Protein AF-A0A4R3EUQ9-F1 (afdb_monomer_lite)

Foldseek 3Di:
DPPPVVVVVVLVVVVVVLCVVQVVPDPDAPVPLLVQLVVCLVVFNLLSNLQSLLVRQLVQLLVLLVVLCVLPVVCVVLNVVLVVVVVVVDDSLVSSLVSCVVVVLADPLLSVLSVVSVVSNVVSVDVPVDDDGSVNSSVNNVCSCVRGVVAPHSALLSLLVSVLVLLLDLPSADPDPVRLLVSLVVSCVNDDLVSLLNNLVSLVVQLPDPPRPSSVVSSLSSLLSVLLDPDPSSLLSCCVPQQPVVLVDPDLDPDSSLVSVLSNCLNNVLSCVVRDDPVSLQSNLVSLLSVLVVLLPDLDPVSLVSLLSLLLSCQSCVVNVSDSPSSLVSSLVSLVVLLVQLLPPPDDPVSNVSSLVSLLVLLQAVVDRRVVSVLVSLLVCLQSSLVSDALLSLQSNLLSNVNNLVVLVVVVVCCVPDPDDDPPSVVSSVSSCVSVVSSLVSSLVRNVVVCVVCVPVSVVSCVVVVHFRSVLSPDDPPPPPDCVSSVVSDDDPPPVPPVVPVPD

Radius of gyration: 31.19 Å; chains: 1; bounding box: 73×56×91 Å

Secondary structure (DSSP, 8-state):
---HHHHHHHHHHHHHHHHHHHHTT-TTS-HHHHHHHHHHHHTT-HHHHHHHHHHHHHHHHHHHHHHHHHH-GGGHHHHHHHHHHHHTT--HHHHHHHHHHHTTSS-HHHHHHHHHHHHHHHHHHTT------HHHHHHHHHHHIIIIIT-SSS-HHHHHHHHHHHTTSTTSS-SSHHHHHHHHHHHHHTS-GGGHHHHHHHHHHHHT-SS-HHHHHHHHHHHHHHTTS--HHHHHHHIIIIIHHHHS----SS-HHHHHHHHHHHH-HHHHHHH--HHHHHHHHHHHHHHHHHHTTS--HHHHHHHHHHHHHHHHHHHHT---HHHHHHHHHHHHHHHHHHH-TTS-HHHHHHHHHHHHHHHH-TTSTTHHHHHHHHHHHHHHHHHHS-HHHHHHHHHHHHHHHHHHHHHHHGGGT-TT--TTHHHHHHHHHHHHHHHHHHHHHHHHHHHHH-HHHHHHHHHHTTPPPGGGGSS---TTS-HHHHHTT---TTGGGGGGSS--

pLDDT: mean 78.02, std 16.73, range [28.81, 97.88]

Structure (mmCIF, N/CA/C/O backbone):
data_AF-A0A4R3EUQ9-F1
#
_entry.id   AF-A0A4R3EUQ9-F1
#
loop_
_atom_site.group_PDB
_atom_site.id
_atom_site.type_symbol
_atom_site.label_atom_id
_atom_site.label_alt_id
_atom_site.label_comp_id
_atom_site.label_asym_id
_atom_site.label_entity_id
_atom_site.label_seq_id
_atom_site.pdbx_PDB_ins_code
_atom_site.Cartn_x
_atom_site.Cartn_y
_atom_site.Cartn_z
_atom_site.occupancy
_atom_site.B_iso_or_equiv
_atom_site.auth_seq_id
_atom_site.auth_comp_id
_atom_site.auth_asym_id
_atom_site.auth_atom_id
_atom_site.pdbx_PDB_model_num
ATOM 1 N N . MET A 1 1 ? -36.623 23.020 17.103 1.00 39.84 1 MET A N 1
ATOM 2 C CA . MET A 1 1 ? -37.106 21.685 17.494 1.00 39.84 1 MET A CA 1
ATOM 3 C C . MET A 1 1 ? -37.216 20.887 16.214 1.00 39.84 1 MET A C 1
ATOM 5 O O . MET A 1 1 ? -38.113 21.157 15.432 1.00 39.84 1 MET A O 1
ATOM 9 N N . LEU A 1 2 ? -36.214 20.061 15.919 1.00 34.06 2 LEU A N 1
ATOM 10 C CA . LEU A 1 2 ? -36.377 18.994 14.934 1.00 34.06 2 LEU A CA 1
ATOM 11 C C . LEU A 1 2 ? -37.185 17.917 15.657 1.00 34.06 2 LEU A C 1
ATOM 13 O O . LEU A 1 2 ? -36.803 17.547 16.764 1.00 34.06 2 LEU A O 1
ATOM 17 N N . ASP A 1 3 ? -38.326 17.518 15.104 1.00 36.66 3 ASP A N 1
ATOM 18 C CA . ASP A 1 3 ? -39.201 16.524 15.728 1.00 36.66 3 ASP A CA 1
ATOM 19 C C . ASP A 1 3 ? -38.426 15.215 15.946 1.00 36.66 3 ASP A C 1
ATOM 21 O O . ASP A 1 3 ? -37.778 14.730 15.013 1.00 36.66 3 ASP A O 1
ATOM 25 N N . ASP A 1 4 ? -38.513 14.633 17.150 1.00 45.69 4 ASP A N 1
ATOM 26 C CA . ASP A 1 4 ? -37.854 13.370 17.556 1.00 45.69 4 ASP A CA 1
ATOM 27 C C . ASP A 1 4 ? -38.028 12.239 16.521 1.00 45.69 4 ASP A C 1
ATOM 29 O O . ASP A 1 4 ? -37.147 11.404 16.333 1.00 45.69 4 ASP A O 1
ATOM 33 N N . VAL A 1 5 ? -39.129 12.270 15.762 1.00 48.47 5 VAL A N 1
ATOM 34 C CA . VAL A 1 5 ? -39.457 11.333 14.676 1.00 48.47 5 VAL A CA 1
ATOM 35 C C . VAL A 1 5 ? -38.417 11.344 13.541 1.00 48.47 5 VAL A C 1
ATOM 37 O O . VAL A 1 5 ? -38.172 10.316 12.911 1.00 48.47 5 VAL A O 1
ATOM 40 N N . THR A 1 6 ? -37.769 12.482 13.274 1.00 52.00 6 THR A N 1
ATOM 41 C CA . THR A 1 6 ? -36.749 12.595 12.215 1.00 52.00 6 THR A CA 1
ATOM 42 C C . THR A 1 6 ? -35.384 12.069 12.650 1.00 52.00 6 THR A C 1
ATOM 44 O O . THR A 1 6 ? -34.707 11.429 11.842 1.00 52.00 6 THR A O 1
ATOM 47 N N . LEU A 1 7 ? -35.007 12.259 13.918 1.00 47.75 7 LEU A N 1
ATOM 48 C CA . LEU A 1 7 ? -33.753 11.747 14.470 1.00 47.75 7 LEU A CA 1
ATOM 49 C C . LEU A 1 7 ? -33.803 10.223 14.637 1.00 47.75 7 LEU A C 1
ATOM 51 O O . LEU A 1 7 ? -32.881 9.548 14.187 1.00 47.75 7 LEU A O 1
ATOM 55 N N . ASP A 1 8 ? -34.909 9.680 15.156 1.00 52.62 8 ASP A N 1
ATOM 56 C CA . ASP A 1 8 ? -35.128 8.229 15.249 1.00 52.62 8 ASP A CA 1
ATOM 57 C C . ASP A 1 8 ? -35.062 7.566 13.862 1.00 52.62 8 ASP A C 1
ATOM 59 O O . ASP A 1 8 ? -34.427 6.528 13.703 1.00 52.62 8 ASP A O 1
ATOM 63 N N . SER A 1 9 ? -35.626 8.195 12.821 1.00 55.81 9 SER A N 1
ATOM 64 C CA . SER A 1 9 ? -35.566 7.659 11.450 1.00 55.81 9 SER A CA 1
ATOM 65 C C . SER A 1 9 ? -34.163 7.698 10.825 1.00 55.81 9 SER A C 1
ATOM 67 O O . SER A 1 9 ? -33.830 6.845 10.001 1.00 55.81 9 SER A O 1
ATOM 69 N N . LEU A 1 10 ? -33.338 8.681 11.204 1.00 52.12 10 LEU A N 1
ATOM 70 C CA . LEU A 1 10 ? -31.948 8.812 10.761 1.00 52.12 10 LEU A CA 1
ATOM 71 C C . LEU A 1 10 ? -31.052 7.809 11.481 1.00 52.12 10 LEU A C 1
ATOM 73 O O . LEU A 1 10 ? -30.240 7.161 10.830 1.00 52.12 10 LEU A O 1
ATOM 77 N N . ILE A 1 11 ? -31.253 7.635 12.787 1.00 54.94 11 ILE A N 1
ATOM 78 C CA . ILE A 1 11 ? -30.567 6.633 13.601 1.00 54.94 11 ILE A CA 1
ATOM 79 C C . ILE A 1 11 ? -30.960 5.225 13.145 1.00 54.94 11 ILE A C 1
ATOM 81 O O . ILE A 1 11 ? -30.084 4.393 12.971 1.00 54.94 11 ILE A O 1
ATOM 85 N N . GLU A 1 12 ? -32.234 4.947 12.855 1.00 62.53 12 GLU A N 1
ATOM 86 C CA . GLU A 1 12 ? -32.648 3.647 12.306 1.00 62.53 12 GLU A CA 1
ATOM 87 C C . GLU A 1 12 ? -32.077 3.399 10.903 1.00 62.53 12 GLU A C 1
ATOM 89 O O . GLU A 1 12 ? -31.693 2.271 10.590 1.00 62.53 12 GLU A O 1
ATOM 94 N N . ARG A 1 13 ? -31.955 4.435 10.060 1.00 59.12 13 ARG A N 1
ATOM 95 C CA . ARG A 1 13 ? -31.268 4.326 8.763 1.00 59.12 13 ARG A CA 1
ATOM 96 C C . ARG A 1 13 ? -29.780 4.059 8.921 1.00 59.12 13 ARG A C 1
ATOM 98 O O . ARG A 1 13 ? -29.262 3.209 8.204 1.00 59.12 13 ARG A O 1
ATOM 105 N N . GLU A 1 14 ? -29.118 4.767 9.828 1.00 57.12 14 GLU A N 1
ATOM 106 C CA . GLU A 1 14 ? -27.688 4.619 10.085 1.00 57.12 14 GLU A CA 1
ATOM 107 C C . GLU A 1 14 ? -27.404 3.255 10.711 1.00 57.12 14 GLU A C 1
ATOM 109 O O . GLU A 1 14 ? -26.573 2.522 10.193 1.00 57.12 14 GLU A O 1
ATOM 114 N N . LEU A 1 15 ? -28.181 2.832 11.712 1.00 58.78 15 LEU A N 1
ATOM 115 C CA . LEU A 1 15 ? -28.103 1.499 12.309 1.00 58.78 15 LEU A CA 1
ATOM 116 C C . LEU A 1 15 ? -28.410 0.404 11.284 1.00 58.78 15 LEU A C 1
ATOM 118 O O . LEU A 1 15 ? -27.699 -0.589 11.247 1.00 58.78 15 LEU A O 1
ATOM 122 N N . SER A 1 16 ? -29.394 0.576 10.396 1.00 61.31 16 SER A N 1
ATOM 123 C CA . SER A 1 16 ? -29.685 -0.403 9.335 1.00 61.31 16 SER A CA 1
ATOM 124 C C . SER A 1 16 ? -28.589 -0.448 8.256 1.00 61.31 16 SER A C 1
ATOM 126 O O . SER A 1 16 ? -28.263 -1.520 7.730 1.00 61.31 16 SER A O 1
ATOM 128 N N . HIS A 1 17 ? -27.970 0.694 7.940 1.00 58.53 17 HIS A N 1
ATOM 129 C CA . HIS A 1 17 ? -26.838 0.792 7.015 1.00 58.53 17 HIS A CA 1
ATOM 130 C C . HIS A 1 17 ? -25.559 0.188 7.617 1.00 58.53 17 HIS A C 1
ATOM 132 O O . HIS A 1 17 ? -24.859 -0.582 6.957 1.00 58.53 17 HIS A O 1
ATOM 138 N N . GLN A 1 18 ? -25.295 0.467 8.891 1.00 53.06 18 GLN A N 1
ATOM 139 C CA . GLN A 1 18 ? -24.221 -0.114 9.691 1.00 53.06 18 GLN A CA 1
ATOM 140 C C . GLN A 1 18 ? -24.421 -1.621 9.881 1.00 53.06 18 GLN A C 1
ATOM 142 O O . GLN A 1 18 ? -23.481 -2.383 9.682 1.00 53.06 18 GLN A O 1
ATOM 147 N N . GLU A 1 19 ? -25.645 -2.078 10.161 1.00 57.09 19 GLU A N 1
ATOM 148 C CA . GLU A 1 19 ? -26.018 -3.495 10.213 1.00 57.09 19 GLU A CA 1
ATOM 149 C C . GLU A 1 19 ? -25.694 -4.178 8.884 1.00 57.09 19 GLU A C 1
ATOM 151 O O . GLU A 1 19 ? -24.974 -5.168 8.866 1.00 57.09 19 GLU A O 1
ATOM 156 N N . THR A 1 20 ? -26.147 -3.643 7.747 1.00 53.06 20 THR A N 1
ATOM 157 C CA . THR A 1 20 ? -25.885 -4.267 6.437 1.00 53.06 20 THR A CA 1
ATOM 158 C C . THR A 1 20 ? -24.408 -4.244 6.035 1.00 53.06 20 THR A C 1
ATOM 160 O O . THR A 1 20 ? -23.953 -5.168 5.352 1.00 53.06 20 THR A O 1
ATOM 163 N N . LYS A 1 21 ? -23.649 -3.231 6.466 1.00 49.72 21 LYS A N 1
ATOM 164 C CA . LYS A 1 21 ? -22.202 -3.124 6.235 1.00 49.72 21 LYS A CA 1
ATOM 165 C C . LYS A 1 21 ? -21.393 -4.052 7.151 1.00 49.72 21 LYS A C 1
ATOM 167 O O . LYS A 1 21 ? -20.436 -4.653 6.678 1.00 49.72 21 LYS A O 1
ATOM 172 N N . ASN A 1 22 ? -21.806 -4.236 8.407 1.00 46.91 22 ASN A N 1
ATOM 173 C CA . ASN A 1 22 ? -21.076 -5.013 9.415 1.00 46.91 22 ASN A CA 1
ATOM 174 C C . ASN A 1 22 ? -21.494 -6.499 9.455 1.00 46.91 22 ASN A C 1
ATOM 176 O O . ASN A 1 22 ? -20.624 -7.359 9.594 1.00 46.91 22 ASN A O 1
ATOM 180 N N . LEU A 1 23 ? -22.773 -6.840 9.219 1.00 46.72 23 LEU A N 1
ATOM 181 C CA . LEU A 1 23 ? -23.233 -8.236 9.071 1.00 46.72 23 LEU A CA 1
ATOM 182 C C . LEU A 1 23 ? -22.638 -8.920 7.835 1.00 46.72 23 LEU A C 1
ATOM 184 O O . LEU A 1 23 ? -22.420 -10.125 7.858 1.00 46.72 23 LEU A O 1
ATOM 188 N N . LYS A 1 24 ? -22.337 -8.171 6.765 1.00 41.88 24 LYS A N 1
ATOM 189 C CA . LYS A 1 24 ? -21.624 -8.718 5.597 1.00 41.88 24 LYS A CA 1
ATOM 190 C C . LYS A 1 24 ? -20.126 -8.917 5.833 1.00 41.88 24 LYS A C 1
ATOM 192 O O . LYS A 1 24 ? -19.489 -9.566 5.010 1.00 41.88 24 LYS A O 1
ATOM 197 N N . VAL A 1 25 ? -19.560 -8.352 6.903 1.00 43.38 25 VAL A N 1
ATOM 198 C CA . VAL A 1 25 ? -18.108 -8.322 7.105 1.00 43.38 25 VAL A CA 1
ATOM 199 C C . VAL A 1 25 ? -17.621 -9.373 8.104 1.00 43.38 25 VAL A C 1
ATOM 201 O O . VAL A 1 25 ? -16.507 -9.843 7.902 1.00 43.38 25 VAL A O 1
ATOM 204 N N . ARG A 1 26 ? -18.386 -9.844 9.110 1.00 49.44 26 ARG A N 1
ATOM 205 C CA . ARG A 1 26 ? -17.876 -10.892 10.036 1.00 49.44 26 ARG A CA 1
ATOM 206 C C . ARG A 1 26 ? -18.949 -11.816 10.631 1.00 49.44 26 ARG A C 1
ATOM 208 O O . ARG A 1 26 ? -19.603 -11.467 11.605 1.00 49.44 26 ARG A O 1
ATOM 215 N N . GLU A 1 27 ? -19.009 -13.057 10.145 1.00 41.34 27 GLU A N 1
ATOM 216 C CA . GLU A 1 27 ? -19.797 -14.178 10.708 1.00 41.34 27 GLU A CA 1
ATOM 217 C C . GLU A 1 27 ? -19.182 -14.818 11.984 1.00 41.34 27 GLU A C 1
ATOM 219 O O . GLU A 1 27 ? -19.566 -15.918 12.371 1.00 41.34 27 GLU A O 1
ATOM 224 N N . ALA A 1 28 ? -18.230 -14.169 12.669 1.00 42.97 28 ALA A N 1
ATOM 225 C CA . ALA A 1 28 ? -17.408 -14.817 13.711 1.00 42.97 28 ALA A CA 1
ATOM 226 C C . ALA A 1 28 ? -17.457 -14.184 15.120 1.00 42.97 28 ALA A C 1
ATOM 228 O O . ALA A 1 28 ? -16.638 -14.523 15.973 1.00 42.97 28 ALA A O 1
ATOM 229 N N . ILE A 1 29 ? -18.391 -13.276 15.403 1.00 50.75 29 ILE A N 1
ATOM 230 C CA . ILE A 1 29 ? -18.504 -12.597 16.709 1.00 50.75 29 ILE A CA 1
ATOM 231 C C . ILE A 1 29 ? -19.815 -13.046 17.340 1.00 50.75 29 ILE A C 1
ATOM 233 O O . ILE A 1 29 ? -20.811 -13.023 16.629 1.00 50.75 29 ILE A O 1
ATOM 237 N N . HIS A 1 30 ? -19.830 -13.466 18.617 1.00 56.19 30 HIS A N 1
ATOM 238 C CA . HIS A 1 30 ? -21.039 -13.936 19.316 1.00 56.19 30 HIS A CA 1
ATOM 239 C C . HIS A 1 30 ? -22.233 -13.016 19.013 1.00 56.19 30 HIS A C 1
ATOM 241 O O . HIS A 1 30 ? -22.346 -11.949 19.621 1.00 56.19 30 HIS A O 1
ATOM 247 N N . PRO A 1 31 ? -23.136 -13.411 18.092 1.00 63.38 31 PRO A N 1
ATOM 248 C CA . PRO A 1 31 ? -24.134 -12.492 17.564 1.00 63.38 31 PRO A CA 1
ATOM 249 C C . PRO A 1 31 ? -25.120 -12.081 18.650 1.00 63.38 31 PRO A C 1
ATOM 251 O O . PRO A 1 31 ? -25.778 -11.059 18.521 1.00 63.38 31 PRO A O 1
ATOM 254 N N . HIS A 1 32 ? -25.219 -12.873 19.718 1.00 81.56 32 HIS A N 1
ATOM 255 C CA . HIS A 1 32 ? -26.301 -12.829 20.685 1.00 81.56 32 HIS A CA 1
ATOM 256 C C . HIS A 1 32 ? -26.365 -11.509 21.458 1.00 81.56 32 HIS A C 1
ATOM 258 O O . HIS A 1 32 ? -27.398 -10.864 21.371 1.00 81.56 32 HIS A O 1
ATOM 264 N N . TYR A 1 33 ? -25.292 -11.022 22.099 1.00 90.88 33 TYR A N 1
ATOM 265 C CA . TYR A 1 33 ? -25.387 -9.770 22.875 1.00 90.88 33 TYR A CA 1
ATOM 266 C C . TYR A 1 33 ? -25.650 -8.536 22.009 1.00 90.88 33 TYR A C 1
ATOM 268 O O . TYR A 1 33 ? -26.499 -7.721 22.355 1.00 90.88 33 TYR A O 1
ATOM 276 N N . LEU A 1 34 ? -24.970 -8.398 20.864 1.00 89.62 34 LEU A N 1
ATOM 277 C CA . LEU A 1 34 ? -25.223 -7.273 19.960 1.00 89.62 34 LEU A CA 1
ATOM 278 C C . LEU A 1 34 ? -26.626 -7.365 19.339 1.00 89.62 34 LEU A C 1
ATOM 280 O O . LEU A 1 34 ? -27.341 -6.369 19.275 1.00 89.62 34 LEU A O 1
ATOM 284 N N . THR A 1 35 ? -27.055 -8.565 18.940 1.00 89.00 35 THR A N 1
ATOM 285 C CA . THR A 1 35 ? -28.414 -8.799 18.429 1.00 89.00 35 THR A CA 1
ATOM 286 C C . THR A 1 35 ? -29.459 -8.485 19.495 1.00 89.00 35 THR A C 1
ATOM 288 O O . THR A 1 35 ? -30.450 -7.826 19.195 1.00 89.00 35 THR A O 1
ATOM 291 N N . GLU A 1 36 ? -29.241 -8.898 20.741 1.00 91.88 36 GLU A N 1
ATOM 292 C CA . GLU A 1 36 ? -30.119 -8.596 21.871 1.00 91.88 36 GLU A CA 1
ATOM 293 C C . GLU A 1 36 ? -30.142 -7.097 22.185 1.00 91.88 36 GLU A C 1
ATOM 295 O O . GLU A 1 36 ? -31.213 -6.558 22.458 1.00 91.88 36 GLU A O 1
ATOM 300 N N . ALA A 1 37 ? -29.009 -6.393 22.080 1.00 93.06 37 ALA A N 1
ATOM 301 C CA . ALA A 1 37 ? -28.954 -4.939 22.229 1.00 93.06 37 ALA A CA 1
ATOM 302 C C . ALA A 1 37 ? -29.801 -4.232 21.158 1.00 93.06 37 ALA A C 1
ATOM 304 O O . ALA A 1 37 ? -30.641 -3.390 21.484 1.00 93.06 37 ALA A O 1
ATOM 305 N N . ILE A 1 38 ? -29.651 -4.635 19.893 1.00 88.81 38 ILE A N 1
ATOM 306 C CA . ILE A 1 38 ? -30.434 -4.114 18.764 1.00 88.81 38 ILE A CA 1
ATOM 307 C C . ILE A 1 38 ? -31.928 -4.422 18.948 1.00 88.81 38 ILE A C 1
ATOM 309 O O . ILE 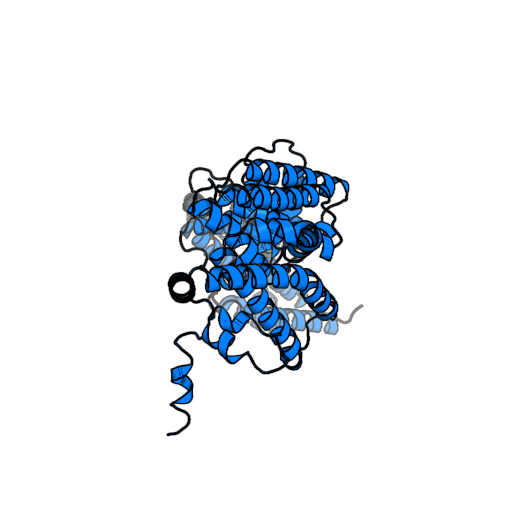A 1 38 ? -32.775 -3.545 18.770 1.00 88.81 38 ILE A O 1
ATOM 313 N N . GLN A 1 39 ? -32.278 -5.650 19.336 1.00 91.62 39 GLN A N 1
ATOM 314 C CA . GLN A 1 39 ? -33.668 -6.043 19.585 1.00 91.62 39 GLN A CA 1
ATOM 315 C C . GLN A 1 39 ? -34.281 -5.260 20.751 1.00 91.62 39 GLN A C 1
ATOM 317 O O . GLN A 1 39 ? -35.406 -4.774 20.634 1.00 91.62 39 GLN A O 1
ATOM 322 N N . ALA A 1 40 ? -33.540 -5.077 21.845 1.00 94.38 40 ALA A N 1
ATOM 323 C CA . ALA A 1 40 ? -33.973 -4.274 22.981 1.00 94.38 40 ALA A CA 1
ATOM 324 C C . ALA A 1 40 ? -34.197 -2.810 22.583 1.00 94.38 40 ALA A C 1
ATOM 326 O O . ALA A 1 40 ? -35.209 -2.223 22.966 1.00 94.38 40 ALA A O 1
ATOM 327 N N . HIS A 1 41 ? -33.313 -2.234 21.763 1.00 92.38 41 HIS A N 1
ATOM 328 C CA . HIS A 1 41 ? -33.496 -0.886 21.229 1.00 92.38 41 HIS A CA 1
ATOM 329 C C . HIS A 1 41 ? -34.778 -0.766 20.386 1.00 92.38 41 HIS A C 1
ATOM 331 O O . HIS A 1 41 ? -35.569 0.158 20.591 1.00 92.38 41 HIS A O 1
ATOM 337 N N . ARG A 1 42 ? -35.025 -1.725 19.482 1.00 89.19 42 ARG A N 1
ATOM 338 C CA . ARG A 1 42 ? -36.241 -1.775 18.646 1.00 89.19 42 ARG A CA 1
ATOM 339 C C . ARG A 1 42 ? -37.519 -1.936 19.470 1.00 89.19 42 ARG A C 1
ATOM 341 O O . ARG A 1 42 ? -38.551 -1.387 19.109 1.00 89.19 42 ARG A O 1
ATOM 348 N N . ALA A 1 43 ? -37.445 -2.653 20.587 1.00 94.19 43 ALA A N 1
ATOM 349 C CA . ALA A 1 43 ? -38.555 -2.823 21.519 1.00 94.19 43 ALA A CA 1
ATOM 350 C C . ALA A 1 43 ? -38.761 -1.623 22.470 1.00 94.19 43 ALA A C 1
ATOM 352 O O . ALA A 1 43 ? -39.644 -1.675 23.324 1.00 94.19 43 ALA A O 1
ATOM 353 N N . GLY A 1 44 ? -37.950 -0.561 22.369 1.00 93.12 44 GLY A N 1
ATOM 354 C CA . GLY A 1 44 ? -38.012 0.592 23.276 1.00 93.12 44 GLY A CA 1
ATOM 355 C C . GLY A 1 44 ? -37.499 0.300 24.693 1.00 93.12 44 GLY A C 1
ATOM 356 O O . GLY A 1 44 ? -37.790 1.044 25.627 1.00 93.12 44 GLY A O 1
ATOM 357 N N . LEU A 1 45 ? -36.734 -0.779 24.878 1.00 96.56 45 LEU A N 1
ATOM 358 C CA . LEU A 1 45 ? -36.196 -1.217 26.166 1.00 96.56 45 LEU A CA 1
ATOM 359 C C . LEU A 1 45 ? -34.793 -0.631 26.396 1.00 96.56 45 LEU A C 1
ATOM 361 O O . LEU A 1 45 ? -33.792 -1.350 26.354 1.00 96.56 45 LEU A O 1
ATOM 365 N N . SER A 1 46 ? -34.707 0.678 26.662 1.00 96.50 46 SER A N 1
ATOM 366 C CA . SER A 1 46 ? -33.430 1.414 26.772 1.00 96.50 46 SER A CA 1
ATOM 367 C C . SER A 1 46 ? -32.442 0.802 27.772 1.00 96.50 46 SER A C 1
ATOM 369 O O . SER A 1 46 ? -31.271 0.624 27.447 1.00 96.50 46 SER A O 1
ATOM 371 N N . ARG A 1 47 ? -32.904 0.412 28.971 1.00 97.00 47 ARG A N 1
ATOM 372 C CA . ARG A 1 47 ? -32.044 -0.204 30.005 1.00 97.00 47 ARG A CA 1
ATOM 373 C C . ARG A 1 47 ? -31.445 -1.527 29.526 1.00 97.00 47 ARG A C 1
ATOM 375 O O . ARG A 1 47 ? -30.250 -1.756 29.684 1.00 97.00 47 ARG A O 1
ATOM 382 N N . SER A 1 48 ? -32.266 -2.379 28.912 1.00 96.94 48 SER A N 1
ATOM 383 C CA . SER A 1 48 ? -31.820 -3.660 28.359 1.00 96.94 48 SER A CA 1
ATOM 384 C C . SER A 1 48 ? -30.850 -3.461 27.195 1.00 96.94 48 SER A C 1
ATOM 386 O O . SER A 1 48 ? -29.844 -4.160 27.134 1.00 96.94 48 SER A O 1
ATOM 388 N N . CYS A 1 49 ? -31.097 -2.474 26.327 1.00 96.50 49 CYS A N 1
ATOM 389 C CA . CYS A 1 49 ? -30.180 -2.107 25.248 1.00 96.50 49 CYS A CA 1
ATOM 390 C C . CYS A 1 49 ? -28.791 -1.741 25.793 1.00 96.50 49 CYS A C 1
ATOM 392 O O . CYS A 1 49 ? -27.793 -2.311 25.356 1.00 96.50 49 CYS A O 1
ATOM 394 N N . ILE A 1 50 ? -28.721 -0.858 26.796 1.00 97.69 50 ILE A N 1
ATOM 395 C CA . ILE A 1 50 ? -27.452 -0.427 27.406 1.00 97.69 50 ILE A CA 1
ATOM 396 C C . ILE A 1 50 ? -26.717 -1.611 28.045 1.00 97.69 50 ILE A C 1
ATOM 398 O O . ILE A 1 50 ? -25.515 -1.776 27.834 1.00 97.69 50 ILE A O 1
ATOM 402 N N . ILE A 1 51 ? -27.429 -2.462 28.793 1.00 97.19 51 ILE A N 1
ATOM 403 C CA . ILE A 1 51 ? -26.835 -3.643 29.438 1.00 97.19 51 ILE A CA 1
ATOM 404 C C . ILE A 1 51 ? -26.241 -4.596 28.395 1.00 97.19 51 ILE A C 1
ATOM 406 O O . ILE A 1 51 ? -25.095 -5.022 28.541 1.00 97.19 51 ILE A O 1
ATOM 410 N N . MET A 1 52 ? -26.988 -4.905 27.333 1.00 96.50 52 MET A N 1
ATOM 411 C CA . MET A 1 52 ? -26.519 -5.823 26.292 1.00 96.50 52 MET A CA 1
ATOM 412 C C . MET A 1 52 ? -25.412 -5.214 25.428 1.00 96.50 52 MET A C 1
ATOM 414 O O . MET A 1 52 ? -24.484 -5.923 25.048 1.00 96.50 52 MET A O 1
ATOM 418 N N . THR A 1 53 ? -25.439 -3.897 25.207 1.00 95.50 53 THR A N 1
ATOM 419 C CA . THR A 1 53 ? -24.340 -3.160 24.562 1.00 95.50 53 THR A CA 1
ATOM 420 C C . THR A 1 53 ? -23.054 -3.296 25.374 1.00 95.50 53 THR A C 1
ATOM 422 O O . THR A 1 53 ? -22.019 -3.662 24.823 1.00 95.50 53 THR A O 1
ATOM 425 N N . ALA A 1 54 ? -23.114 -3.075 26.692 1.00 96.69 54 ALA A N 1
ATOM 426 C CA . ALA A 1 54 ? -21.956 -3.238 27.568 1.00 96.69 54 ALA A CA 1
ATOM 427 C C . ALA A 1 54 ? -21.406 -4.670 27.533 1.00 96.69 54 ALA A C 1
ATOM 429 O O . ALA A 1 54 ? -20.200 -4.856 27.378 1.00 96.69 54 ALA A O 1
ATOM 430 N N . ASN A 1 55 ? -22.282 -5.677 27.600 1.00 95.12 55 ASN A N 1
ATOM 431 C CA . ASN A 1 55 ? -21.871 -7.078 27.505 1.00 95.12 55 ASN A CA 1
ATOM 432 C C . ASN A 1 55 ? -21.173 -7.374 26.168 1.00 95.12 55 ASN A C 1
ATOM 434 O O . ASN A 1 55 ? -20.108 -7.987 26.166 1.00 95.12 55 ASN A O 1
ATOM 438 N N . ALA A 1 56 ? -21.734 -6.909 25.046 1.00 93.12 56 ALA A N 1
ATOM 439 C CA . ALA A 1 56 ? -21.132 -7.086 23.727 1.00 93.12 56 ALA A CA 1
ATOM 440 C C . ALA A 1 56 ? -19.743 -6.433 23.645 1.00 93.12 56 ALA A C 1
ATOM 442 O O . ALA A 1 56 ? -18.785 -7.075 23.218 1.00 93.12 56 ALA A O 1
ATOM 443 N N . VAL A 1 57 ? -19.628 -5.174 24.081 1.00 94.00 57 VAL A N 1
ATOM 444 C CA . VAL A 1 57 ? -18.388 -4.386 24.019 1.00 94.00 57 VAL A CA 1
ATOM 445 C C . VAL A 1 57 ? -17.280 -5.012 24.867 1.00 94.00 57 VAL A C 1
ATOM 447 O O . VAL A 1 57 ? -16.174 -5.214 24.368 1.00 94.00 57 VAL A O 1
ATOM 450 N N . PHE A 1 58 ? -17.546 -5.346 26.133 1.00 94.38 58 PHE A N 1
ATOM 451 C CA . PHE A 1 58 ? -16.505 -5.876 27.020 1.00 94.38 58 PHE A CA 1
ATOM 452 C C . PHE A 1 58 ? -16.108 -7.322 26.696 1.00 94.38 58 PHE A C 1
ATOM 454 O O . PHE A 1 58 ? -14.933 -7.663 26.844 1.00 94.38 58 PHE A O 1
ATOM 461 N N . ASP A 1 59 ? -17.037 -8.154 26.215 1.00 91.69 59 ASP A N 1
ATOM 462 C CA . ASP A 1 59 ? -16.712 -9.503 25.728 1.00 91.69 59 ASP A CA 1
ATOM 463 C C . ASP A 1 59 ? -15.818 -9.447 24.479 1.00 91.69 59 ASP A C 1
ATOM 465 O O . ASP A 1 59 ? -14.813 -10.153 24.373 1.00 91.69 59 ASP A O 1
ATOM 469 N N . ASP A 1 60 ? -16.141 -8.554 23.541 1.00 89.06 60 ASP A N 1
ATOM 470 C CA . ASP A 1 60 ? -15.350 -8.358 22.332 1.00 89.06 60 ASP A CA 1
ATOM 471 C C . ASP A 1 60 ? -13.949 -7.796 22.625 1.00 89.06 60 ASP A C 1
ATOM 473 O O . ASP A 1 60 ? -12.960 -8.289 22.073 1.00 89.06 60 ASP A O 1
ATOM 477 N N . LEU A 1 61 ? -13.842 -6.841 23.557 1.00 90.50 61 LEU A N 1
ATOM 478 C CA . LEU A 1 61 ? -12.556 -6.336 24.044 1.00 90.50 61 LEU A CA 1
ATOM 479 C C . LEU A 1 61 ? -11.673 -7.455 24.603 1.00 90.50 61 LEU A C 1
ATOM 481 O O . LEU A 1 61 ? -10.502 -7.568 24.228 1.00 90.50 61 LEU A O 1
ATOM 485 N N . ASP A 1 62 ? -12.229 -8.295 25.480 1.00 90.31 62 ASP A N 1
ATOM 486 C CA . ASP A 1 62 ? -11.494 -9.400 26.096 1.00 90.31 62 ASP A CA 1
ATOM 487 C C . ASP A 1 62 ? -10.981 -10.386 25.043 1.00 90.31 62 ASP A C 1
ATOM 489 O O . ASP A 1 62 ? -9.815 -10.792 25.053 1.00 90.31 62 ASP A O 1
ATOM 493 N N . ARG A 1 63 ? -11.834 -10.729 24.075 1.00 87.12 63 ARG A N 1
ATOM 494 C CA . ARG A 1 63 ? -11.487 -11.654 22.995 1.00 87.12 63 ARG A CA 1
ATOM 495 C C . ARG A 1 63 ? -10.382 -11.100 22.112 1.00 87.12 63 ARG A C 1
ATOM 497 O O . ARG A 1 63 ? -9.422 -11.816 21.820 1.00 87.12 63 ARG A O 1
ATOM 504 N N . LYS A 1 64 ? -10.483 -9.832 21.710 1.00 86.44 64 LYS A N 1
ATOM 505 C CA . LYS A 1 64 ? -9.444 -9.189 20.902 1.00 86.44 64 LYS A CA 1
ATOM 506 C C . LYS A 1 64 ? -8.125 -9.083 21.669 1.00 86.44 64 LYS A C 1
ATOM 508 O O . LYS A 1 64 ? -7.075 -9.270 21.060 1.00 86.44 64 LYS A O 1
ATOM 513 N N . LEU A 1 65 ? -8.151 -8.876 22.989 1.00 88.00 65 LEU A N 1
ATOM 514 C CA . LEU A 1 65 ? -6.944 -8.901 23.822 1.00 88.00 65 LEU A CA 1
ATOM 515 C C . LEU A 1 65 ? -6.323 -10.302 23.857 1.00 88.00 65 LEU A C 1
ATOM 517 O O . LEU A 1 65 ? -5.119 -10.453 23.658 1.00 88.00 65 LEU A O 1
ATOM 521 N N . ARG A 1 66 ? -7.130 -11.346 24.067 1.00 88.19 66 ARG A N 1
ATOM 522 C CA . ARG A 1 66 ? -6.650 -12.738 24.052 1.00 88.19 66 ARG A CA 1
ATOM 523 C C . ARG A 1 66 ? -6.072 -13.123 22.694 1.00 88.19 66 ARG A C 1
ATOM 525 O O . ARG A 1 66 ? -5.015 -13.751 22.640 1.00 88.19 66 ARG A O 1
ATOM 532 N N . HIS A 1 67 ? -6.722 -12.710 21.608 1.00 82.62 67 HIS A N 1
ATOM 533 C CA . HIS A 1 67 ? -6.203 -12.902 20.259 1.00 82.62 67 HIS A CA 1
ATOM 534 C C . HIS A 1 67 ? -4.868 -12.173 20.070 1.00 82.62 67 HIS A C 1
ATOM 536 O O . HIS A 1 67 ? -3.895 -12.784 19.632 1.00 82.62 67 HIS A O 1
ATOM 542 N N . LEU A 1 68 ? -4.782 -10.913 20.498 1.00 80.50 68 LEU A N 1
ATOM 543 C CA . LEU A 1 68 ? -3.552 -10.129 20.466 1.00 80.50 68 LEU A CA 1
ATOM 544 C C . LEU A 1 68 ? -2.403 -10.808 21.230 1.00 80.50 68 LEU A C 1
ATOM 546 O O . LEU A 1 68 ? -1.279 -10.850 20.740 1.00 80.50 68 LEU A O 1
ATOM 550 N N . VAL A 1 69 ? -2.674 -11.399 22.392 1.00 84.25 69 VAL A N 1
ATOM 551 C CA . VAL A 1 69 ? -1.672 -12.173 23.143 1.00 84.25 69 VAL A CA 1
ATOM 552 C C . VAL A 1 69 ? -1.269 -13.455 22.418 1.00 84.25 69 VAL A C 1
ATOM 554 O O . VAL A 1 69 ? -0.104 -13.836 22.472 1.00 84.25 69 VAL A O 1
ATOM 557 N N . SER A 1 70 ? -2.198 -14.116 21.722 1.00 79.12 70 SER A N 1
ATOM 558 C CA . SER A 1 70 ? -1.892 -15.339 20.967 1.00 79.12 70 SER A CA 1
ATOM 559 C C . SER A 1 70 ? -0.951 -15.102 19.781 1.00 79.12 70 SER A C 1
ATOM 561 O O . SER A 1 70 ? -0.199 -16.003 19.421 1.00 79.12 70 SER A O 1
ATOM 563 N N . VAL A 1 71 ? -0.971 -13.896 19.203 1.00 70.44 71 VAL A N 1
ATOM 564 C CA . VAL A 1 71 ? -0.077 -13.498 18.103 1.00 70.44 71 VAL A CA 1
ATOM 565 C C . VAL A 1 71 ? 1.162 -12.745 18.596 1.00 70.44 71 VAL A C 1
ATOM 567 O O . VAL A 1 71 ? 2.195 -12.748 17.939 1.00 70.44 71 VAL A O 1
ATOM 570 N N . ASN A 1 72 ? 1.108 -12.106 19.766 1.00 71.44 72 ASN A N 1
ATOM 571 C CA . ASN A 1 72 ? 2.241 -11.398 20.350 1.00 71.44 72 ASN A CA 1
ATOM 572 C C . ASN A 1 72 ? 2.458 -11.796 21.815 1.00 71.44 72 ASN A C 1
ATOM 574 O O . ASN A 1 72 ? 1.916 -11.185 22.742 1.00 71.44 72 ASN A O 1
ATOM 578 N N . ASP A 1 73 ? 3.355 -12.762 22.020 1.00 79.00 73 ASP A N 1
ATOM 579 C CA . ASP A 1 73 ? 3.716 -13.275 23.345 1.00 79.00 73 ASP A CA 1
ATOM 580 C C . ASP A 1 73 ? 4.246 -12.202 24.308 1.00 79.00 73 ASP A C 1
ATOM 582 O O . ASP A 1 73 ? 4.128 -12.364 25.524 1.00 79.00 73 ASP A O 1
ATOM 586 N N . LYS A 1 74 ? 4.764 -11.069 23.808 1.00 81.06 74 LYS A N 1
ATOM 587 C CA . LYS A 1 74 ? 5.228 -9.963 24.665 1.00 81.06 74 LYS A CA 1
ATOM 588 C C . LYS A 1 74 ? 4.100 -9.336 25.482 1.00 81.06 74 LYS A C 1
ATOM 590 O O . LYS A 1 74 ? 4.369 -8.741 26.519 1.00 81.06 74 LYS A O 1
ATOM 595 N N . ARG A 1 75 ? 2.848 -9.478 25.037 1.00 83.62 75 ARG A N 1
ATOM 596 C CA . ARG A 1 75 ? 1.656 -8.950 25.718 1.00 83.62 75 ARG A CA 1
ATOM 597 C C . ARG A 1 75 ? 1.039 -9.963 26.694 1.00 83.62 75 ARG A C 1
ATOM 599 O O . ARG A 1 75 ? 0.083 -9.641 27.390 1.00 83.62 75 ARG A O 1
ATOM 606 N N . ARG A 1 76 ? 1.591 -11.178 26.805 1.00 90.44 76 ARG A N 1
ATOM 607 C CA . ARG A 1 76 ? 1.132 -12.205 27.757 1.00 90.44 76 ARG A CA 1
ATOM 608 C C . ARG A 1 76 ? 1.154 -11.755 29.227 1.00 90.44 76 ARG A C 1
ATOM 610 O O . ARG A 1 76 ? 0.184 -12.071 29.917 1.00 90.44 76 ARG A O 1
ATOM 617 N N . PRO A 1 77 ? 2.171 -11.011 29.714 1.00 92.75 77 PRO A N 1
ATOM 618 C CA . PRO A 1 77 ? 2.175 -10.511 31.089 1.00 92.75 77 PRO A CA 1
ATOM 619 C C . PRO A 1 77 ? 0.985 -9.595 31.399 1.00 92.75 77 PRO A C 1
ATOM 621 O O . PRO A 1 77 ? 0.418 -9.696 32.478 1.00 92.75 77 PRO A O 1
ATOM 624 N N . LEU A 1 78 ? 0.552 -8.774 30.435 1.00 91.38 78 LEU A N 1
ATOM 625 C CA . LEU A 1 78 ? -0.608 -7.892 30.587 1.00 91.38 78 LEU A CA 1
ATOM 626 C C . LEU A 1 78 ? -1.898 -8.683 30.834 1.00 91.38 78 LEU A C 1
ATOM 628 O O . LEU A 1 78 ? -2.639 -8.402 31.769 1.00 91.38 78 LEU A O 1
ATOM 632 N N . LEU A 1 79 ? -2.160 -9.710 30.018 1.00 93.88 79 LEU A N 1
ATOM 633 C CA . LEU A 1 79 ? -3.343 -10.558 30.200 1.00 93.88 79 LEU A CA 1
ATOM 634 C C . LEU A 1 79 ? -3.300 -11.314 31.534 1.00 93.88 79 LEU A C 1
ATOM 636 O O . LEU A 1 79 ? -4.334 -11.478 32.179 1.00 93.88 79 LEU A O 1
ATOM 640 N N . GLN A 1 80 ? -2.113 -11.756 31.959 1.00 94.00 80 GLN A N 1
ATOM 641 C CA . GLN A 1 80 ? -1.938 -12.389 33.266 1.00 94.00 80 GLN A CA 1
ATOM 642 C C . GLN A 1 80 ? -2.231 -11.418 34.411 1.00 94.00 80 GLN A C 1
ATOM 644 O O . GLN A 1 80 ? -2.914 -11.815 35.352 1.00 94.00 80 GLN A O 1
ATOM 649 N N . ASP A 1 81 ? -1.766 -10.170 34.329 1.00 94.06 81 ASP A N 1
ATOM 650 C CA . ASP A 1 81 ? -2.048 -9.143 35.335 1.00 94.06 81 ASP A CA 1
ATOM 651 C C . ASP A 1 81 ? -3.551 -8.850 35.440 1.00 94.06 81 ASP A C 1
ATOM 653 O O . ASP A 1 81 ? -4.126 -8.947 36.526 1.00 94.06 81 ASP A O 1
ATOM 657 N N . ILE A 1 82 ? -4.219 -8.641 34.300 1.00 94.75 82 ILE A N 1
ATOM 658 C CA . ILE A 1 82 ? -5.674 -8.443 34.238 1.00 94.75 82 ILE A CA 1
ATOM 659 C C . ILE A 1 82 ? -6.410 -9.628 34.880 1.00 94.75 82 ILE A C 1
ATOM 661 O O . ILE A 1 82 ? -7.251 -9.437 35.761 1.00 94.75 82 ILE A O 1
ATOM 665 N N . ASP A 1 83 ? -6.088 -10.864 34.486 1.00 94.50 83 ASP A N 1
ATOM 666 C CA . ASP A 1 83 ? -6.746 -12.058 35.028 1.00 94.50 83 ASP A CA 1
ATOM 667 C C . ASP A 1 83 ? -6.434 -12.275 36.523 1.00 94.50 83 ASP A C 1
ATOM 669 O O . ASP A 1 83 ? -7.246 -12.879 37.230 1.00 94.50 83 ASP A O 1
ATOM 673 N N . ASN A 1 84 ? -5.289 -11.803 37.023 1.00 95.38 84 ASN A N 1
ATOM 674 C CA . ASN A 1 84 ? -4.940 -11.856 38.444 1.00 95.38 84 ASN A CA 1
ATOM 675 C C . ASN A 1 84 ? -5.726 -10.822 39.258 1.00 95.38 84 ASN A C 1
ATOM 677 O O . ASN A 1 84 ? -6.279 -11.171 40.300 1.00 95.38 84 ASN A O 1
ATOM 681 N N . ARG A 1 85 ? -5.846 -9.584 38.770 1.00 95.25 85 ARG A N 1
ATOM 682 C CA . ARG A 1 85 ? -6.626 -8.518 39.420 1.00 95.25 85 ARG A CA 1
ATOM 683 C C . ARG A 1 85 ? -8.116 -8.834 39.458 1.00 95.25 85 ARG A C 1
ATOM 685 O O . ARG A 1 85 ? -8.763 -8.673 40.491 1.00 95.25 85 ARG A O 1
ATOM 692 N N . VAL A 1 86 ? -8.646 -9.404 38.377 1.00 93.62 86 VAL A N 1
ATOM 693 C CA . VAL A 1 86 ? -10.025 -9.917 38.348 1.00 93.62 86 VAL A CA 1
ATOM 694 C C . VAL A 1 86 ? -10.215 -11.046 39.362 1.00 93.62 86 VAL A C 1
ATOM 696 O O . VAL A 1 86 ? -11.204 -11.057 40.092 1.00 93.62 86 VAL A O 1
ATOM 699 N N . ARG A 1 87 ? -9.255 -11.976 39.470 1.00 94.31 87 ARG A N 1
ATOM 700 C CA . ARG A 1 87 ? -9.281 -13.028 40.503 1.00 94.31 87 ARG A CA 1
ATOM 701 C C . ARG A 1 87 ? -9.175 -12.478 41.926 1.00 94.31 87 ARG A C 1
ATOM 703 O O . ARG A 1 87 ? -9.721 -13.090 42.838 1.00 94.31 87 ARG A O 1
ATOM 710 N N . ALA A 1 88 ? -8.522 -11.333 42.110 1.00 93.94 88 ALA A N 1
ATOM 711 C CA . ALA A 1 88 ? -8.459 -10.614 43.380 1.00 93.94 88 ALA A CA 1
ATOM 712 C C . ALA A 1 88 ? -9.751 -9.837 43.714 1.00 93.94 88 ALA A C 1
ATOM 714 O O . ALA A 1 88 ? -9.834 -9.226 44.777 1.00 93.94 88 ALA A O 1
ATOM 715 N N . GLY A 1 89 ? -10.768 -9.884 42.846 1.00 90.69 89 GLY A N 1
ATOM 716 C CA . GLY A 1 89 ? -12.082 -9.285 43.077 1.00 90.69 89 GLY A CA 1
ATOM 717 C C . GLY A 1 89 ? -12.290 -7.921 42.419 1.00 90.69 89 GLY A C 1
ATOM 718 O O . GLY A 1 89 ? -13.337 -7.309 42.629 1.00 90.69 89 GLY A O 1
ATOM 719 N N . GLU A 1 90 ? -11.342 -7.429 41.615 1.00 93.19 90 GLU A N 1
ATOM 720 C CA . GLU A 1 90 ? -11.550 -6.200 40.849 1.00 93.19 90 GLU A CA 1
ATOM 721 C C . GLU A 1 90 ? -12.532 -6.411 39.684 1.00 93.19 90 GLU A C 1
ATOM 723 O O . GLU A 1 90 ? -12.565 -7.459 39.033 1.00 93.19 90 GLU A O 1
ATOM 728 N N . LEU A 1 91 ? -13.332 -5.383 39.382 1.00 91.81 91 LEU A N 1
ATOM 729 C CA . LEU A 1 91 ? -14.290 -5.423 38.276 1.00 91.81 91 LEU A CA 1
ATOM 730 C C . LEU A 1 91 ? -13.556 -5.495 36.931 1.00 91.81 91 LEU A C 1
ATOM 732 O O . LEU A 1 91 ? -12.875 -4.544 36.544 1.00 91.81 91 LEU A O 1
ATOM 736 N N . ARG A 1 92 ? -13.760 -6.588 36.183 1.00 91.94 92 ARG A N 1
ATOM 737 C CA . ARG A 1 92 ? -13.088 -6.846 34.895 1.00 91.94 92 ARG A CA 1
ATOM 738 C C . ARG A 1 92 ? -13.193 -5.683 33.910 1.00 91.94 92 ARG A C 1
ATOM 740 O O . ARG A 1 92 ? -12.197 -5.346 33.289 1.00 91.94 92 ARG A O 1
ATOM 747 N N . GLU A 1 93 ? -14.353 -5.042 33.812 1.00 92.06 93 GLU A N 1
ATOM 748 C CA . GLU A 1 93 ? -14.598 -3.890 32.926 1.00 92.06 93 GLU A CA 1
ATOM 749 C C . GLU A 1 93 ? -13.676 -2.706 33.239 1.00 92.06 93 GLU A C 1
ATOM 751 O O . GLU A 1 93 ? -13.112 -2.083 32.341 1.00 92.06 93 GLU A O 1
ATOM 756 N N . MET A 1 94 ? -13.488 -2.425 34.531 1.00 93.38 94 MET A N 1
ATOM 757 C CA . MET A 1 94 ? -12.618 -1.352 35.004 1.00 93.38 94 MET A CA 1
ATOM 758 C C . MET A 1 94 ? -11.147 -1.693 34.754 1.00 93.38 94 MET A C 1
ATOM 760 O O . MET A 1 94 ? -10.399 -0.848 34.261 1.00 93.38 94 MET A O 1
ATOM 764 N N . VAL A 1 95 ? -10.747 -2.930 35.069 1.00 94.06 95 VAL A N 1
ATOM 765 C CA . VAL A 1 95 ? -9.370 -3.402 34.874 1.00 94.06 95 VAL A CA 1
ATOM 766 C C . VAL A 1 95 ? -9.013 -3.396 33.386 1.00 94.06 95 VAL A C 1
ATOM 768 O O . VAL A 1 95 ? -8.003 -2.809 33.025 1.00 94.06 95 VAL A O 1
ATOM 771 N N . LEU A 1 96 ? -9.869 -3.945 32.513 1.00 92.38 96 LEU A N 1
ATOM 772 C CA . LEU A 1 96 ? -9.685 -3.914 31.056 1.00 92.38 96 LEU A CA 1
ATOM 773 C C . LEU A 1 96 ? -9.513 -2.484 30.543 1.00 92.38 96 LEU A C 1
ATOM 775 O O . LEU A 1 96 ? -8.522 -2.200 29.885 1.00 92.38 96 LEU A O 1
ATOM 779 N N . SER A 1 97 ? -10.436 -1.570 30.857 1.00 91.69 97 SER A N 1
ATOM 780 C CA . SER A 1 97 ? -10.351 -0.194 30.349 1.00 91.69 97 SER A CA 1
ATOM 781 C C . SER A 1 97 ? -9.075 0.519 30.806 1.00 91.69 97 SER A C 1
ATOM 783 O O . SER A 1 97 ? -8.472 1.255 30.028 1.00 91.69 97 SER A O 1
ATOM 785 N N . THR A 1 98 ? -8.659 0.304 32.057 1.00 91.94 98 THR A N 1
ATOM 786 C CA . THR A 1 98 ? -7.473 0.959 32.631 1.00 91.94 98 THR A CA 1
ATOM 787 C C . THR A 1 98 ? -6.188 0.392 32.038 1.00 91.94 98 THR A C 1
ATOM 789 O O . THR A 1 98 ? -5.333 1.152 31.593 1.00 91.94 98 THR A O 1
ATOM 792 N N . GLU A 1 99 ? -6.074 -0.936 31.984 1.00 92.75 99 GLU A N 1
ATOM 793 C CA . GLU A 1 99 ? -4.873 -1.623 31.509 1.00 92.75 99 GLU A CA 1
ATOM 794 C C . GLU A 1 99 ? -4.683 -1.514 29.996 1.00 92.75 99 GLU A C 1
ATOM 796 O O . GLU A 1 99 ? -3.561 -1.374 29.511 1.00 92.75 99 GLU A O 1
ATOM 801 N N . LEU A 1 100 ? -5.772 -1.533 29.225 1.00 90.31 100 LEU A N 1
ATOM 802 C CA . LEU A 1 100 ? -5.683 -1.321 27.784 1.00 90.31 100 LEU A CA 1
ATOM 803 C C . LEU A 1 100 ? -5.234 0.109 27.458 1.00 90.31 100 LEU A C 1
ATOM 805 O O . LEU A 1 100 ? -4.449 0.286 26.529 1.00 90.31 100 LEU A O 1
ATOM 809 N N . LEU A 1 101 ? -5.686 1.116 28.214 1.00 89.44 101 LEU A N 1
ATOM 810 C CA . LEU A 1 101 ? -5.253 2.501 28.015 1.00 89.44 101 LEU A CA 1
ATOM 811 C C . LEU A 1 101 ? -3.796 2.707 28.459 1.00 89.44 101 LEU A C 1
ATOM 813 O O . LEU A 1 101 ? -3.026 3.321 27.732 1.00 89.44 101 LEU A O 1
ATOM 817 N N . SER A 1 102 ? -3.397 2.179 29.622 1.00 87.94 102 SER A N 1
ATOM 818 C CA . SER A 1 102 ? -2.033 2.349 30.159 1.00 87.94 102 SER A CA 1
ATOM 819 C C . SER A 1 102 ? -0.945 1.703 29.292 1.00 87.94 102 SER A C 1
ATOM 821 O O . SER A 1 102 ? 0.220 2.083 29.386 1.00 87.94 102 SER A O 1
ATOM 823 N N . ASN A 1 103 ? -1.328 0.738 28.452 1.00 84.56 103 ASN A N 1
ATOM 824 C CA . ASN A 1 103 ? -0.451 0.030 27.521 1.00 84.56 103 ASN A CA 1
ATOM 825 C C . ASN A 1 103 ? -0.641 0.477 26.056 1.00 84.56 103 ASN A C 1
ATOM 827 O O . ASN A 1 103 ? -0.242 -0.256 25.146 1.00 84.56 103 ASN A O 1
ATOM 831 N N . ASP A 1 104 ? -1.282 1.628 25.813 1.00 80.25 104 ASP A N 1
ATOM 832 C CA . ASP A 1 104 ? -1.531 2.196 24.477 1.00 80.25 104 ASP A CA 1
ATOM 833 C C . ASP A 1 104 ? -2.230 1.208 23.507 1.00 80.25 104 ASP A C 1
ATOM 835 O O . ASP A 1 104 ? -1.975 1.161 22.297 1.00 80.25 104 ASP A O 1
ATOM 839 N N . ILE A 1 105 ? -3.103 0.348 24.049 1.00 83.62 105 ILE A N 1
ATOM 840 C CA . ILE A 1 105 ? -3.883 -0.645 23.290 1.00 83.62 105 ILE A CA 1
ATOM 841 C C . ILE A 1 105 ? -5.240 -0.090 22.872 1.00 83.62 105 ILE A C 1
ATOM 843 O O . ILE A 1 105 ? -5.816 -0.585 21.911 1.00 83.62 105 ILE A O 1
ATOM 847 N N . ILE A 1 106 ? -5.754 0.911 23.575 1.00 86.12 106 ILE A N 1
ATOM 848 C CA . ILE A 1 106 ? -6.934 1.669 23.165 1.00 86.12 106 ILE A CA 1
ATOM 849 C C . ILE A 1 106 ? -6.632 3.160 23.271 1.00 86.12 106 ILE A C 1
ATOM 851 O O . ILE A 1 106 ? -5.809 3.582 24.083 1.00 86.12 106 ILE A O 1
ATOM 855 N N . GLU A 1 107 ? -7.313 3.948 22.454 1.00 83.69 107 GLU A N 1
ATOM 856 C CA . GLU A 1 107 ? -7.199 5.401 22.430 1.00 83.69 107 GLU A CA 1
ATOM 857 C C . GLU A 1 107 ? -7.936 6.044 23.625 1.00 83.69 107 GLU A C 1
ATOM 859 O O . GLU A 1 107 ? -8.877 5.454 24.175 1.00 83.69 107 GLU A O 1
ATOM 864 N N . PRO A 1 108 ? -7.584 7.287 24.012 1.00 87.31 108 PRO A N 1
ATOM 865 C CA . PRO A 1 108 ? -8.277 8.008 25.082 1.00 87.31 108 PRO A CA 1
ATOM 866 C C . PRO A 1 108 ? -9.794 8.116 24.871 1.00 87.31 108 PRO A C 1
ATOM 868 O O . PRO A 1 108 ? -10.554 7.928 25.816 1.00 87.31 108 PRO A O 1
ATOM 871 N N . GLU A 1 109 ? -10.235 8.338 23.629 1.00 88.69 109 GLU A N 1
ATOM 872 C CA . GLU A 1 109 ? -11.655 8.406 23.252 1.00 88.69 109 GLU A CA 1
ATOM 873 C C . GLU A 1 109 ? -12.388 7.078 23.506 1.00 88.69 109 GLU A C 1
ATOM 875 O O . GLU A 1 109 ? -13.492 7.061 24.053 1.00 88.69 109 GLU A O 1
ATOM 880 N N . GLN A 1 110 ? -11.749 5.947 23.182 1.00 90.62 110 GLN A N 1
ATOM 881 C CA . GLN A 1 110 ? -12.293 4.620 23.471 1.00 90.62 110 GLN A CA 1
ATOM 882 C C . GLN A 1 110 ? -12.419 4.409 24.985 1.00 90.62 110 GLN A C 1
ATOM 884 O O . GLN A 1 110 ? -13.447 3.928 25.451 1.00 90.62 110 GLN A O 1
ATOM 889 N N . SER A 1 111 ? -11.417 4.812 25.771 1.00 93.19 111 SER A N 1
ATOM 890 C CA . SER A 1 111 ? -11.475 4.715 27.237 1.00 93.19 111 SER A CA 1
ATOM 891 C C . SER A 1 111 ? -12.565 5.609 27.844 1.00 93.19 111 SER A C 1
ATOM 893 O O . SER A 1 111 ? -13.284 5.196 28.758 1.00 93.19 111 SER A O 1
ATOM 895 N N . GLU A 1 112 ? -12.751 6.822 27.320 1.00 94.25 112 GLU A N 1
ATOM 896 C CA . GLU A 1 112 ? -13.832 7.716 27.742 1.00 94.25 112 GLU A CA 1
ATOM 897 C C . GLU A 1 112 ? -15.209 7.103 27.447 1.00 94.25 112 GLU A C 1
ATOM 899 O O . GLU A 1 112 ? -16.072 7.060 28.329 1.00 94.25 112 GLU A O 1
ATOM 904 N N . TYR A 1 113 ? -15.395 6.536 26.250 1.00 95.75 113 TYR A N 1
ATOM 905 C CA . TYR A 1 113 ? -16.596 5.779 25.899 1.00 95.75 113 TYR A CA 1
ATOM 906 C C . TYR A 1 113 ? -16.841 4.590 26.843 1.00 95.75 113 TYR A C 1
ATOM 908 O O . TYR A 1 113 ? -17.945 4.454 27.374 1.00 95.75 113 TYR A O 1
ATOM 916 N N . LEU A 1 114 ? -15.828 3.760 27.118 1.00 96.75 114 LEU A N 1
ATOM 917 C CA . LEU A 1 114 ? -15.968 2.598 28.006 1.00 96.75 114 LEU A CA 1
ATOM 918 C C . LEU A 1 114 ? -16.372 3.001 29.426 1.00 96.75 114 LEU A C 1
ATOM 920 O O . LEU A 1 114 ? -17.203 2.336 30.049 1.00 96.75 114 LEU A O 1
ATOM 924 N N . ASN A 1 115 ? -15.840 4.116 29.927 1.00 96.19 115 ASN A N 1
ATOM 925 C CA . ASN A 1 115 ? -16.229 4.661 31.223 1.00 96.19 115 ASN A CA 1
ATOM 926 C C . ASN A 1 115 ? -17.684 5.146 31.235 1.00 96.19 115 ASN A C 1
ATOM 928 O O . ASN A 1 115 ? -18.415 4.818 32.177 1.00 96.19 115 ASN A O 1
ATOM 932 N N . ARG A 1 116 ? -18.127 5.859 30.187 1.00 97.12 116 ARG A N 1
ATOM 933 C CA . ARG A 1 116 ? -19.536 6.264 30.024 1.00 97.12 116 ARG A CA 1
ATOM 934 C C . ARG A 1 116 ? -20.464 5.051 29.967 1.00 97.12 116 ARG A C 1
ATOM 936 O O . ARG A 1 116 ? -21.451 5.004 30.700 1.00 97.12 116 ARG A O 1
ATOM 943 N N . LEU A 1 117 ? -20.130 4.054 29.148 1.00 97.88 117 LEU A N 1
ATOM 944 C CA . LEU A 1 117 ? -20.921 2.834 28.985 1.00 97.88 117 LEU A CA 1
ATOM 945 C C . LEU A 1 117 ? -21.027 2.048 30.296 1.00 97.88 117 LEU A C 1
ATOM 947 O O . LEU A 1 117 ? -22.116 1.611 30.666 1.00 97.88 117 LEU A O 1
ATOM 951 N N . ARG A 1 118 ? -19.921 1.913 31.038 1.00 96.50 118 ARG A N 1
ATOM 952 C CA . ARG A 1 118 ? -19.897 1.243 32.346 1.00 96.50 118 ARG A CA 1
ATOM 953 C C . ARG A 1 118 ? -20.796 1.944 33.364 1.00 96.50 118 ARG A C 1
ATOM 955 O O . ARG A 1 118 ? -21.554 1.272 34.062 1.00 96.50 118 ARG A O 1
ATOM 962 N N . ALA A 1 119 ? -20.734 3.274 33.442 1.00 95.44 119 ALA A N 1
ATOM 963 C CA . ALA A 1 119 ? -21.595 4.051 34.332 1.00 95.44 119 ALA A CA 1
ATOM 964 C C . ALA A 1 119 ? -23.080 3.876 33.966 1.00 95.44 119 ALA A C 1
ATOM 966 O O . ALA A 1 119 ? -23.891 3.527 34.824 1.00 95.44 119 ALA A O 1
ATOM 967 N N . ALA A 1 120 ? -23.419 4.001 32.679 1.00 96.69 120 ALA A N 1
ATOM 968 C CA . ALA A 1 120 ? -24.787 3.826 32.194 1.00 96.69 120 ALA A CA 1
ATOM 969 C C . ALA A 1 120 ? -25.325 2.404 32.431 1.00 96.69 120 ALA A C 1
ATOM 971 O O . ALA A 1 120 ? -26.490 2.217 32.793 1.00 96.69 120 ALA A O 1
ATOM 972 N N . ARG A 1 121 ? -24.473 1.385 32.269 1.00 96.62 121 ARG A N 1
ATOM 973 C CA . ARG A 1 121 ? -24.800 -0.011 32.574 1.00 96.62 121 ARG A CA 1
ATOM 974 C C . ARG A 1 121 ? -25.081 -0.204 34.061 1.00 96.62 121 ARG A C 1
ATOM 976 O O . ARG A 1 121 ? -26.076 -0.841 34.393 1.00 96.62 121 ARG A O 1
ATOM 983 N N . ASN A 1 122 ? -24.243 0.344 34.940 1.00 95.50 122 ASN A N 1
ATOM 984 C CA . ASN A 1 122 ? -24.436 0.261 36.389 1.00 95.50 122 ASN A CA 1
ATOM 985 C C . ASN A 1 122 ? -25.785 0.872 36.808 1.00 95.50 122 ASN A C 1
ATOM 987 O O . ASN A 1 122 ? -26.574 0.228 37.498 1.00 95.50 122 ASN A O 1
ATOM 991 N N . ASP A 1 123 ? -26.102 2.060 36.294 1.00 96.19 123 ASP A N 1
ATOM 992 C CA . ASP A 1 123 ? -27.392 2.722 36.520 1.00 96.19 123 ASP A CA 1
ATOM 993 C C . ASP A 1 123 ? -28.575 1.935 35.930 1.00 96.19 123 ASP A C 1
ATOM 995 O O . ASP A 1 123 ? -29.667 1.890 36.497 1.00 96.19 123 ASP A O 1
ATOM 999 N N . SER A 1 124 ? -28.368 1.262 34.797 1.00 95.62 124 SER A N 1
ATOM 1000 C CA . SER A 1 124 ? -29.388 0.421 34.160 1.00 95.62 124 SER A CA 1
ATOM 1001 C C . SER A 1 124 ? -29.604 -0.915 34.879 1.00 95.62 124 SER A C 1
ATOM 1003 O O . SER A 1 124 ? -30.714 -1.455 34.839 1.00 95.62 124 SER A O 1
ATOM 1005 N N . ALA A 1 125 ? -28.585 -1.448 35.553 1.00 93.12 125 ALA A N 1
ATOM 1006 C CA . ALA A 1 125 ? -28.643 -2.712 36.288 1.00 93.12 125 ALA A CA 1
ATOM 1007 C C . ALA A 1 125 ? -29.191 -2.553 37.717 1.00 93.12 125 ALA A C 1
ATOM 1009 O O . ALA A 1 125 ? -29.703 -3.514 38.291 1.00 93.12 125 ALA A O 1
ATOM 1010 N N . HIS A 1 126 ? -29.129 -1.344 38.281 1.00 91.88 126 HIS A N 1
ATOM 1011 C CA . HIS A 1 126 ? -29.557 -1.055 39.649 1.00 91.88 126 HIS A CA 1
ATOM 1012 C C . HIS A 1 126 ? -30.743 -0.080 39.695 1.00 91.88 126 HIS A C 1
ATOM 1014 O O . HIS A 1 126 ? -30.966 0.688 38.759 1.00 91.88 126 HIS A O 1
ATOM 1020 N N . PRO A 1 127 ? -31.549 -0.078 40.770 1.00 87.75 127 PRO A N 1
ATOM 1021 C CA . PRO A 1 127 ? -32.645 0.874 40.928 1.00 87.75 127 PRO A CA 1
ATOM 1022 C C . PRO A 1 127 ? -32.106 2.256 41.347 1.00 87.75 127 PRO A C 1
ATOM 1024 O O . PRO A 1 127 ? -32.393 2.734 42.438 1.00 87.75 127 PRO A O 1
ATOM 1027 N N . SER A 1 128 ? -31.299 2.896 40.493 1.00 88.38 128 SER A N 1
ATOM 1028 C CA . SER A 1 128 ? -30.679 4.206 40.759 1.00 88.38 128 SER A CA 1
ATOM 1029 C C . SER A 1 128 ? -31.642 5.390 40.603 1.00 88.38 128 SER A C 1
ATOM 1031 O O . SER A 1 128 ? -31.327 6.500 41.017 1.00 88.38 128 SER A O 1
ATOM 1033 N N . GLY A 1 129 ? -32.805 5.172 39.981 1.00 87.88 129 GLY A N 1
ATOM 1034 C CA . GLY A 1 129 ? -33.728 6.239 39.580 1.00 87.88 129 GLY A CA 1
ATOM 1035 C C . GLY A 1 129 ? -33.346 6.940 38.269 1.00 87.88 129 GLY A C 1
ATOM 1036 O O . GLY A 1 129 ? -34.150 7.716 37.758 1.00 87.88 129 GLY A O 1
ATOM 1037 N N . THR A 1 130 ? -32.180 6.637 37.686 1.00 92.06 130 THR A N 1
ATOM 1038 C CA . THR A 1 130 ? -31.778 7.143 36.365 1.00 92.06 130 THR A CA 1
ATOM 1039 C C . THR A 1 130 ? -32.694 6.569 35.278 1.00 92.06 130 THR A C 1
ATOM 1041 O O . THR A 1 130 ? -32.919 5.354 35.207 1.00 92.06 130 THR A O 1
ATOM 1044 N N . VAL A 1 131 ? -33.214 7.441 34.413 1.00 92.44 131 VAL A N 1
ATOM 1045 C CA . VAL A 1 131 ? -34.037 7.071 33.255 1.00 92.44 131 VAL A CA 1
ATOM 1046 C C . VAL A 1 131 ? -33.259 7.399 31.989 1.00 92.44 131 VAL A C 1
ATOM 1048 O O . VAL A 1 131 ? -32.936 8.557 31.761 1.00 92.44 131 VAL A O 1
ATOM 1051 N N . PHE A 1 132 ? -32.985 6.381 31.173 1.00 94.06 132 PHE A N 1
ATOM 1052 C CA . PHE A 1 132 ? -32.349 6.545 29.866 1.00 94.06 132 PHE A CA 1
ATOM 1053 C C . PHE A 1 132 ? -33.403 6.601 28.762 1.00 94.06 132 PHE A C 1
ATOM 1055 O O . PHE A 1 132 ? -34.245 5.704 28.634 1.00 94.06 132 PHE A O 1
ATOM 1062 N N . THR A 1 133 ? -33.335 7.640 27.942 1.00 94.94 133 THR A N 1
ATOM 1063 C CA . THR A 1 133 ? -34.154 7.794 26.738 1.00 94.94 133 THR A CA 1
ATOM 1064 C C . THR A 1 133 ? -33.739 6.797 25.654 1.00 94.94 133 THR A C 1
ATOM 1066 O O . THR A 1 133 ? -32.653 6.210 25.685 1.00 94.94 133 THR A O 1
ATOM 1069 N N . ARG A 1 134 ? -34.615 6.590 24.663 1.00 91.38 134 ARG A N 1
ATOM 1070 C CA . ARG A 1 134 ? -34.314 5.738 23.502 1.00 91.38 134 ARG A CA 1
ATOM 1071 C C . ARG A 1 134 ? -33.107 6.263 22.714 1.00 91.38 134 ARG A C 1
ATOM 1073 O O . ARG A 1 134 ? -32.274 5.461 22.299 1.00 91.38 134 ARG A O 1
ATOM 1080 N N . SER A 1 135 ? -33.001 7.586 22.570 1.00 89.88 135 SER A N 1
ATOM 1081 C CA . SER A 1 135 ? -31.907 8.267 21.866 1.00 89.88 135 SER A CA 1
ATOM 1082 C C . SER A 1 135 ? -30.561 8.095 22.579 1.00 89.88 135 SER A C 1
ATOM 1084 O O . SER A 1 135 ? -29.578 7.724 21.946 1.00 89.88 135 SER A O 1
ATOM 1086 N N . GLU A 1 136 ? -30.512 8.238 23.909 1.00 94.12 136 GLU A N 1
ATOM 1087 C CA . GLU A 1 136 ? -29.278 8.009 24.683 1.00 94.12 136 GLU A CA 1
ATOM 1088 C C . GLU A 1 136 ? -28.789 6.559 24.581 1.00 94.12 136 GLU A C 1
ATOM 1090 O O . GLU A 1 136 ? -27.596 6.312 24.400 1.00 94.12 136 GLU A O 1
ATOM 1095 N N . ALA A 1 137 ? -29.709 5.590 24.652 1.00 95.19 137 ALA A N 1
ATOM 1096 C CA . ALA A 1 137 ? -29.367 4.184 24.458 1.00 95.19 137 ALA A CA 1
ATOM 1097 C C . ALA A 1 137 ? -28.873 3.908 23.026 1.00 95.19 137 ALA A C 1
ATOM 1099 O O . ALA A 1 137 ? -27.942 3.127 22.843 1.00 95.19 137 ALA A O 1
ATOM 1100 N N . ALA A 1 138 ? -29.465 4.559 22.019 1.00 89.31 138 ALA A N 1
ATOM 1101 C CA . ALA A 1 138 ? -29.032 4.438 20.629 1.00 89.31 138 ALA A CA 1
ATOM 1102 C C . ALA A 1 138 ? -27.635 5.025 20.403 1.00 89.31 138 ALA A C 1
ATOM 1104 O O . ALA A 1 138 ? -26.820 4.401 19.731 1.00 89.31 138 ALA A O 1
ATOM 1105 N N . ALA A 1 139 ? -27.346 6.184 20.999 1.00 92.12 139 ALA A N 1
ATOM 1106 C CA . ALA A 1 139 ? -26.035 6.817 20.926 1.00 92.12 139 ALA A CA 1
ATOM 1107 C C . ALA A 1 139 ? -24.950 5.918 21.538 1.00 92.12 139 ALA A C 1
ATOM 1109 O O . ALA A 1 139 ? -23.929 5.675 20.906 1.00 92.12 139 ALA A O 1
ATOM 1110 N N . LEU A 1 140 ? -25.196 5.338 22.721 1.00 95.75 140 LEU A N 1
ATOM 1111 C CA . LEU A 1 140 ? -24.255 4.400 23.350 1.00 95.75 140 LEU A CA 1
ATOM 1112 C C . LEU A 1 140 ? -24.025 3.130 22.519 1.00 95.75 140 LEU A C 1
ATOM 1114 O O . LEU A 1 140 ? -22.900 2.627 22.483 1.00 95.75 140 LEU A O 1
ATOM 1118 N N . LEU A 1 141 ? -25.073 2.608 21.873 1.00 93.38 141 LEU A N 1
ATOM 1119 C CA . LEU A 1 141 ? -24.971 1.464 20.967 1.00 93.38 141 LEU A CA 1
ATOM 1120 C C . LEU A 1 141 ? -24.168 1.817 19.708 1.00 93.38 141 LEU A C 1
ATOM 1122 O O . LEU A 1 141 ? -23.255 1.074 19.356 1.00 93.38 141 LEU A O 1
ATOM 1126 N N . SER A 1 142 ? -24.472 2.948 19.065 1.00 87.31 142 SER A N 1
ATOM 1127 C CA . SER A 1 142 ? -23.764 3.422 17.868 1.00 87.31 142 SER A CA 1
ATOM 1128 C C . SER A 1 142 ? -22.285 3.659 18.156 1.00 87.31 142 SER A C 1
ATOM 1130 O O . SER A 1 142 ? -21.441 3.066 17.492 1.00 87.31 142 SER A O 1
ATOM 1132 N N . ASP A 1 143 ? -21.970 4.418 19.213 1.00 89.00 143 ASP A N 1
ATOM 1133 C CA . ASP A 1 143 ? -20.594 4.658 19.660 1.00 89.00 143 ASP A CA 1
ATOM 1134 C C . ASP A 1 143 ? -19.860 3.326 19.910 1.00 89.00 143 ASP A C 1
ATOM 1136 O O . ASP A 1 143 ? -18.697 3.168 19.547 1.00 89.00 143 ASP A O 1
ATOM 1140 N N . GLY A 1 144 ? -20.538 2.334 20.498 1.00 91.19 144 GLY A N 1
ATOM 1141 C CA . GLY A 1 144 ? -19.961 1.012 20.761 1.00 91.19 144 GLY A CA 1
ATOM 1142 C C . GLY A 1 144 ? -19.642 0.221 19.507 1.00 91.19 144 GLY A C 1
ATOM 1143 O O . GLY A 1 144 ? -18.607 -0.451 19.445 1.00 91.19 144 GLY A O 1
ATOM 1144 N N . ILE A 1 145 ? -20.513 0.315 18.503 1.00 85.94 145 ILE A N 1
ATOM 1145 C CA . ILE A 1 145 ? -20.288 -0.281 17.190 1.00 85.94 145 ILE A CA 1
ATOM 1146 C C . ILE A 1 145 ? -19.102 0.400 16.509 1.00 85.94 145 ILE A C 1
ATOM 1148 O O . ILE A 1 145 ? -18.169 -0.288 16.099 1.00 85.94 145 ILE A O 1
ATOM 1152 N N . ASP A 1 146 ? -19.095 1.726 16.449 1.00 80.62 146 ASP A N 1
ATOM 1153 C CA . ASP A 1 146 ? -18.083 2.487 15.720 1.00 80.62 146 ASP A CA 1
ATOM 1154 C C . ASP A 1 146 ? -16.694 2.387 16.365 1.00 80.62 146 ASP A C 1
ATOM 1156 O O . ASP A 1 146 ? -15.698 2.101 15.690 1.00 80.62 146 ASP A O 1
ATOM 1160 N N . LEU A 1 147 ? -16.615 2.585 17.682 1.00 84.62 147 LEU A N 1
ATOM 1161 C CA . LEU A 1 147 ? -15.344 2.694 18.396 1.00 84.62 147 LEU A CA 1
ATOM 1162 C C . LEU A 1 147 ? -14.724 1.338 18.725 1.00 84.62 147 LEU A C 1
ATOM 1164 O O . LEU A 1 147 ? -13.496 1.239 18.781 1.00 84.62 147 LEU A O 1
ATOM 1168 N N . ILE A 1 148 ? -15.539 0.305 18.967 1.00 87.69 148 ILE A N 1
ATOM 1169 C CA . ILE A 1 148 ? -15.059 -0.983 19.481 1.00 87.69 148 ILE A CA 1
ATOM 1170 C C . ILE A 1 148 ? -15.475 -2.141 18.578 1.00 87.69 148 ILE A C 1
ATOM 1172 O O . ILE A 1 148 ? -14.605 -2.750 17.958 1.00 87.69 148 ILE A O 1
ATOM 1176 N N . LEU A 1 149 ? -16.768 -2.470 18.488 1.00 86.38 149 LEU A N 1
ATOM 1177 C CA . LEU A 1 149 ? -17.232 -3.739 17.902 1.00 86.38 149 LEU A CA 1
ATOM 1178 C C . LEU A 1 149 ? -16.926 -3.853 16.401 1.00 86.38 149 LEU A C 1
ATOM 1180 O O . LEU A 1 149 ? -16.600 -4.935 15.917 1.00 86.38 149 LEU A O 1
ATOM 1184 N N . GLY A 1 150 ? -16.984 -2.743 15.665 1.00 77.62 150 GLY A N 1
ATOM 1185 C CA . GLY A 1 150 ? -16.672 -2.678 14.235 1.00 77.62 150 GLY A CA 1
ATOM 1186 C C . GLY A 1 150 ? -15.176 -2.794 13.924 1.00 77.62 150 GLY A C 1
ATOM 1187 O O . GLY A 1 150 ? -14.793 -3.165 12.812 1.00 77.62 150 GLY A O 1
ATOM 1188 N N . GLN A 1 151 ? -14.308 -2.544 14.906 1.00 76.62 151 GLN A N 1
ATOM 1189 C CA . GLN A 1 151 ? -12.857 -2.632 14.735 1.00 76.62 151 GLN A CA 1
ATOM 1190 C C . GLN A 1 151 ? -12.410 -4.103 14.682 1.00 76.62 151 GLN A C 1
ATOM 1192 O O . GLN A 1 151 ? -12.944 -4.934 15.407 1.00 76.62 151 GLN A O 1
ATOM 1197 N N . GLU A 1 152 ? -11.437 -4.480 13.842 1.00 71.56 152 GLU A N 1
ATOM 1198 C CA . GLU A 1 152 ? -10.904 -5.865 13.852 1.00 71.56 152 GLU A CA 1
ATOM 1199 C C . GLU A 1 152 ? -9.978 -6.116 15.040 1.00 71.56 152 GLU A C 1
ATOM 1201 O O . GLU A 1 152 ? -10.005 -7.171 15.669 1.00 71.56 152 GLU A O 1
ATOM 1206 N N . SER A 1 153 ? -9.168 -5.114 15.362 1.00 73.69 153 SER A N 1
ATOM 1207 C CA . SER A 1 153 ? -8.152 -5.154 16.406 1.00 73.69 153 SER A CA 1
ATOM 1208 C C . SER A 1 153 ? -8.384 -4.040 17.417 1.00 73.69 153 SER A C 1
ATOM 1210 O O . SER A 1 153 ? -8.896 -2.986 17.053 1.00 73.69 153 SER A O 1
ATOM 1212 N N . LEU A 1 154 ? -7.933 -4.241 18.658 1.00 72.88 154 LEU A N 1
ATOM 1213 C CA . LEU A 1 154 ? -8.049 -3.236 19.723 1.00 72.88 154 LEU A CA 1
ATOM 1214 C C . LEU A 1 154 ? -7.329 -1.925 19.409 1.00 72.88 154 LEU A C 1
ATOM 1216 O O . LEU A 1 154 ? -7.840 -0.866 19.745 1.00 72.88 154 LEU A O 1
ATOM 1220 N N . SER A 1 155 ? -6.178 -2.003 18.735 1.00 73.50 155 SER A N 1
ATOM 1221 C CA . SER A 1 155 ? -5.403 -0.828 18.348 1.00 73.50 155 SER A CA 1
ATOM 1222 C C . SER A 1 155 ? -4.723 -1.022 16.996 1.00 73.50 155 SER A C 1
ATOM 1224 O O . SER A 1 155 ? -4.244 -2.122 16.692 1.00 73.50 155 SER A O 1
ATOM 1226 N N . PRO A 1 156 ? -4.603 0.054 16.199 1.00 76.06 156 PRO A N 1
ATOM 1227 C CA . PRO A 1 156 ? -3.762 0.067 15.012 1.00 76.06 156 PRO A CA 1
ATOM 1228 C C . PRO A 1 156 ? -2.317 -0.370 15.269 1.00 76.06 156 PRO A C 1
ATOM 1230 O O . PRO A 1 156 ? -1.708 -0.975 14.392 1.00 76.06 156 PRO A O 1
ATOM 1233 N N . ALA A 1 157 ? -1.768 -0.106 16.460 1.00 77.19 157 ALA A N 1
ATOM 1234 C CA . ALA A 1 157 ? -0.429 -0.547 16.845 1.00 77.19 157 ALA A CA 1
ATOM 1235 C C . ALA A 1 157 ? -0.352 -2.067 16.983 1.00 77.19 157 ALA A C 1
ATOM 1237 O O . ALA A 1 157 ? 0.554 -2.694 16.438 1.00 77.19 157 ALA A O 1
ATOM 1238 N N . ALA A 1 158 ? -1.342 -2.663 17.646 1.00 76.00 158 ALA A N 1
ATOM 1239 C CA . ALA A 1 158 ? -1.464 -4.108 17.787 1.00 76.00 158 ALA A CA 1
ATOM 1240 C C . ALA A 1 158 ? -1.614 -4.805 16.422 1.00 76.00 158 ALA A C 1
ATOM 1242 O O . ALA A 1 158 ? -0.935 -5.797 16.151 1.00 76.00 158 ALA A O 1
ATOM 1243 N N . PHE A 1 159 ? -2.449 -4.258 15.532 1.00 83.50 159 PHE A N 1
ATOM 1244 C CA . PHE A 1 159 ? -2.554 -4.758 14.161 1.00 83.50 159 PHE A CA 1
ATOM 1245 C C . PHE A 1 159 ? -1.237 -4.615 13.396 1.00 83.50 159 PHE A C 1
ATOM 1247 O O . PHE A 1 159 ? -0.787 -5.562 12.758 1.00 83.50 159 PHE A O 1
ATOM 1254 N N . ALA A 1 160 ? -0.597 -3.449 13.472 1.00 86.50 160 ALA A N 1
ATOM 1255 C CA . ALA A 1 160 ? 0.650 -3.189 12.771 1.00 86.50 160 ALA A CA 1
ATOM 1256 C C . ALA A 1 160 ? 1.787 -4.109 13.251 1.00 86.50 160 ALA A C 1
ATOM 1258 O O . ALA A 1 160 ? 2.596 -4.545 12.437 1.00 86.50 160 ALA A O 1
ATOM 1259 N N . GLU A 1 161 ? 1.831 -4.456 14.542 1.00 83.75 161 GLU A N 1
ATOM 1260 C CA . GLU A 1 161 ? 2.731 -5.485 15.084 1.00 83.75 161 GLU A CA 1
ATOM 1261 C C . GLU A 1 161 ? 2.437 -6.876 14.505 1.00 83.75 161 GLU A C 1
ATOM 1263 O O . GLU A 1 161 ? 3.357 -7.581 14.088 1.00 83.75 161 GLU A O 1
ATOM 1268 N N . MET A 1 162 ? 1.165 -7.278 14.449 1.00 85.12 162 MET A N 1
ATOM 1269 C CA . MET A 1 162 ? 0.764 -8.561 13.866 1.00 85.12 162 MET A CA 1
ATOM 1270 C C . MET A 1 162 ? 1.111 -8.626 12.372 1.00 85.12 162 MET A C 1
ATOM 1272 O O . MET A 1 162 ? 1.652 -9.626 11.899 1.00 85.12 162 MET A O 1
ATOM 1276 N N . LEU A 1 163 ? 0.847 -7.553 11.625 1.00 91.25 163 LEU A N 1
ATOM 1277 C CA . LEU A 1 163 ? 1.225 -7.449 10.221 1.00 91.25 163 LEU A CA 1
ATOM 1278 C C . LEU A 1 163 ? 2.746 -7.520 10.056 1.00 91.25 163 LEU A C 1
ATOM 1280 O O . LEU A 1 163 ? 3.219 -8.262 9.201 1.00 91.25 163 LEU A O 1
ATOM 1284 N N . ALA A 1 164 ? 3.512 -6.810 10.889 1.00 89.69 164 ALA A N 1
ATOM 1285 C CA . ALA A 1 164 ? 4.972 -6.855 10.871 1.00 89.69 164 ALA A CA 1
ATOM 1286 C C . ALA A 1 164 ? 5.505 -8.287 11.023 1.00 89.69 164 ALA A C 1
ATOM 1288 O O . ALA A 1 164 ? 6.409 -8.684 10.293 1.00 89.69 164 ALA A O 1
ATOM 1289 N N . GLN A 1 165 ? 4.908 -9.097 11.904 1.00 88.25 165 GLN A N 1
ATOM 1290 C CA . GLN A 1 165 ? 5.263 -10.513 12.019 1.00 88.25 165 GLN A CA 1
ATOM 1291 C C . GLN A 1 165 ? 4.877 -11.321 10.774 1.00 88.25 165 GLN A C 1
ATOM 1293 O O . GLN A 1 165 ? 5.672 -12.131 10.299 1.00 88.25 165 GLN A O 1
ATOM 1298 N N . ARG A 1 166 ? 3.680 -11.102 10.218 1.00 91.38 166 ARG A N 1
ATOM 1299 C CA . ARG A 1 166 ? 3.209 -11.812 9.016 1.00 91.38 166 ARG A CA 1
ATOM 1300 C C . ARG A 1 166 ? 4.042 -11.486 7.778 1.00 91.38 166 ARG A C 1
ATOM 1302 O O . ARG A 1 166 ? 4.267 -12.377 6.965 1.00 91.38 166 ARG A O 1
ATOM 1309 N N . LEU A 1 167 ? 4.551 -10.259 7.662 1.00 94.94 167 LEU A N 1
ATOM 1310 C CA . LEU A 1 167 ? 5.458 -9.847 6.585 1.00 94.94 167 LEU A CA 1
ATOM 1311 C C . LEU A 1 167 ? 6.769 -10.646 6.578 1.00 94.94 167 LEU A C 1
ATOM 1313 O O . LEU A 1 167 ? 7.402 -10.741 5.531 1.00 94.94 167 LEU A O 1
ATOM 1317 N N . ARG A 1 168 ? 7.153 -11.281 7.694 1.00 93.75 168 ARG A N 1
ATOM 1318 C CA . ARG A 1 168 ? 8.316 -12.183 7.749 1.00 93.75 168 ARG A CA 1
ATOM 1319 C C . ARG A 1 168 ? 8.068 -13.540 7.082 1.00 93.75 168 ARG A C 1
ATOM 1321 O O . ARG A 1 168 ? 9.007 -14.302 6.871 1.00 93.75 168 ARG A O 1
ATOM 1328 N N . ALA A 1 169 ? 6.821 -13.875 6.742 1.00 92.69 169 ALA A N 1
ATOM 1329 C CA . ALA A 1 169 ? 6.506 -15.132 6.075 1.00 92.69 169 ALA A CA 1
ATOM 1330 C C . ALA A 1 169 ? 6.936 -15.095 4.590 1.00 92.69 169 ALA A C 1
ATOM 1332 O O . ALA A 1 169 ? 6.558 -14.170 3.869 1.00 92.69 169 ALA A O 1
ATOM 1333 N N . PRO A 1 170 ? 7.646 -16.119 4.076 1.00 90.75 170 PRO A N 1
ATOM 1334 C CA . PRO A 1 170 ? 8.157 -16.127 2.699 1.00 90.75 170 PRO A CA 1
ATOM 1335 C C . PRO A 1 170 ? 7.059 -16.129 1.629 1.00 90.75 170 PRO A C 1
ATOM 1337 O O . PRO A 1 170 ? 7.284 -15.658 0.523 1.00 90.75 170 PRO A O 1
ATOM 1340 N N . ASN A 1 171 ? 5.857 -16.597 1.973 1.00 91.50 171 ASN A N 1
ATOM 1341 C CA . ASN A 1 171 ? 4.709 -16.676 1.067 1.00 91.50 171 ASN A CA 1
ATOM 1342 C C . ASN A 1 171 ? 3.613 -15.667 1.441 1.00 91.50 171 ASN A C 1
ATOM 1344 O O . ASN A 1 171 ? 2.429 -15.946 1.263 1.00 91.50 171 ASN A O 1
ATOM 1348 N N . PHE A 1 172 ? 3.986 -14.525 2.031 1.00 94.75 172 PHE A N 1
ATOM 1349 C CA . PHE A 1 172 ? 3.013 -13.495 2.398 1.00 94.75 172 PHE A CA 1
ATOM 1350 C C . PHE A 1 172 ? 2.294 -12.922 1.167 1.00 94.75 172 PHE A C 1
ATOM 1352 O O . PHE A 1 172 ? 1.086 -12.694 1.203 1.00 94.75 172 PHE A O 1
ATOM 1359 N N . PHE A 1 173 ? 3.026 -12.720 0.069 1.00 95.50 173 PHE A N 1
ATOM 1360 C CA . PHE A 1 173 ? 2.469 -12.257 -1.197 1.00 95.50 173 PHE A CA 1
ATOM 1361 C C . PHE A 1 173 ? 2.371 -13.385 -2.229 1.00 95.50 173 PHE A C 1
ATOM 1363 O O . PHE A 1 173 ? 3.299 -14.185 -2.333 1.00 95.50 173 PHE A O 1
ATOM 1370 N N . PRO A 1 174 ? 1.305 -13.413 -3.051 1.00 92.62 174 PRO A N 1
ATOM 1371 C CA . PRO A 1 174 ? 1.291 -14.226 -4.259 1.00 92.62 174 PRO A CA 1
ATOM 1372 C C . PRO A 1 174 ? 2.266 -13.658 -5.304 1.00 92.62 174 PRO A C 1
ATOM 1374 O O . PRO A 1 174 ? 2.643 -12.482 -5.257 1.00 92.62 174 PRO A O 1
ATOM 1377 N N . ASP A 1 175 ? 2.653 -14.480 -6.280 1.00 85.69 175 ASP A N 1
ATOM 1378 C CA . ASP A 1 175 ? 3.600 -14.078 -7.329 1.00 85.69 175 ASP A CA 1
ATOM 1379 C C . ASP A 1 175 ? 3.022 -13.025 -8.290 1.00 85.69 175 ASP A C 1
ATOM 1381 O O . ASP A 1 175 ? 3.763 -12.221 -8.869 1.00 85.69 175 ASP A O 1
ATOM 1385 N N . ASP A 1 176 ? 1.698 -12.990 -8.449 1.00 87.19 176 ASP A N 1
ATOM 1386 C CA . ASP A 1 176 ? 1.020 -12.110 -9.391 1.00 87.19 176 ASP A CA 1
ATOM 1387 C C . ASP A 1 176 ? 0.715 -10.716 -8.804 1.00 87.19 176 ASP A C 1
ATOM 1389 O O . ASP A 1 176 ? 0.448 -10.528 -7.617 1.00 87.19 176 ASP A O 1
ATOM 1393 N N . ALA A 1 177 ? 0.759 -9.695 -9.662 1.00 78.31 177 ALA A N 1
ATOM 1394 C CA . ALA A 1 177 ? 0.609 -8.304 -9.234 1.00 78.31 177 ALA A CA 1
ATOM 1395 C C . ALA A 1 177 ? -0.806 -7.963 -8.731 1.00 78.31 177 ALA A C 1
ATOM 1397 O O . ALA A 1 177 ? -0.945 -7.117 -7.848 1.00 78.31 177 ALA A O 1
ATOM 1398 N N . LEU A 1 178 ? -1.850 -8.599 -9.275 1.00 81.75 178 LEU A N 1
ATOM 1399 C CA . LEU A 1 178 ? -3.233 -8.336 -8.865 1.00 81.75 178 LEU A CA 1
ATOM 1400 C C . LEU A 1 178 ? -3.512 -8.940 -7.488 1.00 81.75 178 LEU A C 1
ATOM 1402 O O . LEU A 1 178 ? -4.121 -8.286 -6.644 1.00 81.75 178 LEU A O 1
ATOM 1406 N N . GLY A 1 179 ? -2.995 -10.140 -7.236 1.00 87.94 179 GLY A N 1
ATOM 1407 C CA . GLY A 1 179 ? -3.035 -10.808 -5.947 1.00 87.94 179 GLY A CA 1
ATOM 1408 C C . GLY A 1 179 ? -2.350 -9.983 -4.860 1.00 87.94 179 GLY A C 1
ATOM 1409 O O . GLY A 1 179 ? -2.921 -9.807 -3.787 1.00 87.94 179 GLY A O 1
ATOM 1410 N N . LYS A 1 180 ? -1.189 -9.375 -5.151 1.00 92.31 180 LYS A N 1
ATOM 1411 C CA . LYS A 1 180 ? -0.516 -8.451 -4.216 1.00 92.31 180 LYS A CA 1
ATOM 1412 C C . LYS A 1 180 ? -1.406 -7.276 -3.822 1.00 92.31 180 LYS A C 1
ATOM 1414 O O . LYS A 1 180 ? -1.535 -6.984 -2.636 1.00 92.31 180 LYS A O 1
ATOM 1419 N N . ILE A 1 181 ? -2.050 -6.631 -4.799 1.00 91.81 181 ILE A N 1
ATOM 1420 C CA . ILE A 1 181 ? -2.995 -5.533 -4.542 1.00 91.81 181 ILE A CA 1
ATOM 1421 C C . ILE A 1 181 ? -4.168 -6.023 -3.689 1.00 91.81 181 ILE A C 1
ATOM 1423 O O . ILE A 1 181 ? -4.559 -5.330 -2.754 1.00 91.81 181 ILE A O 1
ATOM 1427 N N . GLY A 1 182 ? -4.697 -7.216 -3.977 1.00 89.81 182 GLY A N 1
ATOM 1428 C CA . GLY A 1 182 ? -5.762 -7.845 -3.195 1.00 89.81 182 GLY A CA 1
ATOM 1429 C C . GLY A 1 182 ? -5.384 -8.026 -1.725 1.00 89.81 182 GLY A C 1
ATOM 1430 O O . GLY A 1 182 ? -6.126 -7.574 -0.858 1.00 89.81 182 GLY A O 1
ATOM 1431 N N . VAL A 1 183 ? -4.204 -8.597 -1.455 1.00 93.94 183 VAL A N 1
ATOM 1432 C CA . VAL A 1 183 ? -3.685 -8.787 -0.090 1.00 93.94 183 VAL A CA 1
ATOM 1433 C C . VAL A 1 183 ? -3.533 -7.448 0.628 1.00 93.94 183 VAL A C 1
ATOM 1435 O O . VAL A 1 183 ? -4.076 -7.279 1.713 1.00 93.94 183 VAL A O 1
ATOM 1438 N N . VAL A 1 184 ? -2.852 -6.462 0.033 1.00 95.25 184 VAL A N 1
ATOM 1439 C CA . VAL A 1 184 ? -2.648 -5.167 0.712 1.00 95.25 184 VAL A CA 1
ATOM 1440 C C . VAL A 1 184 ? -3.969 -4.433 0.933 1.00 95.25 184 VAL A C 1
ATOM 1442 O O . VAL A 1 184 ? -4.159 -3.836 1.989 1.00 95.25 184 VAL A O 1
ATOM 1445 N N . LYS A 1 185 ? -4.906 -4.493 -0.021 1.00 92.19 185 LYS A N 1
ATOM 1446 C CA . LYS A 1 185 ? -6.235 -3.890 0.134 1.00 92.19 185 LYS A CA 1
ATOM 1447 C C . LYS A 1 185 ? -7.002 -4.518 1.292 1.00 92.19 185 LYS A C 1
ATOM 1449 O O . LYS A 1 185 ? -7.619 -3.779 2.056 1.00 92.19 185 LYS A O 1
ATOM 1454 N N . ASP A 1 186 ? -6.943 -5.842 1.420 1.00 87.88 186 ASP A N 1
ATOM 1455 C CA . ASP A 1 186 ? -7.550 -6.557 2.537 1.00 87.88 186 ASP A CA 1
ATOM 1456 C C . ASP A 1 186 ? -6.923 -6.114 3.863 1.00 87.88 186 ASP A C 1
ATOM 1458 O O . ASP A 1 186 ? -7.642 -5.601 4.711 1.00 87.88 186 ASP A O 1
ATOM 1462 N N . GLU A 1 187 ? -5.595 -6.157 4.006 1.00 91.00 187 GLU A N 1
ATOM 1463 C CA . GLU A 1 187 ? -4.900 -5.741 5.237 1.00 91.00 187 GLU A CA 1
ATOM 1464 C C . GLU A 1 187 ? -5.166 -4.277 5.620 1.00 91.00 187 GLU A C 1
ATOM 1466 O O . GLU A 1 187 ? -5.455 -3.973 6.776 1.00 91.00 187 GLU A O 1
ATOM 1471 N N . VAL A 1 188 ? -5.105 -3.351 4.658 1.00 90.62 188 VAL A N 1
ATOM 1472 C CA . VAL A 1 188 ? -5.361 -1.921 4.898 1.00 90.62 188 VAL A CA 1
ATOM 1473 C C . VAL A 1 188 ? -6.812 -1.674 5.312 1.00 90.62 188 VAL A C 1
ATOM 1475 O O . VAL A 1 188 ? -7.062 -0.772 6.110 1.00 90.62 188 VAL A O 1
ATOM 1478 N N . SER A 1 189 ? -7.770 -2.463 4.811 1.00 84.56 189 SER A N 1
ATOM 1479 C CA . SER A 1 189 ? -9.189 -2.311 5.164 1.00 84.56 189 SER A CA 1
ATOM 1480 C C . SER A 1 189 ? -9.496 -2.632 6.630 1.00 84.56 189 SER A C 1
ATOM 1482 O O . SER A 1 189 ? -10.519 -2.193 7.152 1.00 84.56 189 SER A O 1
ATOM 1484 N N . ARG A 1 190 ? -8.587 -3.342 7.311 1.00 81.56 190 ARG A N 1
ATOM 1485 C CA . ARG A 1 190 ? -8.698 -3.718 8.729 1.00 81.56 190 ARG A CA 1
ATOM 1486 C C . ARG A 1 190 ? -8.269 -2.600 9.679 1.00 81.56 190 ARG A C 1
ATOM 1488 O O . ARG A 1 190 ? -8.447 -2.726 10.888 1.00 81.56 190 ARG A O 1
ATOM 1495 N N . VAL A 1 191 ? -7.703 -1.518 9.140 1.00 81.25 191 VAL A N 1
ATOM 1496 C CA . VAL A 1 191 ? -7.184 -0.376 9.896 1.00 81.25 191 VAL A CA 1
ATOM 1497 C C . VAL A 1 191 ? -7.967 0.878 9.527 1.00 81.25 191 VAL A C 1
ATOM 1499 O O . VAL A 1 191 ? -8.136 1.207 8.352 1.00 81.25 191 VAL A O 1
ATOM 1502 N N . THR A 1 192 ? -8.423 1.613 10.537 1.00 77.19 192 THR A N 1
ATOM 1503 C CA . THR A 1 192 ? -9.056 2.922 10.342 1.00 77.19 192 THR A CA 1
ATOM 1504 C C . THR A 1 192 ? -8.046 3.961 9.860 1.00 77.19 192 THR A C 1
ATOM 1506 O O . THR A 1 192 ? -6.835 3.813 10.032 1.00 77.19 192 THR A O 1
ATOM 1509 N N . SER A 1 193 ? -8.534 5.061 9.288 1.00 78.00 193 SER A N 1
ATOM 1510 C CA . SER A 1 193 ? -7.683 6.147 8.781 1.00 78.00 193 SER A CA 1
ATOM 1511 C C . SER A 1 193 ? -6.710 6.703 9.830 1.00 78.00 193 SER A C 1
ATOM 1513 O O . SER A 1 193 ? -5.549 6.966 9.516 1.00 78.00 193 SER A O 1
ATOM 1515 N N . HIS A 1 194 ? -7.142 6.805 11.091 1.00 70.88 194 HIS A N 1
ATOM 1516 C CA . HIS A 1 194 ? -6.303 7.219 12.221 1.00 70.88 194 HIS A CA 1
ATOM 1517 C C . HIS A 1 194 ? -5.127 6.259 12.466 1.00 70.88 194 HIS A C 1
ATOM 1519 O O . HIS A 1 194 ? -4.020 6.684 12.802 1.00 70.88 194 HIS A O 1
ATOM 1525 N N . GLY A 1 195 ? -5.334 4.966 12.212 1.00 78.75 195 GLY A N 1
ATOM 1526 C CA . GLY A 1 195 ? -4.337 3.922 12.405 1.00 78.75 195 GLY A CA 1
ATOM 1527 C C . GLY A 1 195 ? -3.241 3.853 11.344 1.00 78.75 195 GLY A C 1
ATOM 1528 O O . GLY A 1 195 ? -2.195 3.239 11.577 1.00 78.75 195 GLY A O 1
ATOM 1529 N N . TYR A 1 196 ? -3.421 4.514 10.197 1.00 88.94 196 TYR A N 1
ATOM 1530 C CA . TYR A 1 196 ? -2.445 4.480 9.105 1.00 88.94 196 TYR A CA 1
ATOM 1531 C C . TYR A 1 196 ? -1.073 5.013 9.516 1.00 88.94 196 TYR A C 1
ATOM 1533 O O . TYR A 1 196 ? -0.056 4.512 9.036 1.00 88.94 196 TYR A O 1
ATOM 1541 N N . HIS A 1 197 ? -1.008 5.997 10.420 1.00 87.62 197 HIS A N 1
ATOM 1542 C CA . HIS A 1 197 ? 0.271 6.535 10.890 1.00 87.62 197 HIS A CA 1
ATOM 1543 C C . HIS A 1 197 ? 1.136 5.483 11.579 1.00 87.62 197 HIS A C 1
ATOM 1545 O O . HIS A 1 197 ? 2.346 5.456 11.346 1.00 87.62 197 HIS A O 1
ATOM 1551 N N . VAL A 1 198 ? 0.520 4.642 12.409 1.00 87.44 198 VAL A N 1
ATOM 1552 C CA . VAL A 1 198 ? 1.213 3.582 13.143 1.00 87.44 198 VAL A CA 1
ATOM 1553 C C . VAL A 1 198 ? 1.547 2.428 12.206 1.00 87.44 198 VAL A C 1
ATOM 1555 O O . VAL A 1 198 ? 2.684 1.965 12.185 1.00 87.44 198 VAL A O 1
ATOM 1558 N N . LEU A 1 199 ? 0.592 2.044 11.353 1.00 91.44 199 LEU A N 1
ATOM 1559 C CA . LEU A 1 199 ? 0.781 1.024 10.326 1.00 91.44 199 LEU A CA 1
ATOM 1560 C C . LEU A 1 199 ? 2.001 1.319 9.447 1.00 91.44 199 LEU A C 1
ATOM 1562 O O . LEU A 1 199 ? 2.907 0.497 9.340 1.00 91.44 199 LEU A O 1
ATOM 1566 N N . VAL A 1 200 ? 2.044 2.506 8.839 1.00 93.25 200 VAL A N 1
ATOM 1567 C CA . VAL A 1 200 ? 3.121 2.883 7.916 1.00 93.25 200 VAL A CA 1
ATOM 1568 C C . VAL A 1 200 ? 4.466 2.933 8.632 1.00 93.25 200 VAL A C 1
ATOM 1570 O O . VAL A 1 200 ? 5.450 2.466 8.069 1.00 93.25 200 VAL A O 1
ATOM 1573 N N . ARG A 1 201 ? 4.526 3.452 9.866 1.00 91.06 201 ARG A N 1
ATOM 1574 C CA . ARG A 1 201 ? 5.775 3.501 10.638 1.00 91.06 201 ARG A CA 1
ATOM 1575 C C . ARG A 1 201 ? 6.310 2.097 10.921 1.00 91.06 201 ARG A C 1
ATOM 1577 O O . ARG A 1 201 ? 7.455 1.825 10.589 1.00 91.06 201 ARG A O 1
ATOM 1584 N N . ASN A 1 202 ? 5.473 1.199 11.433 1.00 91.12 202 ASN A N 1
ATOM 1585 C CA . ASN A 1 202 ? 5.908 -0.155 11.773 1.00 91.12 202 ASN A CA 1
ATOM 1586 C C . ASN A 1 202 ? 6.329 -0.945 10.527 1.00 91.12 202 ASN A C 1
ATOM 1588 O O . ASN A 1 202 ? 7.343 -1.635 10.549 1.00 91.12 202 ASN A O 1
ATOM 1592 N N . VAL A 1 203 ? 5.596 -0.820 9.414 1.00 94.56 203 VAL A N 1
ATOM 1593 C CA . VAL A 1 203 ? 5.995 -1.470 8.154 1.00 94.56 203 VAL A CA 1
ATOM 1594 C C . VAL A 1 203 ? 7.292 -0.859 7.613 1.00 94.56 203 VAL A C 1
ATOM 1596 O O . VAL A 1 203 ? 8.128 -1.582 7.078 1.00 94.56 203 VAL A O 1
ATOM 1599 N N . MET A 1 204 ? 7.507 0.451 7.770 1.00 92.81 204 MET A N 1
ATOM 1600 C CA . MET A 1 204 ? 8.785 1.075 7.422 1.00 92.81 204 MET A CA 1
ATOM 1601 C C . MET A 1 204 ? 9.936 0.547 8.277 1.00 92.81 204 MET A C 1
ATOM 1603 O O . MET A 1 204 ? 10.998 0.282 7.723 1.00 92.81 204 MET A O 1
ATOM 1607 N N . ASP A 1 205 ? 9.733 0.359 9.580 1.00 91.50 205 ASP A N 1
ATOM 1608 C CA . ASP A 1 205 ? 10.758 -0.201 10.463 1.00 91.50 205 ASP A CA 1
ATOM 1609 C C . ASP A 1 205 ? 11.164 -1.607 9.992 1.00 91.50 205 ASP A C 1
ATOM 1611 O O . ASP A 1 205 ? 12.354 -1.864 9.820 1.00 91.50 205 ASP A O 1
ATOM 1615 N N . VAL A 1 206 ? 10.190 -2.460 9.640 1.00 93.00 206 VAL A N 1
ATOM 1616 C CA . VAL A 1 206 ? 10.445 -3.789 9.045 1.00 93.00 206 VAL A CA 1
ATOM 1617 C C . VAL A 1 206 ? 11.163 -3.682 7.698 1.00 93.00 206 VAL A C 1
ATOM 1619 O O . VAL A 1 206 ? 12.109 -4.421 7.438 1.00 93.00 206 VAL A O 1
ATOM 1622 N N . ALA A 1 207 ? 10.773 -2.736 6.839 1.00 91.12 207 ALA A N 1
ATOM 1623 C CA . ALA A 1 207 ? 11.437 -2.521 5.552 1.00 91.12 207 ALA A CA 1
ATOM 1624 C C . ALA A 1 207 ? 12.922 -2.146 5.710 1.00 91.12 207 ALA A C 1
ATOM 1626 O O . ALA A 1 207 ? 13.710 -2.372 4.790 1.00 91.12 207 ALA A O 1
ATOM 1627 N N . MET A 1 208 ? 13.304 -1.568 6.851 1.00 88.88 208 MET A N 1
ATOM 1628 C CA . MET A 1 208 ? 14.669 -1.135 7.153 1.00 88.88 208 MET A CA 1
ATOM 1629 C C . MET A 1 208 ? 15.482 -2.154 7.967 1.00 88.88 208 MET A C 1
ATOM 1631 O O . MET A 1 208 ? 16.673 -1.917 8.202 1.00 88.88 208 MET A O 1
ATOM 1635 N N . GLU A 1 209 ? 14.886 -3.278 8.377 1.00 89.00 209 GLU A N 1
ATOM 1636 C CA . GLU A 1 209 ? 15.608 -4.377 9.025 1.00 89.00 209 GLU A CA 1
ATOM 1637 C C . GLU A 1 209 ? 16.644 -4.967 8.051 1.00 89.00 209 GLU A C 1
ATOM 1639 O O . GLU A 1 209 ? 16.335 -5.307 6.912 1.00 89.00 209 GLU A O 1
ATOM 1644 N N . LYS A 1 210 ? 17.906 -5.070 8.489 1.00 82.94 210 LYS A N 1
ATOM 1645 C CA . LYS A 1 210 ? 19.010 -5.595 7.658 1.00 82.94 210 LYS A CA 1
ATOM 1646 C C . LYS A 1 210 ? 19.189 -7.106 7.761 1.00 82.94 210 LYS A C 1
ATOM 1648 O O . LYS A 1 210 ? 19.834 -7.692 6.898 1.00 82.94 210 LYS A O 1
ATOM 1653 N N . ASP A 1 211 ? 18.661 -7.702 8.824 1.00 84.50 211 ASP A N 1
ATOM 1654 C CA . ASP A 1 211 ? 18.924 -9.098 9.175 1.00 84.50 211 ASP A CA 1
ATOM 1655 C C . ASP A 1 211 ? 17.905 -10.062 8.540 1.00 84.50 211 ASP A C 1
ATOM 1657 O O . ASP A 1 211 ? 18.177 -11.256 8.432 1.00 84.50 211 ASP A O 1
ATOM 1661 N N . ASP A 1 212 ? 16.761 -9.550 8.068 1.00 86.19 212 ASP A N 1
ATOM 1662 C CA . ASP A 1 212 ? 15.689 -10.331 7.444 1.00 86.19 212 ASP A CA 1
ATOM 1663 C C . ASP A 1 212 ? 15.319 -9.760 6.064 1.00 86.19 212 ASP A C 1
ATOM 1665 O O . ASP A 1 212 ? 14.437 -8.911 5.916 1.00 86.19 212 ASP A O 1
ATOM 1669 N N . ASN A 1 213 ? 16.013 -10.244 5.027 1.00 87.25 213 ASN A N 1
ATOM 1670 C CA . ASN A 1 213 ? 15.769 -9.822 3.644 1.00 87.25 213 ASN A CA 1
ATOM 1671 C C . ASN A 1 213 ? 14.331 -10.113 3.190 1.00 87.25 213 ASN A C 1
ATOM 1673 O O . ASN A 1 213 ? 13.761 -9.316 2.452 1.00 87.25 213 ASN A O 1
ATOM 1677 N N . THR A 1 214 ? 13.736 -11.222 3.640 1.00 91.56 214 THR A N 1
ATOM 1678 C CA . THR A 1 214 ? 12.370 -11.604 3.249 1.00 91.56 214 THR A CA 1
ATOM 1679 C C . THR A 1 214 ? 11.370 -10.601 3.806 1.00 91.56 214 THR A C 1
ATOM 1681 O O . THR A 1 214 ? 10.523 -10.085 3.075 1.00 91.56 214 THR A O 1
ATOM 1684 N N . ALA A 1 215 ? 11.502 -10.274 5.093 1.00 93.19 215 ALA A N 1
ATOM 1685 C CA . ALA A 1 215 ? 10.661 -9.280 5.739 1.00 93.19 215 ALA A CA 1
ATOM 1686 C C . ALA A 1 215 ? 10.830 -7.893 5.114 1.00 93.19 215 ALA A C 1
ATOM 1688 O O . ALA A 1 215 ? 9.832 -7.227 4.834 1.00 93.19 215 ALA A O 1
ATOM 1689 N N . SER A 1 216 ? 12.072 -7.482 4.838 1.00 92.56 216 SER A N 1
ATOM 1690 C CA . SER A 1 216 ? 12.366 -6.194 4.206 1.00 92.56 216 SER A CA 1
ATOM 1691 C C . SER A 1 216 ? 11.752 -6.088 2.802 1.00 92.56 216 SER A C 1
ATOM 1693 O O . SER A 1 216 ? 11.090 -5.095 2.480 1.00 92.56 216 SER A O 1
ATOM 1695 N N . GLU A 1 217 ? 11.886 -7.133 1.978 1.00 91.38 217 GLU A N 1
ATOM 1696 C CA . GLU A 1 217 ? 11.305 -7.187 0.631 1.00 91.38 217 GLU A CA 1
ATOM 1697 C C . GLU A 1 217 ? 9.772 -7.175 0.656 1.00 91.38 217 GLU A C 1
ATOM 1699 O O . GLU A 1 217 ? 9.141 -6.431 -0.109 1.00 91.38 217 GLU A O 1
ATOM 1704 N N . ASN A 1 218 ? 9.159 -7.945 1.557 1.00 95.75 218 ASN A N 1
ATOM 1705 C CA . ASN A 1 218 ? 7.711 -7.958 1.735 1.00 95.75 218 ASN A CA 1
ATOM 1706 C C . ASN A 1 218 ? 7.204 -6.604 2.240 1.00 95.75 218 ASN A C 1
ATOM 1708 O O . ASN A 1 218 ? 6.267 -6.050 1.670 1.00 95.75 218 ASN A O 1
ATOM 1712 N N . ALA A 1 219 ? 7.839 -6.006 3.245 1.00 95.81 219 ALA A N 1
ATOM 1713 C CA . ALA A 1 219 ? 7.451 -4.695 3.757 1.00 95.81 219 ALA A CA 1
ATOM 1714 C C . ALA A 1 219 ? 7.592 -3.591 2.694 1.00 95.81 219 ALA A C 1
ATOM 1716 O O . ALA A 1 219 ? 6.696 -2.757 2.528 1.00 95.81 219 ALA A O 1
ATOM 1717 N N . GLY A 1 220 ? 8.666 -3.621 1.900 1.00 94.19 220 GLY A N 1
ATOM 1718 C CA . GLY A 1 220 ?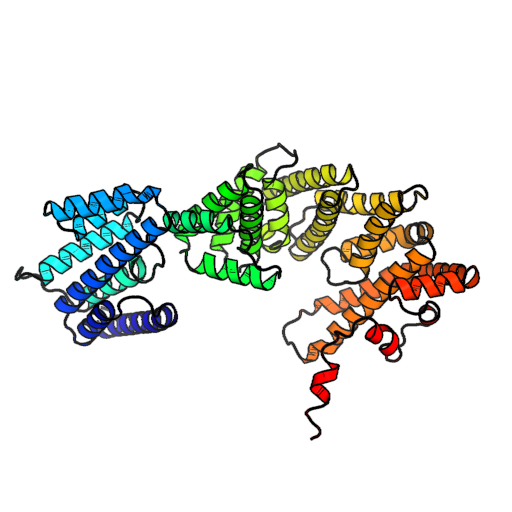 8.832 -2.724 0.759 1.00 94.19 220 GLY A CA 1
ATOM 1719 C C . GLY A 1 220 ? 7.744 -2.922 -0.301 1.00 94.19 220 GLY A C 1
ATOM 1720 O O . GLY A 1 220 ? 7.159 -1.951 -0.785 1.00 94.19 220 GLY A O 1
ATOM 1721 N N . THR A 1 221 ? 7.417 -4.177 -0.617 1.00 93.94 221 THR A N 1
ATOM 1722 C CA . THR A 1 221 ? 6.322 -4.524 -1.536 1.00 93.94 221 THR A CA 1
ATOM 1723 C C . THR A 1 221 ? 4.976 -4.037 -1.005 1.00 93.94 221 THR A C 1
ATOM 1725 O O . THR A 1 221 ? 4.202 -3.465 -1.773 1.00 93.94 221 THR A O 1
ATOM 1728 N N . PHE A 1 222 ? 4.716 -4.182 0.295 1.00 96.44 222 PHE A N 1
ATOM 1729 C CA . PHE A 1 222 ? 3.503 -3.700 0.951 1.00 96.44 222 PHE A CA 1
ATOM 1730 C C . PHE A 1 222 ? 3.353 -2.184 0.775 1.00 96.44 222 PHE A C 1
ATOM 1732 O O . PHE A 1 222 ? 2.359 -1.728 0.214 1.00 96.44 222 PHE A O 1
ATOM 1739 N N . LEU A 1 223 ? 4.376 -1.404 1.144 1.00 95.25 223 LEU A N 1
ATOM 1740 C CA . LEU A 1 223 ? 4.350 0.063 1.050 1.00 95.25 223 LEU A CA 1
ATOM 1741 C C . LEU A 1 223 ? 4.213 0.572 -0.392 1.00 95.25 223 LEU A C 1
ATOM 1743 O O . LEU A 1 223 ? 3.498 1.543 -0.637 1.00 95.25 223 LEU A O 1
ATOM 1747 N N . VAL A 1 224 ? 4.870 -0.076 -1.358 1.00 92.50 224 VAL A N 1
ATOM 1748 C CA . VAL A 1 224 ? 4.738 0.272 -2.785 1.00 92.50 224 VAL A CA 1
ATOM 1749 C C . VAL A 1 224 ? 3.345 -0.066 -3.303 1.00 92.50 224 VAL A C 1
ATOM 1751 O O . VAL A 1 224 ? 2.766 0.706 -4.063 1.00 92.50 224 VAL A O 1
ATOM 1754 N N . THR A 1 225 ? 2.784 -1.196 -2.878 1.00 94.00 225 THR A N 1
ATOM 1755 C CA . THR A 1 225 ? 1.451 -1.633 -3.305 1.00 94.00 225 THR A CA 1
ATOM 1756 C C . THR A 1 225 ? 0.351 -0.777 -2.676 1.00 94.00 225 THR A C 1
ATOM 1758 O O . THR A 1 225 ? -0.658 -0.538 -3.333 1.00 94.00 225 THR A O 1
ATOM 1761 N N . CYS A 1 226 ? 0.566 -0.200 -1.486 1.00 93.94 226 CYS A N 1
ATOM 1762 C CA . CYS A 1 226 ? -0.326 0.824 -0.930 1.00 93.94 226 CYS A CA 1
ATOM 1763 C C . CYS A 1 226 ? -0.528 2.008 -1.886 1.00 93.94 226 CYS A C 1
ATOM 1765 O O . CYS A 1 226 ? -1.606 2.588 -1.909 1.00 93.94 226 CYS A O 1
ATOM 1767 N N . ALA A 1 227 ? 0.471 2.343 -2.710 1.00 88.25 227 ALA A N 1
ATOM 1768 C CA . ALA A 1 227 ? 0.362 3.399 -3.717 1.00 88.25 227 ALA A CA 1
ATOM 1769 C C . ALA A 1 227 ? -0.634 3.055 -4.843 1.00 88.25 227 ALA A C 1
ATOM 1771 O O . ALA A 1 227 ? -1.165 3.947 -5.498 1.00 88.25 227 ALA A O 1
ATOM 1772 N N . ALA A 1 228 ? -0.866 1.764 -5.097 1.00 86.31 228 ALA A N 1
ATOM 1773 C CA . ALA A 1 228 ? -1.844 1.297 -6.078 1.00 86.31 228 ALA A CA 1
ATOM 1774 C C . ALA A 1 228 ? -3.279 1.296 -5.524 1.00 86.31 228 ALA A C 1
ATOM 1776 O O . ALA A 1 228 ? -4.225 1.118 -6.290 1.00 86.31 228 ALA A O 1
ATOM 1777 N N . ILE A 1 229 ? -3.445 1.463 -4.209 1.00 89.00 229 ILE A N 1
ATOM 1778 C CA . ILE A 1 229 ? -4.751 1.545 -3.562 1.00 89.00 229 ILE A CA 1
ATOM 1779 C C . ILE A 1 229 ? -5.223 2.995 -3.639 1.00 89.00 229 ILE A C 1
ATOM 1781 O O . ILE A 1 229 ? -4.518 3.908 -3.215 1.00 89.00 229 ILE A O 1
ATOM 1785 N N . ASP A 1 230 ? -6.433 3.203 -4.155 1.00 83.62 230 ASP A N 1
ATOM 1786 C CA . ASP A 1 230 ? -7.074 4.519 -4.211 1.00 83.62 230 ASP A CA 1
ATOM 1787 C C . ASP A 1 230 ? -7.551 4.946 -2.809 1.00 83.62 230 ASP A C 1
ATOM 1789 O O . ASP A 1 230 ? -8.725 4.841 -2.457 1.00 83.62 230 ASP A O 1
ATOM 1793 N N . ASN A 1 231 ? -6.595 5.323 -1.955 1.00 89.81 231 ASN A N 1
ATOM 1794 C CA . ASN A 1 231 ? -6.821 5.804 -0.596 1.00 89.81 231 ASN A CA 1
ATOM 1795 C C . ASN A 1 231 ? -5.926 7.021 -0.325 1.00 89.81 231 ASN A C 1
ATOM 1797 O O . ASN A 1 231 ? -4.719 6.917 -0.067 1.00 89.81 231 ASN A O 1
ATOM 1801 N N . ASP A 1 232 ? -6.542 8.198 -0.399 1.00 89.06 232 ASP A N 1
ATOM 1802 C CA . ASP A 1 232 ? -5.869 9.484 -0.245 1.00 89.06 232 ASP A CA 1
ATOM 1803 C C . ASP A 1 232 ? -5.238 9.671 1.136 1.00 89.06 232 ASP A C 1
ATOM 1805 O O . ASP A 1 232 ? -4.146 10.233 1.240 1.00 89.06 232 ASP A O 1
ATOM 1809 N N . ASP A 1 233 ? -5.904 9.219 2.197 1.00 88.62 233 ASP A N 1
ATOM 1810 C CA . ASP A 1 233 ? -5.425 9.425 3.562 1.00 88.62 233 ASP A CA 1
ATOM 1811 C C . ASP A 1 233 ? -4.208 8.552 3.848 1.00 88.62 233 ASP A C 1
ATOM 1813 O O . ASP A 1 233 ? -3.189 9.064 4.317 1.00 88.62 233 ASP A O 1
ATOM 1817 N N . LEU A 1 234 ? -4.242 7.279 3.445 1.00 92.62 234 LEU A N 1
ATOM 1818 C CA . LEU A 1 234 ? -3.069 6.407 3.504 1.00 92.62 234 LEU A CA 1
ATOM 1819 C C . LEU A 1 234 ? -1.904 6.990 2.698 1.00 92.62 234 LEU A C 1
ATOM 1821 O O . LEU A 1 234 ? -0.771 7.044 3.180 1.00 92.62 234 LEU A O 1
ATOM 1825 N N . THR A 1 235 ? -2.184 7.487 1.491 1.00 92.38 235 THR A N 1
ATOM 1826 C CA . THR A 1 235 ? -1.169 8.111 0.638 1.00 92.38 235 THR A CA 1
ATOM 1827 C C . THR A 1 235 ? -0.517 9.300 1.345 1.00 92.38 235 THR A C 1
ATOM 1829 O O . THR A 1 235 ? 0.709 9.347 1.446 1.00 92.38 235 THR A O 1
ATOM 1832 N N . LYS A 1 236 ? -1.296 10.235 1.910 1.00 90.69 236 LYS A N 1
ATOM 1833 C CA . LYS A 1 236 ? -0.760 11.381 2.674 1.00 90.69 236 LYS A CA 1
ATOM 1834 C C . LYS A 1 236 ? 0.139 10.932 3.828 1.00 90.69 236 LYS A C 1
ATOM 1836 O O . LYS A 1 236 ? 1.191 11.534 4.056 1.00 90.69 236 LYS A O 1
ATOM 1841 N N . VAL A 1 237 ? -0.250 9.874 4.540 1.00 92.06 237 VAL A N 1
ATOM 1842 C CA . VAL A 1 237 ? 0.541 9.312 5.642 1.00 92.06 237 VAL A CA 1
ATOM 1843 C C . VAL A 1 237 ? 1.876 8.755 5.147 1.00 92.06 237 VAL A C 1
ATOM 1845 O O . VAL A 1 237 ? 2.913 9.049 5.747 1.00 92.06 237 VAL A O 1
ATOM 1848 N N . ILE A 1 238 ? 1.880 8.017 4.033 1.00 93.88 238 ILE A N 1
ATOM 1849 C CA . ILE A 1 238 ? 3.116 7.519 3.415 1.00 93.88 238 ILE A CA 1
ATOM 1850 C C . ILE A 1 238 ? 4.010 8.688 3.007 1.00 93.88 238 ILE A C 1
ATOM 1852 O O . ILE A 1 238 ? 5.195 8.683 3.322 1.00 93.88 238 ILE A O 1
ATOM 1856 N N . TYR A 1 239 ? 3.469 9.741 2.394 1.00 92.19 239 TYR A N 1
ATOM 1857 C CA . TYR A 1 239 ? 4.266 10.930 2.083 1.00 92.19 239 TYR A CA 1
ATOM 1858 C C . TYR A 1 239 ? 4.898 11.543 3.335 1.00 92.19 239 TYR A C 1
ATOM 1860 O O . TYR A 1 239 ? 6.091 11.852 3.334 1.00 92.19 239 TYR A O 1
ATOM 1868 N N . ARG A 1 240 ? 4.130 11.673 4.419 1.00 90.62 240 ARG A N 1
ATOM 1869 C CA . ARG A 1 240 ? 4.601 12.265 5.673 1.00 90.62 240 ARG A CA 1
ATOM 1870 C C . ARG A 1 240 ? 5.737 11.480 6.326 1.00 90.62 240 ARG A C 1
ATOM 1872 O O . ARG A 1 240 ? 6.659 12.111 6.832 1.00 90.62 240 ARG A O 1
ATOM 1879 N N . HIS A 1 241 ? 5.669 10.149 6.338 1.00 90.19 241 HIS A N 1
ATOM 1880 C CA . HIS A 1 241 ? 6.652 9.309 7.038 1.00 90.19 241 HIS A CA 1
ATOM 1881 C C . HIS A 1 241 ? 7.785 8.820 6.130 1.00 90.19 241 HIS A C 1
ATOM 1883 O O . HIS A 1 241 ? 8.939 8.804 6.548 1.00 90.19 241 HIS A O 1
ATOM 1889 N N . LEU A 1 242 ? 7.488 8.478 4.874 1.00 90.06 242 LEU A N 1
ATOM 1890 C CA . LEU A 1 242 ? 8.467 7.962 3.918 1.00 90.06 242 LEU A CA 1
ATOM 1891 C C . LEU A 1 242 ? 9.125 9.072 3.100 1.00 90.06 242 LEU A C 1
ATOM 1893 O O . LEU A 1 242 ? 10.348 9.126 3.023 1.00 90.06 242 LEU A O 1
ATOM 1897 N N . PHE A 1 243 ? 8.352 9.956 2.468 1.00 89.94 243 PHE A N 1
ATOM 1898 C CA . PHE A 1 243 ? 8.925 10.926 1.531 1.00 89.94 243 PHE A CA 1
ATOM 1899 C C . PHE A 1 243 ? 9.572 12.092 2.264 1.00 89.94 243 PHE A C 1
ATOM 1901 O O . PHE A 1 243 ? 10.774 12.305 2.130 1.00 89.94 243 PHE A O 1
ATOM 1908 N N . LEU A 1 244 ? 8.790 12.851 3.033 1.00 88.62 244 LEU A N 1
ATOM 1909 C CA . LEU A 1 244 ? 9.230 14.140 3.561 1.00 88.62 244 LEU A CA 1
ATOM 1910 C C . LEU A 1 244 ? 10.541 14.051 4.354 1.00 88.62 244 LEU A C 1
ATOM 1912 O O . LEU A 1 244 ? 11.456 14.780 3.979 1.00 88.62 244 LEU A O 1
ATOM 1916 N N . PRO A 1 245 ? 10.715 13.137 5.331 1.00 88.25 245 PRO A N 1
ATOM 1917 C CA . PRO A 1 245 ? 11.946 13.070 6.118 1.00 88.25 245 PRO A CA 1
ATOM 1918 C C . PRO A 1 245 ? 13.161 12.704 5.261 1.00 88.25 245 PRO A C 1
ATOM 1920 O O . PRO A 1 245 ? 14.267 13.192 5.474 1.00 88.25 245 PRO A O 1
ATOM 1923 N N . ASN A 1 246 ? 12.953 11.869 4.243 1.00 85.81 246 ASN A N 1
ATOM 1924 C CA . ASN A 1 246 ? 14.031 11.300 3.443 1.00 85.81 246 ASN A CA 1
ATOM 1925 C C . ASN A 1 246 ? 14.396 12.151 2.225 1.00 85.81 246 ASN A C 1
ATOM 1927 O O . ASN A 1 246 ? 15.505 12.015 1.705 1.00 85.81 246 ASN A O 1
ATOM 1931 N N . LEU A 1 247 ? 13.517 13.061 1.800 1.00 83.56 247 LEU A N 1
ATOM 1932 C CA . LEU A 1 247 ? 13.819 14.087 0.799 1.00 83.56 247 LEU A CA 1
ATOM 1933 C C . LEU A 1 247 ? 14.733 15.191 1.344 1.00 83.56 247 LEU A C 1
ATOM 1935 O O . LEU A 1 247 ? 15.363 15.898 0.559 1.00 83.56 247 LEU A O 1
ATOM 1939 N N . GLU A 1 248 ? 14.819 15.357 2.665 1.00 72.50 248 GLU A N 1
ATOM 1940 C CA . GLU A 1 248 ? 15.697 16.360 3.286 1.00 72.50 248 GLU A CA 1
ATOM 1941 C C . GLU A 1 248 ? 17.126 15.848 3.500 1.00 72.50 248 GLU A C 1
ATOM 1943 O O . GLU A 1 248 ? 18.054 16.637 3.676 1.00 72.50 248 GLU A O 1
ATOM 1948 N N . THR A 1 249 ? 17.325 14.529 3.441 1.00 69.25 249 THR A N 1
ATOM 1949 C CA . THR A 1 249 ? 18.637 13.907 3.636 1.00 69.25 249 THR A CA 1
ATOM 1950 C C . THR A 1 249 ? 19.450 13.882 2.336 1.00 69.25 249 THR A C 1
ATOM 1952 O O . THR A 1 249 ? 18.997 13.423 1.289 1.00 69.25 249 THR A O 1
ATOM 1955 N N . THR A 1 250 ? 20.696 14.357 2.396 1.00 55.28 250 THR A N 1
ATOM 1956 C CA . THR A 1 250 ? 21.604 14.485 1.237 1.00 55.28 250 THR A CA 1
ATOM 1957 C C . THR A 1 250 ? 22.385 13.211 0.899 1.00 55.28 250 THR A C 1
ATOM 1959 O O . THR A 1 250 ? 23.158 13.188 -0.061 1.00 55.28 250 THR A O 1
ATOM 1962 N N . LYS A 1 251 ? 22.228 12.127 1.669 1.00 60.12 251 LYS A N 1
ATOM 1963 C CA . LYS A 1 251 ? 23.017 10.904 1.475 1.00 60.12 251 LYS A CA 1
ATOM 1964 C C . LYS A 1 251 ? 22.416 10.049 0.359 1.00 60.12 251 LYS A C 1
ATOM 1966 O O . LYS A 1 251 ? 21.490 9.283 0.575 1.00 60.12 251 LYS A O 1
ATOM 1971 N N . ALA A 1 252 ? 22.998 10.157 -0.832 1.00 53.62 252 ALA A N 1
ATOM 1972 C CA . ALA A 1 252 ? 22.665 9.346 -2.001 1.00 53.62 252 ALA A CA 1
ATOM 1973 C C . ALA A 1 252 ? 23.605 8.135 -2.187 1.00 53.62 252 ALA A C 1
ATOM 1975 O O . ALA A 1 252 ? 24.104 7.882 -3.285 1.00 53.62 252 ALA A O 1
ATOM 1976 N N . LYS A 1 253 ? 23.908 7.412 -1.102 1.00 56.47 253 LYS A N 1
ATOM 1977 C CA . LYS A 1 253 ? 24.431 6.039 -1.232 1.00 56.47 253 LYS A CA 1
ATOM 1978 C C . LYS A 1 253 ? 23.253 5.086 -1.420 1.00 56.47 253 LYS A C 1
ATOM 1980 O O . LYS A 1 253 ? 22.127 5.517 -1.226 1.00 56.47 253 LYS A O 1
ATOM 1985 N N . ASP A 1 254 ? 23.527 3.856 -1.853 1.00 63.16 254 ASP A N 1
ATOM 1986 C CA . ASP A 1 254 ? 22.542 2.790 -2.084 1.00 63.16 254 ASP A CA 1
ATOM 1987 C C . ASP A 1 254 ? 21.632 2.603 -0.858 1.00 63.16 254 ASP A C 1
ATOM 1989 O O . ASP A 1 254 ? 21.960 1.897 0.091 1.00 63.16 254 ASP A O 1
ATOM 1993 N N . ASP A 1 255 ? 20.549 3.370 -0.846 1.00 76.50 255 ASP A N 1
ATOM 1994 C CA . ASP A 1 255 ? 19.675 3.598 0.292 1.00 76.50 255 ASP A CA 1
ATOM 1995 C C . ASP A 1 255 ? 18.368 2.859 -0.012 1.00 76.50 255 ASP A C 1
ATOM 1997 O O . ASP A 1 255 ? 17.674 3.232 -0.970 1.00 76.50 255 ASP A O 1
ATOM 2001 N N . PRO A 1 256 ? 18.028 1.809 0.759 1.00 80.19 256 PRO A N 1
ATOM 2002 C CA . PRO A 1 256 ? 16.777 1.071 0.604 1.00 80.19 256 PRO A CA 1
ATOM 2003 C C . PRO A 1 256 ? 15.560 2.000 0.568 1.00 80.19 256 PRO A C 1
ATOM 2005 O O . PRO A 1 256 ? 14.638 1.789 -0.220 1.00 80.19 256 PRO A O 1
ATOM 2008 N N . ILE A 1 257 ? 15.598 3.099 1.328 1.00 85.00 257 ILE A N 1
ATOM 2009 C CA . ILE A 1 257 ? 14.530 4.098 1.358 1.00 85.00 257 ILE A CA 1
ATOM 2010 C C . ILE A 1 257 ? 14.421 4.828 0.023 1.00 85.00 257 ILE A C 1
ATOM 2012 O O . ILE A 1 257 ? 13.326 5.057 -0.485 1.00 85.00 257 ILE A O 1
ATOM 2016 N N . ALA A 1 258 ? 15.552 5.198 -0.574 1.00 82.94 258 ALA A N 1
ATOM 2017 C CA . ALA A 1 258 ? 15.562 5.866 -1.865 1.00 82.94 258 ALA A CA 1
ATOM 2018 C C . ALA A 1 258 ? 14.987 4.948 -2.961 1.00 82.94 258 ALA A C 1
ATOM 2020 O O . ALA A 1 258 ? 14.205 5.413 -3.793 1.00 82.94 258 ALA A O 1
ATOM 2021 N N . ARG A 1 259 ? 15.307 3.644 -2.926 1.00 81.62 259 ARG A N 1
ATOM 2022 C CA . ARG A 1 259 ? 14.695 2.638 -3.815 1.00 81.62 259 ARG A CA 1
ATOM 2023 C C . ARG A 1 259 ? 13.187 2.520 -3.576 1.00 81.62 259 ARG A C 1
ATOM 2025 O O . ARG A 1 259 ? 12.424 2.456 -4.537 1.00 81.62 259 ARG A O 1
ATOM 2032 N N . LEU A 1 260 ? 12.748 2.554 -2.319 1.00 87.81 260 LEU A N 1
ATOM 2033 C CA . LEU A 1 260 ? 11.332 2.489 -1.961 1.00 87.81 260 LEU A CA 1
ATOM 2034 C C . LEU A 1 260 ? 10.549 3.717 -2.451 1.00 87.81 260 LEU A C 1
ATOM 2036 O O . LEU A 1 260 ? 9.524 3.567 -3.111 1.00 87.81 260 LEU A O 1
ATOM 2040 N N . ILE A 1 261 ? 11.066 4.925 -2.205 1.00 89.12 261 ILE A N 1
ATOM 2041 C CA . ILE A 1 261 ? 10.514 6.197 -2.705 1.00 89.12 261 ILE A CA 1
ATOM 2042 C C . ILE A 1 261 ? 10.379 6.164 -4.224 1.00 89.12 261 ILE A C 1
ATOM 2044 O O . ILE A 1 261 ? 9.366 6.592 -4.782 1.00 89.12 261 ILE A O 1
ATOM 2048 N N . PHE A 1 262 ? 11.400 5.649 -4.901 1.00 82.56 262 PHE A N 1
ATOM 2049 C CA . PHE A 1 262 ? 11.403 5.524 -6.347 1.00 82.56 262 PHE A CA 1
ATOM 2050 C C . PHE A 1 262 ? 10.326 4.553 -6.841 1.00 82.56 262 PHE A C 1
ATOM 2052 O O . PHE A 1 262 ? 9.514 4.930 -7.684 1.00 82.56 262 PHE A O 1
ATOM 2059 N N . ASN A 1 263 ? 10.246 3.350 -6.265 1.00 83.75 263 ASN A N 1
ATOM 2060 C CA . ASN A 1 263 ? 9.215 2.365 -6.598 1.00 83.75 263 ASN A CA 1
ATOM 2061 C C . ASN A 1 263 ? 7.796 2.867 -6.280 1.00 83.75 263 ASN A C 1
ATOM 2063 O O . ASN A 1 263 ? 6.864 2.596 -7.030 1.00 83.75 263 ASN A O 1
ATOM 2067 N N . PHE A 1 264 ? 7.616 3.644 -5.214 1.00 88.56 264 PHE A N 1
ATOM 2068 C CA . PHE A 1 264 ? 6.329 4.260 -4.895 1.00 88.56 264 PHE A CA 1
ATOM 2069 C C . PHE A 1 264 ? 5.934 5.313 -5.940 1.00 88.56 264 PHE A C 1
ATOM 2071 O O . PHE A 1 264 ? 4.830 5.286 -6.484 1.00 88.56 264 PHE A O 1
ATOM 2078 N N . SER A 1 265 ? 6.867 6.214 -6.272 1.00 84.44 265 SER A N 1
ATOM 2079 C CA . SER A 1 265 ? 6.677 7.296 -7.257 1.00 84.44 265 SER A CA 1
ATOM 2080 C C . SER A 1 265 ? 6.254 6.771 -8.633 1.00 84.44 265 SER A C 1
ATOM 2082 O O . SER A 1 265 ? 5.600 7.462 -9.410 1.00 84.44 265 SER A O 1
ATOM 2084 N N . MET A 1 266 ? 6.625 5.529 -8.916 1.00 76.12 266 MET A N 1
ATOM 2085 C CA . MET A 1 266 ? 6.328 4.805 -10.138 1.00 76.12 266 MET A CA 1
ATOM 2086 C C . MET A 1 266 ? 4.913 4.247 -10.209 1.00 76.12 266 MET A C 1
ATOM 2088 O O . MET A 1 266 ? 4.284 4.298 -11.264 1.00 76.12 266 MET A O 1
ATOM 2092 N N . VAL A 1 267 ? 4.432 3.688 -9.101 1.00 81.06 267 VAL A N 1
ATOM 2093 C CA . VAL A 1 267 ? 3.090 3.108 -9.022 1.00 81.06 267 VAL A CA 1
ATOM 2094 C C . VAL A 1 267 ? 2.040 4.218 -8.958 1.00 81.06 267 VAL A C 1
ATOM 2096 O O . VAL A 1 267 ? 1.022 4.139 -9.642 1.00 81.06 267 VAL A O 1
ATOM 2099 N N . ALA A 1 268 ? 2.323 5.300 -8.226 1.00 82.62 268 ALA A N 1
ATOM 2100 C CA . ALA A 1 268 ? 1.402 6.421 -8.040 1.00 82.62 268 ALA A CA 1
ATOM 2101 C C . ALA A 1 268 ? 1.995 7.771 -8.486 1.00 82.62 268 ALA A C 1
ATOM 2103 O O . ALA A 1 268 ? 2.110 8.703 -7.689 1.00 82.62 268 ALA A O 1
ATOM 2104 N N . PRO A 1 269 ? 2.325 7.963 -9.772 1.00 79.06 269 PRO A N 1
ATOM 2105 C CA . PRO A 1 269 ? 2.963 9.193 -10.259 1.00 79.06 269 PRO A CA 1
ATOM 2106 C C . PRO A 1 269 ? 2.080 10.437 -10.128 1.00 79.06 269 PRO A C 1
ATOM 2108 O O . PRO A 1 269 ? 2.562 11.556 -9.955 1.00 79.06 269 PRO A O 1
ATOM 2111 N N . HIS A 1 270 ? 0.763 10.253 -10.197 1.00 80.12 270 HIS A N 1
ATOM 2112 C CA . HIS A 1 270 ? -0.211 11.321 -10.009 1.00 80.12 270 HIS A CA 1
ATOM 2113 C C . HIS A 1 270 ? -0.180 11.855 -8.568 1.00 80.12 270 HIS A C 1
ATOM 2115 O O . HIS A 1 270 ? -0.371 13.055 -8.355 1.00 80.12 270 HIS A O 1
ATOM 2121 N N . SER A 1 271 ? 0.142 10.997 -7.593 1.00 83.69 271 SER A N 1
ATOM 2122 C CA . SER A 1 271 ? 0.236 11.384 -6.187 1.00 83.69 271 SER A CA 1
ATOM 2123 C C . SER A 1 271 ? 1.416 12.332 -5.919 1.00 83.69 271 SER A C 1
ATOM 2125 O O . SER A 1 271 ? 1.310 13.193 -5.047 1.00 83.69 271 SER A O 1
ATOM 2127 N N . LEU A 1 272 ? 2.471 12.309 -6.752 1.00 83.88 272 LEU A N 1
ATOM 2128 C CA . LEU A 1 272 ? 3.596 13.256 -6.675 1.00 83.88 272 LEU A CA 1
ATOM 2129 C C . LEU A 1 272 ? 3.160 14.695 -6.948 1.00 83.88 272 LEU A C 1
ATOM 2131 O O . LEU A 1 272 ? 3.654 15.628 -6.323 1.00 83.88 272 LEU A O 1
ATOM 2135 N N . LYS A 1 273 ? 2.227 14.898 -7.884 1.00 82.06 273 LYS A N 1
ATOM 2136 C CA . LYS A 1 273 ? 1.694 16.236 -8.167 1.00 82.06 273 LYS A CA 1
ATOM 2137 C C . LYS A 1 273 ? 0.835 16.756 -7.022 1.00 82.06 273 LYS A C 1
ATOM 2139 O O . LYS A 1 273 ? 0.865 17.952 -6.752 1.00 82.06 273 LYS A O 1
ATOM 2144 N N . LYS A 1 274 ? 0.045 15.867 -6.422 1.00 85.81 274 LYS A N 1
ATOM 2145 C CA . LYS A 1 274 ? -0.939 16.204 -5.394 1.00 85.81 274 LYS A CA 1
ATOM 2146 C C . LYS A 1 274 ? -0.286 16.474 -4.039 1.00 85.81 274 LYS A C 1
ATOM 2148 O O . LYS A 1 274 ? -0.705 17.396 -3.353 1.00 85.81 274 LYS A O 1
ATOM 2153 N N . ASN A 1 275 ? 0.729 15.688 -3.677 1.00 87.56 275 ASN A N 1
ATOM 2154 C CA . ASN A 1 275 ? 1.265 15.654 -2.314 1.00 87.56 275 ASN A CA 1
ATOM 2155 C C . ASN A 1 275 ? 2.646 16.309 -2.151 1.00 87.56 275 ASN A C 1
ATOM 2157 O O . ASN A 1 275 ? 3.089 16.475 -1.018 1.00 87.56 275 ASN A O 1
ATOM 2161 N N . LEU A 1 276 ? 3.329 16.687 -3.242 1.00 88.94 276 LEU A N 1
ATOM 2162 C CA . LEU A 1 276 ? 4.619 17.385 -3.180 1.00 88.94 276 LEU A CA 1
ATOM 2163 C C . LEU A 1 276 ? 4.525 18.801 -3.756 1.00 88.94 276 LEU A C 1
ATOM 2165 O O . LEU A 1 276 ? 3.946 19.018 -4.823 1.00 88.94 276 LEU A O 1
ATOM 2169 N N . ASN A 1 277 ? 5.170 19.757 -3.088 1.00 90.25 277 ASN A N 1
ATOM 2170 C CA . ASN A 1 277 ? 5.427 21.088 -3.643 1.00 90.25 277 ASN A CA 1
ATOM 2171 C C . ASN A 1 277 ? 6.638 21.080 -4.601 1.00 90.25 277 ASN A C 1
ATOM 2173 O O . ASN A 1 277 ? 7.379 20.100 -4.670 1.00 90.25 277 ASN A O 1
ATOM 2177 N N . GLU A 1 278 ? 6.861 22.171 -5.339 1.00 86.69 278 GLU A N 1
ATOM 2178 C CA . GLU A 1 278 ? 7.939 22.244 -6.343 1.00 86.69 278 GLU A CA 1
ATOM 2179 C C . GLU A 1 278 ? 9.333 22.006 -5.747 1.00 86.69 278 GLU A C 1
ATOM 2181 O O . GLU A 1 278 ? 10.093 21.193 -6.266 1.00 86.69 278 GLU A O 1
ATOM 2186 N N . ARG A 1 279 ? 9.638 22.590 -4.582 1.00 88.94 279 ARG A N 1
ATOM 2187 C CA . ARG A 1 279 ? 10.924 22.375 -3.898 1.00 88.94 279 ARG A CA 1
ATOM 2188 C C . ARG A 1 279 ? 11.138 20.907 -3.507 1.00 88.94 279 ARG A C 1
ATOM 2190 O O . ARG A 1 279 ? 12.253 20.391 -3.568 1.00 88.94 279 ARG A O 1
ATOM 2197 N N . GLN A 1 280 ? 10.084 20.218 -3.077 1.00 89.62 280 GLN A N 1
ATOM 2198 C CA . GLN A 1 280 ? 10.135 18.790 -2.755 1.00 89.62 280 GLN A CA 1
ATOM 2199 C C . GLN A 1 280 ? 10.289 17.933 -4.015 1.00 89.62 280 GLN A C 1
ATOM 2201 O O . GLN A 1 280 ? 11.016 16.942 -3.975 1.00 89.62 280 GLN A O 1
ATOM 2206 N N . LYS A 1 281 ? 9.669 18.324 -5.136 1.00 86.62 281 LYS A N 1
ATOM 2207 C CA . LYS A 1 281 ? 9.865 17.667 -6.438 1.00 86.62 281 LYS A CA 1
ATOM 2208 C C . LYS A 1 281 ? 11.299 17.821 -6.930 1.00 86.62 281 LYS A C 1
ATOM 2210 O O . LYS A 1 281 ? 11.877 16.833 -7.357 1.00 86.62 281 LYS A O 1
ATOM 2215 N N . GLU A 1 282 ? 11.903 19.000 -6.797 1.00 86.94 282 GLU A N 1
ATOM 2216 C CA . GLU A 1 282 ? 13.320 19.225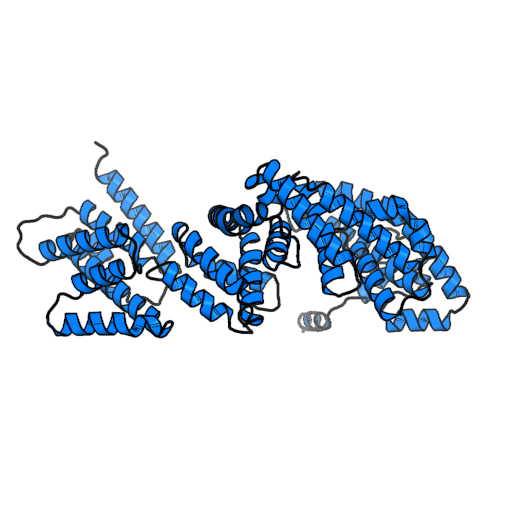 -7.125 1.00 86.94 282 GLU A CA 1
ATOM 2217 C C . GLU A 1 282 ? 14.251 18.341 -6.283 1.00 86.94 282 GLU A C 1
ATOM 2219 O O . GLU A 1 282 ? 15.188 17.732 -6.802 1.00 86.94 282 GLU A O 1
ATOM 2224 N N . ARG A 1 283 ? 13.979 18.222 -4.977 1.00 87.88 283 ARG A N 1
ATOM 2225 C CA . ARG A 1 283 ? 14.738 17.332 -4.081 1.00 87.88 283 ARG A CA 1
ATOM 2226 C C . ARG A 1 283 ? 14.573 15.863 -4.460 1.00 87.88 283 ARG A C 1
ATOM 2228 O O . ARG A 1 283 ? 15.559 15.126 -4.479 1.00 87.88 283 ARG A O 1
ATOM 2235 N N . LEU A 1 284 ? 13.347 15.446 -4.777 1.00 87.19 284 LEU A N 1
ATOM 2236 C CA . LEU A 1 284 ? 13.070 14.100 -5.270 1.00 87.19 284 LEU A CA 1
ATOM 2237 C C . LEU A 1 284 ? 13.849 13.848 -6.562 1.00 87.19 284 LEU A C 1
ATOM 2239 O O . LEU A 1 284 ? 14.582 12.868 -6.642 1.00 87.19 284 LEU A O 1
ATOM 2243 N N . ASP A 1 285 ? 13.768 14.766 -7.522 1.00 84.69 285 ASP A N 1
ATOM 2244 C CA . ASP A 1 285 ? 14.473 14.705 -8.800 1.00 84.69 285 ASP A CA 1
ATOM 2245 C C . ASP A 1 285 ? 15.988 14.526 -8.602 1.00 84.69 285 ASP A C 1
ATOM 2247 O O . ASP A 1 285 ? 16.599 13.615 -9.160 1.00 84.69 285 ASP A O 1
ATOM 2251 N N . ALA A 1 286 ? 16.597 15.316 -7.714 1.00 85.88 286 ALA A N 1
ATOM 2252 C CA . ALA A 1 286 ? 18.010 15.182 -7.374 1.00 85.88 286 ALA A CA 1
ATOM 2253 C C . ALA A 1 286 ? 18.353 13.813 -6.748 1.00 85.88 286 ALA A C 1
ATOM 2255 O O . ALA A 1 286 ? 19.383 13.217 -7.090 1.00 85.88 286 ALA A O 1
ATOM 2256 N N . LYS A 1 287 ? 17.500 13.285 -5.857 1.00 85.25 287 LYS A N 1
ATOM 2257 C CA . LYS A 1 287 ? 17.719 11.984 -5.196 1.00 85.25 287 LYS A CA 1
ATOM 2258 C C . LYS A 1 287 ? 17.626 10.829 -6.195 1.00 85.25 287 LYS A C 1
ATOM 2260 O O . LYS A 1 287 ? 18.468 9.930 -6.185 1.00 85.25 287 LYS A O 1
ATOM 2265 N N . LEU A 1 288 ? 16.659 10.889 -7.106 1.00 81.19 288 LEU A N 1
ATOM 2266 C CA . LEU A 1 288 ? 16.471 9.890 -8.156 1.00 81.19 288 LEU A CA 1
ATOM 2267 C C . LEU A 1 288 ? 17.584 9.924 -9.204 1.00 81.19 288 LEU A C 1
ATOM 2269 O O . LEU A 1 288 ? 18.088 8.875 -9.603 1.00 81.19 288 LEU A O 1
ATOM 2273 N N . VAL A 1 289 ? 18.050 11.115 -9.583 1.00 83.06 289 VAL A N 1
ATOM 2274 C CA . VAL A 1 289 ? 19.254 11.286 -10.408 1.00 83.06 289 VAL A CA 1
ATOM 2275 C C . VAL A 1 289 ? 20.455 10.591 -9.786 1.00 83.06 289 VAL A C 1
ATOM 2277 O O . VAL A 1 289 ? 21.213 9.920 -10.488 1.00 83.06 289 VAL A O 1
ATOM 2280 N N . ALA A 1 290 ? 20.656 10.752 -8.481 1.00 83.50 290 ALA A N 1
ATOM 2281 C CA . ALA A 1 290 ? 21.789 10.144 -7.808 1.00 83.50 290 ALA A CA 1
ATOM 2282 C C . ALA A 1 290 ? 21.692 8.607 -7.799 1.00 83.50 290 ALA A C 1
ATOM 2284 O O . ALA A 1 290 ? 22.685 7.946 -8.108 1.00 83.50 290 ALA A O 1
ATOM 2285 N N . LEU A 1 291 ? 20.498 8.046 -7.571 1.00 78.56 291 LEU A N 1
ATOM 2286 C CA . LEU A 1 291 ? 20.242 6.607 -7.719 1.00 78.56 291 LEU A CA 1
ATOM 2287 C C . LEU A 1 291 ? 20.533 6.103 -9.139 1.00 78.56 291 LEU A C 1
ATOM 2289 O O . LEU A 1 291 ? 21.262 5.127 -9.314 1.00 78.56 291 LEU A O 1
ATOM 2293 N N . LEU A 1 292 ? 20.019 6.791 -10.162 1.00 75.81 292 LEU A N 1
ATOM 2294 C CA . LEU A 1 292 ? 20.244 6.424 -11.563 1.00 75.81 292 LEU A CA 1
ATOM 2295 C C . LEU A 1 292 ? 21.725 6.507 -11.949 1.00 75.81 292 LEU A C 1
ATOM 2297 O O . LEU A 1 292 ? 22.223 5.664 -12.694 1.00 75.81 292 LEU A O 1
ATOM 2301 N N . LYS A 1 293 ? 22.460 7.491 -11.418 1.00 79.62 293 LYS A N 1
ATOM 2302 C CA . LYS A 1 293 ? 23.909 7.610 -11.622 1.00 79.62 293 LYS A CA 1
ATOM 2303 C C . LYS A 1 293 ? 24.666 6.444 -10.994 1.00 79.62 293 LYS A C 1
ATOM 2305 O O . LYS A 1 293 ? 25.586 5.935 -11.627 1.00 79.62 293 LYS A O 1
ATOM 2310 N N . VAL A 1 294 ? 24.289 5.993 -9.796 1.00 76.75 294 VAL A N 1
ATOM 2311 C CA . VAL A 1 294 ? 24.876 4.783 -9.191 1.00 76.75 294 VAL A CA 1
ATOM 2312 C C . VAL A 1 294 ? 24.591 3.566 -10.070 1.00 76.75 294 VAL A C 1
ATOM 2314 O O . VAL A 1 294 ? 25.523 2.836 -10.409 1.00 76.75 294 VAL A O 1
ATOM 2317 N N . ALA A 1 295 ? 23.350 3.421 -10.537 1.00 69.62 295 ALA A N 1
ATOM 2318 C CA . ALA A 1 295 ? 22.964 2.338 -11.432 1.00 69.62 295 ALA A CA 1
ATOM 2319 C C . ALA A 1 295 ? 23.737 2.354 -12.764 1.00 69.62 295 ALA A C 1
ATOM 2321 O O . ALA A 1 295 ? 24.167 1.320 -13.261 1.00 69.62 295 ALA A O 1
ATOM 2322 N N . SER A 1 296 ? 24.017 3.526 -13.333 1.00 66.50 296 SER A N 1
ATOM 2323 C CA . SER A 1 296 ? 24.759 3.621 -14.600 1.00 66.50 296 SER A CA 1
ATOM 2324 C C . SER A 1 296 ? 26.226 3.161 -14.539 1.00 66.50 296 SER A C 1
ATOM 2326 O O . SER A 1 296 ? 26.841 2.971 -15.586 1.00 66.50 296 SER A O 1
ATOM 2328 N N . ARG A 1 297 ? 26.809 2.949 -13.348 1.00 70.00 297 ARG A N 1
ATOM 2329 C CA . ARG A 1 297 ? 28.236 2.602 -13.188 1.00 70.00 297 ARG A CA 1
ATOM 2330 C C . ARG A 1 297 ? 28.577 1.134 -13.472 1.00 70.00 297 ARG A C 1
ATOM 2332 O O . ARG A 1 297 ? 29.755 0.794 -13.469 1.00 70.00 297 ARG A O 1
ATOM 2339 N N . GLY A 1 298 ? 27.598 0.262 -13.727 1.00 59.16 298 GLY A N 1
ATOM 2340 C CA . GLY A 1 298 ? 27.880 -1.137 -14.065 1.00 59.16 298 GLY A CA 1
ATOM 2341 C C . GLY A 1 298 ? 26.666 -1.930 -14.563 1.00 59.16 298 GLY A C 1
ATOM 2342 O O . GLY A 1 298 ? 25.533 -1.547 -14.288 1.00 59.16 298 GLY A O 1
ATOM 2343 N N . PRO A 1 299 ? 26.868 -3.053 -15.274 1.00 54.28 299 PRO A N 1
ATOM 2344 C CA . PRO A 1 299 ? 25.798 -3.834 -15.902 1.00 54.28 299 PRO A CA 1
ATOM 2345 C C . PRO A 1 299 ? 25.147 -4.871 -14.958 1.00 54.28 299 PRO A C 1
ATOM 2347 O O . PRO A 1 299 ? 24.866 -5.999 -15.372 1.00 54.28 299 PRO A O 1
ATOM 2350 N N . SER A 1 300 ? 24.918 -4.536 -13.682 1.00 63.72 300 SER A N 1
ATOM 2351 C CA . SER A 1 300 ? 24.184 -5.438 -12.779 1.00 63.72 300 SER A CA 1
ATOM 2352 C C . SER A 1 300 ? 22.692 -5.489 -13.150 1.00 63.72 300 SER A C 1
ATOM 2354 O O . SER A 1 300 ? 22.157 -4.575 -13.782 1.00 63.72 300 SER A O 1
ATOM 2356 N N . LEU A 1 301 ? 22.002 -6.576 -12.783 1.00 52.88 301 LEU A N 1
ATOM 2357 C CA . LEU A 1 301 ? 20.562 -6.716 -13.040 1.00 52.88 301 LEU A CA 1
ATOM 2358 C C . LEU A 1 301 ? 19.761 -5.603 -12.343 1.00 52.88 301 LEU A C 1
ATOM 2360 O O . LEU A 1 301 ? 18.849 -5.036 -12.938 1.00 52.88 301 LEU A O 1
ATOM 2364 N N . ASP A 1 302 ? 20.161 -5.243 -11.125 1.00 55.53 302 ASP A N 1
ATOM 2365 C CA . ASP A 1 302 ? 19.552 -4.158 -10.352 1.00 55.53 302 ASP A CA 1
ATOM 2366 C C . ASP A 1 302 ? 19.771 -2.800 -11.007 1.00 55.53 302 ASP A C 1
ATOM 2368 O O . ASP A 1 302 ? 18.853 -1.990 -11.086 1.00 55.53 302 ASP A O 1
ATOM 2372 N N . ASN A 1 303 ? 20.955 -2.574 -11.570 1.00 61.56 303 ASN A N 1
ATOM 2373 C CA . ASN A 1 303 ? 21.265 -1.352 -12.294 1.00 61.56 303 ASN A CA 1
ATOM 2374 C C . ASN A 1 303 ? 20.410 -1.207 -13.558 1.00 61.56 303 ASN A C 1
ATOM 2376 O O . ASN A 1 303 ? 19.894 -0.128 -13.846 1.00 61.56 303 ASN A O 1
ATOM 2380 N N . LEU A 1 304 ? 20.203 -2.302 -14.294 1.00 56.38 304 LEU A N 1
ATOM 2381 C CA . LEU A 1 304 ? 19.318 -2.315 -15.460 1.00 56.38 304 LEU A CA 1
ATOM 2382 C C . LEU A 1 304 ? 17.856 -2.070 -15.069 1.00 56.38 304 LEU A C 1
ATOM 2384 O O . LEU A 1 304 ? 17.184 -1.304 -15.760 1.00 56.38 304 LEU A O 1
ATOM 2388 N N . ARG A 1 305 ? 17.397 -2.640 -13.947 1.00 60.66 305 ARG A N 1
ATOM 2389 C CA . ARG A 1 305 ? 16.063 -2.382 -13.384 1.00 60.66 305 ARG A CA 1
ATOM 2390 C C . ARG A 1 305 ? 15.906 -0.922 -12.969 1.00 60.66 305 ARG A C 1
ATOM 2392 O O . ARG A 1 305 ? 14.944 -0.295 -13.383 1.00 60.66 305 ARG A O 1
ATOM 2399 N N . ILE A 1 306 ? 16.857 -0.343 -12.235 1.00 62.94 306 ILE A N 1
ATOM 2400 C CA . ILE A 1 306 ? 16.824 1.071 -11.816 1.00 62.94 306 ILE A CA 1
ATOM 2401 C C . ILE A 1 306 ? 16.760 2.004 -13.035 1.00 62.94 306 ILE A C 1
ATOM 2403 O O . ILE A 1 306 ? 15.997 2.967 -13.044 1.00 62.94 306 ILE A O 1
ATOM 2407 N N . LEU A 1 307 ? 17.504 1.692 -14.099 1.00 61.97 307 LEU A N 1
ATOM 2408 C CA . LEU A 1 307 ? 17.465 2.450 -15.348 1.00 61.97 307 LEU A CA 1
ATOM 2409 C C . LEU A 1 307 ? 16.144 2.285 -16.105 1.00 61.97 307 LEU A C 1
ATOM 2411 O O . LEU A 1 307 ? 15.615 3.271 -16.604 1.00 61.97 307 LEU A O 1
ATOM 2415 N N . GLU A 1 308 ? 15.604 1.068 -16.205 1.00 60.59 308 GLU A N 1
ATOM 2416 C CA . GLU A 1 308 ? 14.270 0.823 -16.768 1.00 60.59 308 GLU A CA 1
ATOM 2417 C C . GLU A 1 308 ? 13.204 1.608 -15.996 1.00 60.59 308 GLU A C 1
ATOM 2419 O O . GLU A 1 308 ? 12.392 2.318 -16.584 1.00 60.59 308 GLU A O 1
ATOM 2424 N N . LEU A 1 309 ? 13.271 1.558 -14.670 1.00 60.84 309 LEU A N 1
ATOM 2425 C CA . LEU A 1 309 ? 12.378 2.267 -13.767 1.00 60.84 309 LEU A CA 1
ATOM 2426 C C . LEU A 1 309 ? 12.498 3.801 -13.911 1.00 60.84 309 LEU A C 1
ATOM 2428 O O . LEU A 1 309 ? 11.492 4.495 -13.828 1.00 60.84 309 LEU A O 1
ATOM 2432 N N . GLY A 1 310 ? 13.679 4.352 -14.215 1.00 62.16 310 GLY A N 1
ATOM 2433 C CA . GLY A 1 310 ? 13.850 5.801 -14.423 1.00 62.16 310 GLY A CA 1
ATOM 2434 C C . GLY A 1 310 ? 13.128 6.310 -15.669 1.00 62.16 310 GLY A C 1
ATOM 2435 O O . GLY A 1 310 ? 12.545 7.393 -15.664 1.00 62.16 310 GLY A O 1
ATOM 2436 N N . ILE A 1 311 ? 13.114 5.491 -16.722 1.00 60.34 311 ILE A N 1
ATOM 2437 C CA . ILE A 1 311 ? 12.393 5.764 -17.971 1.00 60.34 311 ILE A CA 1
ATOM 2438 C C . ILE A 1 311 ? 10.878 5.677 -17.732 1.00 60.34 311 ILE A C 1
ATOM 2440 O O . ILE A 1 311 ? 10.106 6.474 -18.260 1.00 60.34 311 ILE A O 1
ATOM 2444 N N . ARG A 1 312 ? 10.435 4.744 -16.888 1.00 61.97 312 ARG A N 1
ATOM 2445 C CA . ARG A 1 312 ? 9.022 4.631 -16.528 1.00 61.97 312 ARG A CA 1
ATOM 2446 C C . ARG A 1 312 ? 8.527 5.856 -15.742 1.00 61.97 312 ARG A C 1
ATOM 2448 O O . ARG A 1 312 ? 7.433 6.343 -16.020 1.00 61.97 312 ARG A O 1
ATOM 2455 N N . LEU A 1 313 ? 9.333 6.388 -14.819 1.00 63.16 313 LEU A N 1
ATOM 2456 C CA . LEU A 1 313 ? 8.959 7.554 -14.014 1.00 63.16 313 LEU A CA 1
ATOM 2457 C C . LEU A 1 313 ? 8.818 8.828 -14.858 1.00 63.16 313 LEU A C 1
ATOM 2459 O O . LEU A 1 313 ? 7.939 9.639 -14.581 1.00 63.16 313 LEU A O 1
ATOM 2463 N N . ASP A 1 314 ? 9.633 8.979 -15.909 1.00 60.12 314 ASP A N 1
ATOM 2464 C CA . ASP A 1 314 ? 9.529 10.068 -16.894 1.00 60.12 314 ASP A CA 1
ATOM 2465 C C . ASP A 1 314 ? 8.123 10.160 -17.485 1.00 60.12 314 ASP A C 1
ATOM 2467 O O . ASP A 1 314 ? 7.453 11.191 -17.438 1.00 60.12 314 ASP A O 1
ATOM 2471 N N . GLU A 1 315 ? 7.645 9.046 -18.022 1.00 57.91 315 GLU A N 1
ATOM 2472 C CA . GLU A 1 315 ? 6.363 9.011 -18.703 1.00 57.91 315 GLU A CA 1
ATOM 2473 C C . GLU A 1 315 ? 5.205 9.276 -17.736 1.00 57.91 315 GLU A C 1
ATOM 2475 O O . GLU A 1 315 ? 4.262 10.012 -18.043 1.00 57.91 315 GLU A O 1
ATOM 2480 N N . ALA A 1 316 ? 5.326 8.729 -16.532 1.00 60.00 316 ALA A N 1
ATOM 2481 C CA . ALA A 1 316 ? 4.417 8.936 -15.423 1.00 60.00 316 ALA A CA 1
ATOM 2482 C C . ALA A 1 316 ? 4.336 10.431 -15.028 1.00 60.00 316 ALA A C 1
ATOM 2484 O O . ALA A 1 316 ? 3.242 10.996 -14.929 1.00 60.00 316 ALA A O 1
ATOM 2485 N N . ALA A 1 317 ? 5.495 11.087 -14.913 1.00 60.88 317 ALA A N 1
ATOM 2486 C CA . ALA A 1 317 ? 5.669 12.510 -14.630 1.00 60.88 317 ALA A CA 1
ATOM 2487 C C . ALA A 1 317 ? 5.141 13.427 -15.750 1.00 60.88 317 ALA A C 1
ATOM 2489 O O . ALA A 1 317 ? 4.507 14.451 -15.478 1.00 60.88 317 ALA A O 1
ATOM 2490 N N . ARG A 1 318 ? 5.343 13.063 -17.024 1.00 63.31 318 ARG A N 1
ATOM 2491 C CA . ARG A 1 318 ? 4.787 13.802 -18.173 1.00 63.31 318 ARG A CA 1
ATOM 2492 C C . ARG A 1 318 ? 3.265 13.732 -18.203 1.00 63.31 318 ARG A C 1
ATOM 2494 O O . ARG A 1 318 ? 2.613 14.750 -18.436 1.00 63.31 318 ARG A O 1
ATOM 2501 N N . ARG A 1 319 ? 2.688 12.553 -17.932 1.00 63.09 319 ARG A N 1
ATOM 2502 C CA . ARG A 1 319 ? 1.228 12.357 -17.866 1.00 63.09 319 ARG A CA 1
ATOM 2503 C C . ARG A 1 319 ? 0.598 13.180 -16.741 1.00 63.09 319 ARG A C 1
ATOM 2505 O O . ARG A 1 319 ? -0.458 13.776 -16.946 1.00 63.09 319 ARG A O 1
ATOM 2512 N N . SER A 1 320 ? 1.252 13.256 -15.582 1.00 58.69 320 SER A N 1
ATOM 2513 C CA . SER A 1 320 ? 0.760 14.012 -14.424 1.00 58.69 320 SER A CA 1
ATOM 2514 C C . SER A 1 320 ? 1.083 15.514 -14.480 1.00 58.69 320 SER A C 1
ATOM 2516 O O . SER A 1 320 ? 0.454 16.286 -13.755 1.00 58.69 320 SER A O 1
ATOM 2518 N N . LYS A 1 321 ? 2.003 15.962 -15.349 1.00 64.94 321 LYS A N 1
ATOM 2519 C CA . LYS A 1 321 ? 2.665 17.284 -15.297 1.00 64.94 321 LYS A CA 1
ATOM 2520 C C . LYS A 1 321 ? 3.506 17.501 -14.023 1.00 64.94 321 LYS A C 1
ATOM 2522 O O . LYS A 1 321 ? 3.745 18.646 -13.650 1.00 64.94 321 LYS A O 1
ATOM 2527 N N . SER A 1 322 ? 3.933 16.446 -13.323 1.00 59.94 322 SER A N 1
ATOM 2528 C CA . SER A 1 322 ? 4.892 16.551 -12.211 1.00 59.94 322 SER A CA 1
ATOM 2529 C C . SER A 1 322 ? 6.314 16.393 -12.748 1.00 59.94 322 SER A C 1
ATOM 2531 O O . SER A 1 322 ? 6.876 15.305 -12.682 1.00 59.94 322 SER A O 1
ATOM 2533 N N . ALA A 1 323 ? 6.871 17.438 -13.359 1.00 63.41 323 ALA A N 1
ATOM 2534 C CA . ALA A 1 323 ? 8.157 17.335 -14.045 1.00 63.41 323 ALA A CA 1
ATOM 2535 C C . ALA A 1 323 ? 9.305 16.963 -13.080 1.00 63.41 323 ALA A C 1
ATOM 2537 O O . ALA A 1 323 ? 9.485 17.605 -12.050 1.00 63.41 323 ALA A O 1
ATOM 2538 N N . LEU A 1 324 ? 10.090 15.943 -13.449 1.00 78.62 324 LEU A N 1
ATOM 2539 C CA . LEU A 1 324 ? 11.348 15.538 -12.798 1.00 78.62 324 LEU A CA 1
ATOM 2540 C C . LEU A 1 324 ? 12.500 15.647 -13.819 1.00 78.62 324 LEU A C 1
ATOM 2542 O O . LEU A 1 324 ? 13.033 14.627 -14.260 1.00 78.62 324 LEU A O 1
ATOM 2546 N N . PRO A 1 325 ? 12.806 16.867 -14.307 1.00 76.38 325 PRO A N 1
ATOM 2547 C CA . PRO A 1 325 ? 13.574 17.098 -15.533 1.00 76.38 325 PRO A CA 1
ATOM 2548 C C . PRO A 1 325 ? 14.987 16.500 -15.515 1.00 76.38 325 PRO A C 1
ATOM 2550 O O . PRO A 1 325 ? 15.459 16.007 -16.544 1.00 76.38 325 PRO A O 1
ATOM 2553 N N . ASN A 1 326 ? 15.669 16.501 -14.367 1.00 81.75 326 ASN A N 1
ATOM 2554 C CA . ASN A 1 326 ? 17.033 15.987 -14.279 1.00 81.75 326 ASN A CA 1
ATOM 2555 C C . ASN A 1 326 ? 17.058 14.455 -14.328 1.00 81.75 326 ASN A C 1
ATOM 2557 O O . ASN A 1 326 ? 17.921 13.873 -14.989 1.00 81.75 326 ASN A O 1
ATOM 2561 N N . THR A 1 327 ? 16.084 13.799 -13.694 1.00 77.56 327 THR A N 1
ATOM 2562 C CA . THR A 1 327 ? 15.872 12.347 -13.770 1.00 77.56 327 THR A CA 1
ATOM 2563 C C . THR A 1 327 ? 15.683 11.932 -15.228 1.00 77.56 327 THR A C 1
ATOM 2565 O O . THR A 1 327 ? 16.295 10.957 -15.669 1.00 77.56 327 THR A O 1
ATOM 2568 N N . LEU A 1 328 ? 14.944 12.730 -16.015 1.00 68.88 328 LEU A N 1
ATOM 2569 C CA . LEU A 1 328 ? 14.745 12.483 -17.452 1.00 68.88 328 LEU A CA 1
ATOM 2570 C C . LEU A 1 328 ? 16.058 12.538 -18.227 1.00 68.88 328 LEU A C 1
ATOM 2572 O O . LEU A 1 328 ? 16.341 11.667 -19.051 1.00 68.88 328 LEU A O 1
ATOM 2576 N N . SER A 1 329 ? 16.861 13.569 -17.964 1.00 76.06 329 SER A N 1
ATOM 2577 C CA . SER A 1 329 ? 18.150 13.772 -18.627 1.00 76.06 329 SER A CA 1
ATOM 2578 C C . SER A 1 329 ? 19.095 12.589 -18.388 1.00 76.06 329 SER A C 1
ATOM 2580 O O . SER A 1 329 ? 19.723 12.078 -19.322 1.00 76.06 329 SER A O 1
ATOM 2582 N N . VAL A 1 330 ? 19.133 12.071 -17.157 1.00 74.69 330 VAL A N 1
ATOM 2583 C CA . VAL A 1 330 ? 19.958 10.906 -16.807 1.00 74.69 330 VAL A CA 1
ATOM 2584 C C . VAL A 1 330 ? 19.414 9.615 -17.422 1.00 74.69 330 VAL A C 1
ATOM 2586 O O . VAL A 1 330 ? 20.197 8.820 -17.944 1.00 74.69 330 VAL A O 1
ATOM 2589 N N . ALA A 1 331 ? 18.094 9.409 -17.427 1.00 67.38 331 ALA A N 1
ATOM 2590 C CA . ALA A 1 331 ? 17.478 8.243 -18.061 1.00 67.38 331 ALA A CA 1
ATOM 2591 C C . ALA A 1 331 ? 17.751 8.199 -19.578 1.00 67.38 331 ALA A C 1
ATOM 2593 O O . ALA A 1 331 ? 18.136 7.154 -20.108 1.00 67.38 331 ALA A O 1
ATOM 2594 N N . ARG A 1 332 ? 17.648 9.344 -20.271 1.00 68.00 332 ARG A N 1
ATOM 2595 C CA . ARG A 1 332 ? 18.024 9.480 -21.691 1.00 68.00 332 ARG A CA 1
ATOM 2596 C C . ARG A 1 332 ? 19.505 9.201 -21.919 1.00 68.00 332 ARG A C 1
ATOM 2598 O O . ARG A 1 332 ? 19.846 8.363 -22.748 1.00 68.00 332 ARG A O 1
ATOM 2605 N N . SER A 1 333 ? 20.372 9.821 -21.119 1.00 71.94 333 SER A N 1
ATOM 2606 C CA . SER A 1 333 ? 21.821 9.591 -21.181 1.00 71.94 333 SER A CA 1
ATOM 2607 C C . SER A 1 333 ? 22.176 8.111 -20.993 1.00 71.94 333 SER A C 1
ATOM 2609 O O . SER A 1 333 ? 23.108 7.609 -21.617 1.00 71.94 333 SER A O 1
ATOM 2611 N N . SER A 1 334 ? 21.410 7.380 -20.178 1.00 69.44 334 SER A N 1
ATOM 2612 C CA . SER A 1 334 ? 21.575 5.938 -19.995 1.00 69.44 334 SER A CA 1
ATOM 2613 C C . SER A 1 334 ? 21.168 5.107 -21.217 1.00 69.44 334 SER A C 1
ATOM 2615 O O . SER A 1 334 ? 21.844 4.122 -21.525 1.00 69.44 334 SER A O 1
ATOM 2617 N N . LEU A 1 335 ? 20.102 5.475 -21.935 1.00 67.38 335 LEU A N 1
ATOM 2618 C CA . LEU A 1 335 ? 19.759 4.831 -23.210 1.00 67.38 335 LEU A CA 1
ATOM 2619 C C . LEU A 1 335 ? 20.864 5.064 -24.246 1.00 67.38 335 LEU A C 1
ATOM 2621 O O . LEU A 1 335 ? 21.325 4.107 -24.865 1.00 67.38 335 LEU A O 1
ATOM 2625 N N . SER A 1 336 ? 21.382 6.291 -24.339 1.00 72.62 336 SER A N 1
ATOM 2626 C CA . SER A 1 336 ? 22.539 6.610 -25.184 1.00 72.62 336 SER A CA 1
ATOM 2627 C C . SER A 1 336 ? 23.799 5.842 -24.770 1.00 72.62 336 SER A C 1
ATOM 2629 O O . SER A 1 336 ? 24.553 5.380 -25.621 1.00 72.62 336 SER A O 1
ATOM 2631 N N . MET A 1 337 ? 24.035 5.641 -23.471 1.00 71.44 337 MET A N 1
ATOM 2632 C CA . MET A 1 337 ? 25.137 4.800 -22.990 1.00 71.44 337 MET A CA 1
ATOM 2633 C C . MET A 1 337 ? 24.921 3.322 -23.338 1.00 71.44 337 MET A C 1
ATOM 2635 O O . MET A 1 337 ? 25.861 2.648 -23.745 1.00 71.44 337 MET A O 1
ATOM 2639 N N . SER A 1 338 ? 23.688 2.823 -23.217 1.00 69.38 338 SER A N 1
ATOM 2640 C CA . SER A 1 338 ? 23.323 1.451 -23.596 1.00 69.38 338 SER A CA 1
ATOM 2641 C C . SER A 1 338 ? 23.588 1.205 -25.083 1.00 69.38 338 SER A C 1
ATOM 2643 O O . SER A 1 338 ? 24.102 0.150 -25.441 1.00 69.38 338 SER A O 1
ATOM 2645 N N . LEU A 1 339 ? 23.310 2.201 -25.930 1.00 73.06 339 LEU A N 1
ATOM 2646 C CA . LEU A 1 339 ? 23.658 2.187 -27.348 1.00 73.06 339 LEU A CA 1
ATOM 2647 C C . LEU A 1 339 ? 25.173 2.137 -27.573 1.00 73.06 339 LEU A C 1
ATOM 2649 O O . LEU A 1 339 ? 25.649 1.228 -28.242 1.00 73.06 339 LEU A O 1
ATOM 2653 N N . LYS A 1 340 ? 25.943 3.031 -26.943 1.00 71.00 340 LYS A N 1
ATOM 2654 C CA . LYS A 1 340 ? 27.416 3.022 -27.039 1.00 71.00 340 LYS A CA 1
ATOM 2655 C C . LYS A 1 340 ? 28.031 1.693 -26.585 1.00 71.00 340 LYS A C 1
ATOM 2657 O O . LYS A 1 340 ? 29.034 1.241 -27.126 1.00 71.00 340 LYS A O 1
ATOM 2662 N N . LEU A 1 341 ? 27.432 1.034 -25.591 1.00 70.88 341 LEU A N 1
ATOM 2663 C CA . LEU A 1 341 ? 27.852 -0.302 -25.161 1.00 70.88 341 LEU A CA 1
ATOM 2664 C C . LEU A 1 341 ? 27.497 -1.385 -26.188 1.00 70.88 341 LEU A C 1
ATOM 2666 O O . LEU A 1 341 ? 28.272 -2.324 -26.354 1.00 70.88 341 LEU A O 1
ATOM 2670 N N . LEU A 1 342 ? 26.364 -1.263 -26.887 1.00 75.25 342 LEU A N 1
ATOM 2671 C CA . LEU A 1 342 ? 26.024 -2.134 -28.017 1.00 75.25 342 LEU A CA 1
ATOM 2672 C C . LEU A 1 342 ? 26.928 -1.898 -29.236 1.00 75.25 342 LEU A C 1
ATOM 2674 O O . LEU A 1 342 ? 27.168 -2.835 -29.992 1.00 75.25 342 LEU A O 1
ATOM 2678 N N . GLU A 1 343 ? 27.484 -0.705 -29.424 1.00 77.62 343 GLU A N 1
ATOM 2679 C CA . GLU A 1 343 ? 28.490 -0.455 -30.469 1.00 77.62 343 GLU A CA 1
ATOM 2680 C C . GLU A 1 343 ? 29.805 -1.207 -30.193 1.00 77.62 343 GLU A C 1
ATOM 2682 O O . GLU A 1 343 ? 30.524 -1.582 -31.124 1.00 77.62 343 GLU A O 1
ATOM 2687 N N . ASN A 1 344 ? 30.105 -1.510 -28.924 1.00 77.81 344 ASN A N 1
ATOM 2688 C CA . ASN A 1 344 ? 31.284 -2.284 -28.562 1.00 77.81 344 ASN A CA 1
ATOM 2689 C C . ASN A 1 344 ? 31.115 -3.776 -28.916 1.00 77.81 344 ASN A C 1
ATOM 2691 O O . ASN A 1 344 ? 30.499 -4.556 -28.186 1.00 77.81 344 ASN A O 1
ATOM 2695 N N . ARG A 1 345 ? 31.743 -4.207 -30.016 1.00 74.44 345 ARG A N 1
ATOM 2696 C CA . ARG A 1 345 ? 31.711 -5.606 -30.483 1.00 74.44 345 ARG A CA 1
ATOM 2697 C C . ARG A 1 345 ? 32.417 -6.604 -29.558 1.00 74.44 345 ARG A C 1
ATOM 2699 O O . ARG A 1 345 ? 32.159 -7.796 -29.668 1.00 74.44 345 ARG A O 1
ATOM 2706 N N . SER A 1 346 ? 33.270 -6.137 -28.645 1.00 72.56 346 SER A N 1
ATOM 2707 C CA . SER A 1 346 ? 33.950 -6.987 -27.651 1.00 72.56 346 SER A CA 1
ATOM 2708 C C . SER A 1 346 ? 33.107 -7.273 -26.400 1.00 72.56 346 SER A C 1
ATOM 2710 O O . SER A 1 346 ? 33.551 -7.988 -25.502 1.00 72.56 346 SER A O 1
ATOM 2712 N N . LEU A 1 347 ? 31.888 -6.725 -26.319 1.00 72.62 347 LEU A N 1
ATOM 2713 C CA . LEU A 1 347 ? 30.979 -6.972 -25.205 1.00 72.62 347 LEU A CA 1
ATOM 2714 C C . LEU A 1 347 ? 30.599 -8.462 -25.133 1.00 72.62 347 LEU A C 1
ATOM 2716 O O . LEU A 1 347 ? 30.311 -9.091 -26.151 1.00 72.62 347 LEU A O 1
ATOM 2720 N N . SER A 1 34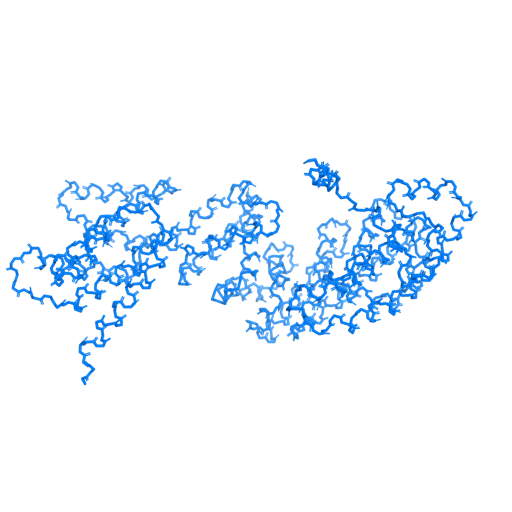8 ? 30.536 -9.026 -23.922 1.00 76.50 348 SER A N 1
ATOM 2721 C CA . SER A 1 348 ? 30.138 -10.426 -23.751 1.00 76.50 348 SER A CA 1
ATOM 2722 C C . SER A 1 348 ? 28.723 -10.679 -24.284 1.00 76.50 348 SER A C 1
ATOM 2724 O O . SER A 1 348 ? 27.823 -9.844 -24.144 1.00 76.50 348 SER A O 1
ATOM 2726 N N . SER A 1 349 ? 28.501 -11.865 -24.858 1.00 77.00 349 SER A N 1
ATOM 2727 C CA . SER A 1 349 ? 27.209 -12.254 -25.442 1.00 77.00 349 SER A CA 1
ATOM 2728 C C . SER A 1 349 ? 26.048 -12.149 -24.443 1.00 77.00 349 SER A C 1
ATOM 2730 O O . SER A 1 349 ? 24.944 -11.754 -24.816 1.00 77.00 349 SER A O 1
ATOM 2732 N N . LEU A 1 350 ? 26.301 -12.425 -23.158 1.00 71.69 350 LEU A N 1
ATOM 2733 C CA . LEU A 1 350 ? 25.323 -12.274 -22.079 1.00 71.69 350 LEU A CA 1
ATOM 2734 C C . LEU A 1 350 ? 24.959 -10.803 -21.816 1.00 71.69 350 LEU A C 1
ATOM 2736 O O . LEU A 1 350 ? 23.776 -10.477 -21.715 1.00 71.69 350 LEU A O 1
ATOM 2740 N N . ALA A 1 351 ? 25.950 -9.912 -21.706 1.00 67.50 351 ALA A N 1
ATOM 2741 C CA . ALA A 1 351 ? 25.709 -8.485 -21.479 1.00 67.50 351 ALA A CA 1
ATOM 2742 C C . ALA A 1 351 ? 24.979 -7.854 -22.671 1.00 67.50 351 ALA A C 1
ATOM 2744 O O . ALA A 1 351 ? 24.018 -7.103 -22.495 1.00 67.50 351 ALA A O 1
ATOM 2745 N N . ARG A 1 352 ? 25.378 -8.243 -23.883 1.00 81.50 352 ARG A N 1
ATOM 2746 C CA . ARG A 1 352 ? 24.767 -7.795 -25.133 1.00 81.50 352 ARG A CA 1
ATOM 2747 C C . ARG A 1 352 ? 23.306 -8.229 -25.241 1.00 81.50 352 ARG A C 1
ATOM 2749 O O . ARG A 1 352 ? 22.438 -7.403 -25.512 1.00 81.50 352 ARG A O 1
ATOM 2756 N N . ARG A 1 353 ? 23.012 -9.493 -24.910 1.00 77.75 353 ARG A N 1
ATOM 2757 C CA . ARG A 1 353 ? 21.640 -10.022 -24.857 1.00 77.75 353 ARG A CA 1
ATOM 2758 C C . ARG A 1 353 ? 20.772 -9.271 -23.847 1.00 77.75 353 ARG A C 1
ATOM 2760 O O . ARG A 1 353 ? 19.629 -8.957 -24.161 1.00 77.75 353 ARG A O 1
ATOM 2767 N N . LYS A 1 354 ? 21.304 -8.938 -22.666 1.00 71.81 354 LYS A N 1
ATOM 2768 C CA . LYS A 1 354 ? 20.577 -8.147 -21.657 1.00 71.81 354 LYS A CA 1
ATOM 2769 C C . LYS A 1 354 ? 20.254 -6.734 -22.153 1.00 71.81 354 LYS A C 1
ATOM 2771 O O . LYS A 1 354 ? 19.114 -6.299 -22.019 1.00 71.81 354 LYS A O 1
ATOM 2776 N N . LEU A 1 355 ? 21.212 -6.042 -22.773 1.00 75.62 355 LEU A N 1
ATOM 2777 C CA . LEU A 1 355 ? 20.971 -4.720 -23.365 1.00 75.62 355 LEU A CA 1
ATOM 2778 C C . LEU A 1 355 ? 19.917 -4.782 -24.477 1.00 75.62 355 LEU A C 1
ATOM 2780 O O . LEU A 1 355 ? 19.002 -3.963 -24.499 1.00 75.62 355 LEU A O 1
ATOM 2784 N N . LEU A 1 356 ? 19.992 -5.789 -25.349 1.00 82.06 356 LEU A N 1
ATOM 2785 C CA . LEU A 1 356 ? 19.006 -5.976 -26.409 1.00 82.06 356 LEU A CA 1
ATOM 2786 C C . LEU A 1 356 ? 17.614 -6.295 -25.856 1.00 82.06 356 LEU A C 1
ATOM 2788 O O . LEU A 1 356 ? 16.641 -5.736 -26.350 1.00 82.06 356 LEU A O 1
ATOM 2792 N N . SER A 1 357 ? 17.526 -7.119 -24.803 1.00 78.75 357 SER A N 1
ATOM 2793 C CA . SER A 1 357 ? 16.249 -7.475 -24.167 1.00 78.75 357 SER A CA 1
ATOM 2794 C C . SER A 1 357 ? 15.464 -6.243 -23.691 1.00 78.75 357 SER A C 1
ATOM 2796 O O . SER A 1 357 ? 14.236 -6.220 -23.748 1.00 78.75 357 SER A O 1
ATOM 2798 N N . LYS A 1 358 ? 16.178 -5.177 -23.302 1.00 75.56 358 LYS A N 1
ATOM 2799 C CA . LYS A 1 358 ? 15.600 -3.884 -22.921 1.00 75.56 358 LYS A CA 1
ATOM 2800 C C . LYS A 1 358 ? 14.983 -3.166 -24.123 1.00 75.56 358 LYS A C 1
ATOM 2802 O O . LYS A 1 358 ? 13.838 -2.732 -24.046 1.00 75.56 358 LYS A O 1
ATOM 2807 N N . PHE A 1 359 ? 15.710 -3.067 -25.237 1.00 81.81 359 PHE A N 1
ATOM 2808 C CA . PHE A 1 359 ? 15.194 -2.457 -26.467 1.00 81.81 359 PHE A CA 1
ATOM 2809 C C . PHE A 1 359 ? 14.019 -3.249 -27.048 1.00 81.81 359 PHE A C 1
ATOM 2811 O O . PHE A 1 359 ? 13.028 -2.654 -27.462 1.00 81.81 359 PHE A O 1
ATOM 2818 N N . THR A 1 360 ? 14.081 -4.584 -27.016 1.00 83.88 360 THR A N 1
ATOM 2819 C CA . THR A 1 360 ? 12.976 -5.443 -27.458 1.00 83.88 360 THR A CA 1
ATOM 2820 C C . THR A 1 360 ? 11.754 -5.310 -26.558 1.00 83.88 360 THR A C 1
ATOM 2822 O O . THR A 1 360 ? 10.649 -5.242 -27.077 1.00 83.88 360 THR A O 1
ATOM 2825 N N . LEU A 1 361 ? 11.918 -5.223 -25.231 1.00 77.94 361 LEU A N 1
ATOM 2826 C CA . LEU A 1 361 ? 10.797 -5.039 -24.302 1.00 77.94 361 LEU A CA 1
ATOM 2827 C C . LEU A 1 361 ? 10.076 -3.707 -24.553 1.00 77.94 361 LEU A C 1
ATOM 2829 O O . LEU A 1 361 ? 8.851 -3.687 -24.670 1.00 77.94 361 LEU A O 1
ATOM 2833 N N . LEU A 1 362 ? 10.842 -2.618 -24.695 1.00 78.19 362 LEU A N 1
ATOM 2834 C CA . LEU A 1 362 ? 10.317 -1.280 -24.993 1.00 78.19 362 LEU A CA 1
ATOM 2835 C C . LEU A 1 362 ? 9.649 -1.218 -26.377 1.00 78.19 362 LEU A C 1
ATOM 2837 O O . LEU A 1 362 ? 8.643 -0.539 -26.551 1.00 78.19 362 LEU A O 1
ATOM 2841 N N . ALA A 1 363 ? 10.167 -1.963 -27.356 1.00 81.94 363 ALA A N 1
ATOM 2842 C CA . ALA A 1 363 ? 9.567 -2.068 -28.683 1.00 81.94 363 ALA A CA 1
ATOM 2843 C C . ALA A 1 363 ? 8.304 -2.953 -28.727 1.00 81.94 363 ALA A C 1
ATOM 2845 O O . ALA A 1 363 ? 7.363 -2.641 -29.456 1.00 81.94 363 ALA A O 1
ATOM 2846 N N . ALA A 1 364 ? 8.285 -4.059 -27.975 1.00 78.38 364 ALA A N 1
ATOM 2847 C CA . ALA A 1 364 ? 7.229 -5.077 -28.004 1.00 78.38 364 ALA A CA 1
ATOM 2848 C C . ALA A 1 364 ? 5.983 -4.701 -27.219 1.00 78.38 364 ALA A C 1
ATOM 2850 O O . ALA A 1 364 ? 4.903 -5.223 -27.493 1.00 78.38 364 ALA A O 1
ATOM 2851 N N . ASN A 1 365 ? 6.119 -3.824 -26.232 1.00 73.44 365 ASN A N 1
ATOM 2852 C CA . ASN A 1 365 ? 4.987 -3.353 -25.466 1.00 73.44 365 ASN A CA 1
ATOM 2853 C C . ASN A 1 365 ? 4.924 -1.835 -25.584 1.00 73.44 365 ASN A C 1
ATOM 2855 O O . ASN A 1 365 ? 5.417 -1.119 -24.718 1.00 73.44 365 ASN A O 1
ATOM 2859 N N . PRO A 1 366 ? 4.300 -1.324 -26.654 1.00 65.88 366 PRO A N 1
ATOM 2860 C CA . PRO A 1 366 ? 4.219 0.104 -26.868 1.00 65.88 366 PRO A CA 1
ATOM 2861 C C . PRO A 1 366 ? 3.546 0.786 -25.656 1.00 65.88 366 PRO A C 1
ATOM 2863 O O . PRO A 1 366 ? 3.969 1.850 -25.228 1.00 65.88 366 PRO A O 1
ATOM 2866 N N . GLN A 1 367 ? 2.568 0.145 -25.006 1.00 62.31 367 GLN A N 1
ATOM 2867 C CA . GLN A 1 367 ? 1.895 0.695 -23.819 1.00 62.31 367 GLN A CA 1
ATOM 2868 C C . GLN A 1 367 ? 2.734 0.634 -22.529 1.00 62.31 367 GLN A C 1
ATOM 2870 O O . GLN A 1 367 ? 2.313 1.166 -21.498 1.00 62.31 367 GLN A O 1
ATOM 2875 N N . HIS A 1 368 ? 3.894 -0.020 -22.567 1.00 59.94 368 HIS A N 1
ATOM 2876 C CA . HIS A 1 368 ? 4.815 -0.110 -21.446 1.00 59.94 368 HIS A CA 1
ATOM 2877 C C . HIS A 1 368 ? 5.336 1.269 -21.062 1.00 59.94 368 HIS A C 1
ATOM 2879 O O . HIS A 1 368 ? 5.655 2.094 -21.918 1.00 59.94 368 HIS A O 1
ATOM 2885 N N . LEU A 1 369 ? 5.470 1.495 -19.754 1.00 48.84 369 LEU A N 1
ATOM 2886 C CA . LEU A 1 369 ? 6.091 2.709 -19.254 1.00 48.84 369 LEU A CA 1
ATOM 2887 C C . LEU A 1 369 ? 7.546 2.776 -19.780 1.00 48.84 369 LEU A C 1
ATOM 2889 O O . LEU A 1 369 ? 8.346 1.860 -19.582 1.00 48.84 369 LEU A O 1
ATOM 2893 N N . GLY A 1 370 ? 7.869 3.842 -20.505 1.00 57.78 370 GLY A N 1
ATOM 2894 C CA . GLY A 1 370 ? 9.177 4.135 -21.085 1.00 57.78 370 GLY A CA 1
ATOM 2895 C C . GLY A 1 370 ? 9.269 4.085 -22.613 1.00 57.78 370 GLY A C 1
ATOM 2896 O O . GLY A 1 370 ? 10.285 4.498 -23.181 1.00 57.78 370 GLY A O 1
ATOM 2897 N N . SER A 1 371 ? 8.209 3.656 -23.294 1.00 67.06 371 SER A N 1
ATOM 2898 C CA . SER A 1 371 ? 8.158 3.598 -24.758 1.00 67.06 371 SER A CA 1
ATOM 2899 C C . SER A 1 371 ? 8.274 4.984 -25.402 1.00 67.06 371 SER A C 1
ATOM 2901 O O . SER A 1 371 ? 8.967 5.140 -26.398 1.00 67.06 371 SER A O 1
ATOM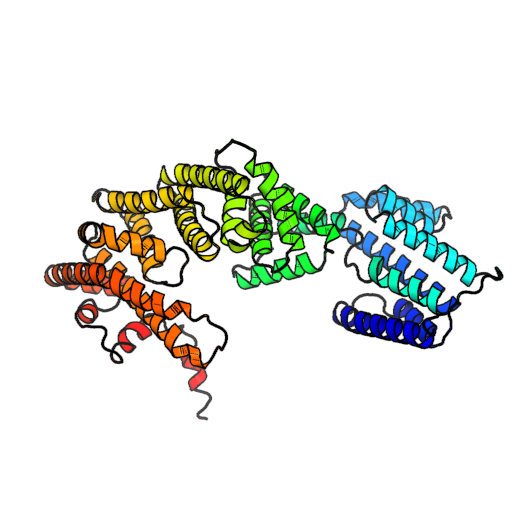 2903 N N . ALA A 1 372 ? 7.706 6.034 -24.796 1.00 65.69 372 ALA A N 1
ATOM 2904 C CA . ALA A 1 372 ? 7.822 7.404 -25.316 1.00 65.69 372 ALA A CA 1
ATOM 2905 C C . ALA A 1 372 ? 9.271 7.932 -25.319 1.00 65.69 372 ALA A C 1
ATOM 2907 O O . ALA A 1 372 ? 9.719 8.553 -26.285 1.00 65.69 372 ALA A O 1
ATOM 2908 N N . THR A 1 373 ? 10.026 7.675 -24.248 1.00 64.94 373 THR A N 1
ATOM 2909 C CA . THR A 1 373 ? 11.450 8.029 -24.160 1.00 64.94 373 THR A CA 1
ATOM 2910 C C . THR A 1 373 ? 12.270 7.196 -25.141 1.00 64.94 373 THR A C 1
ATOM 2912 O O . THR A 1 373 ? 13.195 7.723 -25.754 1.00 64.94 373 THR A O 1
ATOM 2915 N N . PHE A 1 374 ? 11.906 5.924 -25.332 1.00 78.00 374 PHE A N 1
ATOM 2916 C CA . PHE A 1 374 ? 12.489 5.070 -26.361 1.00 78.00 374 PHE A CA 1
ATOM 2917 C C . PHE A 1 374 ? 12.224 5.605 -27.776 1.00 78.00 374 PHE A C 1
ATOM 2919 O O . PHE A 1 374 ? 13.170 5.685 -28.544 1.00 78.00 374 PHE A O 1
ATOM 2926 N N . PHE A 1 375 ? 11.012 6.050 -28.122 1.00 79.94 375 PHE A N 1
ATOM 2927 C CA . PHE A 1 375 ? 10.725 6.590 -29.462 1.00 79.94 375 PHE A CA 1
ATOM 2928 C C . PHE A 1 375 ? 11.447 7.904 -29.737 1.00 79.94 375 PHE A C 1
ATOM 2930 O O . PHE A 1 375 ? 12.059 8.033 -30.788 1.00 79.94 375 PHE A O 1
ATOM 2937 N N . SER A 1 376 ? 11.484 8.819 -28.763 1.00 76.81 376 SER A N 1
ATOM 2938 C CA . SER A 1 376 ? 12.320 10.028 -28.844 1.00 76.81 376 SER A CA 1
ATOM 2939 C C . SER A 1 376 ? 13.801 9.674 -29.023 1.00 76.81 376 SER A C 1
ATOM 2941 O O . SER A 1 376 ? 14.505 10.322 -29.786 1.00 76.81 376 SER A O 1
ATOM 2943 N N . PHE A 1 377 ? 14.279 8.616 -28.362 1.00 81.44 377 PHE A N 1
ATOM 2944 C CA . PHE A 1 377 ? 15.635 8.114 -28.563 1.00 81.44 377 PHE A CA 1
AT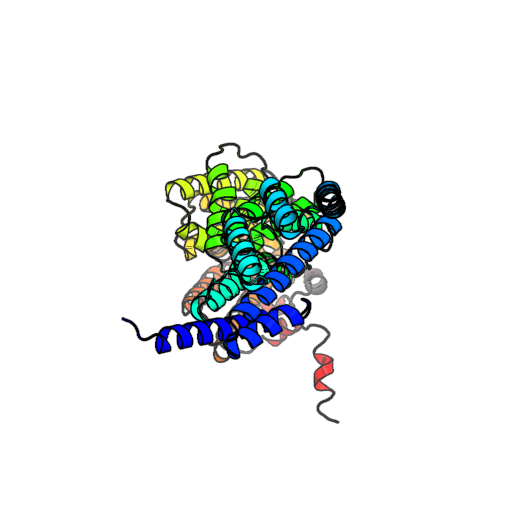OM 2945 C C . PHE A 1 377 ? 15.831 7.504 -29.964 1.00 81.44 377 PHE A C 1
ATOM 2947 O O . PHE A 1 377 ? 16.867 7.742 -30.580 1.00 81.44 377 PHE A O 1
ATOM 2954 N N . ILE A 1 378 ? 14.860 6.746 -30.485 1.00 85.06 378 ILE A N 1
ATOM 2955 C CA . ILE A 1 378 ? 14.910 6.168 -31.835 1.00 85.06 378 ILE A CA 1
ATOM 2956 C C . ILE A 1 378 ? 14.910 7.254 -32.906 1.00 85.06 378 ILE A C 1
ATOM 2958 O O . ILE A 1 378 ? 15.693 7.152 -33.845 1.00 85.06 378 ILE A O 1
ATOM 2962 N N . GLU A 1 379 ? 14.099 8.297 -32.751 1.00 82.94 379 GLU A N 1
ATOM 2963 C CA . GLU A 1 379 ? 14.060 9.441 -33.667 1.00 82.94 379 GLU A CA 1
ATOM 2964 C C . GLU A 1 379 ? 15.457 10.049 -33.870 1.00 82.94 379 GLU A C 1
ATOM 2966 O O . GLU A 1 379 ? 15.847 10.363 -34.992 1.00 82.94 379 GLU A O 1
ATOM 2971 N N . GLU A 1 380 ? 16.247 10.120 -32.798 1.00 83.31 380 GLU A N 1
ATOM 2972 C CA . GLU A 1 380 ? 17.603 10.669 -32.816 1.00 83.31 380 GLU A CA 1
ATOM 2973 C C . GLU A 1 380 ? 18.693 9.633 -33.173 1.00 83.31 380 GLU A C 1
ATOM 2975 O O . GLU A 1 380 ? 19.766 10.015 -33.635 1.00 83.31 380 GLU A O 1
ATOM 2980 N N . ASN A 1 381 ? 18.463 8.329 -32.948 1.00 86.62 381 ASN A N 1
ATOM 2981 C CA . ASN A 1 381 ? 19.528 7.309 -32.947 1.00 86.62 381 ASN A CA 1
ATOM 2982 C C . ASN A 1 381 ? 19.232 6.045 -33.784 1.00 86.62 381 ASN A C 1
ATOM 2984 O O . ASN A 1 381 ? 19.962 5.058 -33.666 1.00 86.62 381 ASN A O 1
ATOM 2988 N N . ALA A 1 382 ? 18.193 6.030 -34.627 1.00 89.50 382 ALA A N 1
ATOM 2989 C CA . ALA A 1 382 ? 17.780 4.834 -35.376 1.00 89.50 382 ALA A CA 1
ATOM 2990 C C . ALA A 1 382 ? 18.912 4.202 -36.209 1.00 89.50 382 ALA A C 1
ATOM 2992 O O . ALA A 1 382 ? 19.090 2.985 -36.171 1.00 89.50 382 ALA A O 1
ATOM 2993 N N . ALA A 1 383 ? 19.689 5.023 -36.924 1.00 90.56 383 ALA A N 1
ATOM 2994 C CA . ALA A 1 383 ? 20.806 4.568 -37.755 1.00 90.56 383 ALA A CA 1
ATOM 2995 C C . ALA A 1 383 ? 21.922 3.925 -36.921 1.00 90.56 383 ALA A C 1
ATOM 2997 O O . ALA A 1 383 ? 22.261 2.766 -37.141 1.00 90.56 383 ALA A O 1
ATOM 2998 N N . ALA A 1 384 ? 22.409 4.634 -35.898 1.00 88.19 384 ALA A N 1
ATOM 2999 C CA . ALA A 1 384 ? 23.452 4.132 -35.004 1.00 88.19 384 ALA A CA 1
ATOM 3000 C C . ALA A 1 384 ? 23.025 2.836 -34.295 1.00 88.19 384 ALA A C 1
ATOM 3002 O O . ALA A 1 384 ? 23.796 1.877 -34.217 1.00 88.19 384 ALA A O 1
ATOM 3003 N N . LEU A 1 385 ? 21.767 2.763 -33.839 1.00 88.31 385 LEU A N 1
ATOM 3004 C CA . LEU A 1 385 ? 21.224 1.539 -33.258 1.00 88.31 385 LEU A CA 1
ATOM 3005 C C . LEU A 1 385 ? 21.225 0.403 -34.276 1.00 88.31 385 LEU A C 1
ATOM 3007 O O . LEU A 1 385 ? 21.770 -0.654 -33.972 1.00 88.31 385 LEU A O 1
ATOM 3011 N N . ALA A 1 386 ? 20.676 0.606 -35.474 1.00 92.56 386 ALA A N 1
ATOM 3012 C CA . ALA A 1 386 ? 20.660 -0.423 -36.508 1.00 92.56 386 ALA A CA 1
ATOM 3013 C C . ALA A 1 386 ? 22.077 -0.909 -36.848 1.00 92.56 386 ALA A C 1
ATOM 3015 O O . ALA A 1 386 ? 22.302 -2.120 -36.893 1.00 92.56 386 ALA A O 1
ATOM 3016 N N . ASP A 1 387 ? 23.046 -0.004 -36.994 1.00 91.50 387 ASP A N 1
ATOM 3017 C CA . ASP A 1 387 ? 24.446 -0.312 -37.304 1.00 91.50 387 ASP A CA 1
ATOM 3018 C C . ASP A 1 387 ? 25.149 -1.095 -36.194 1.00 91.50 387 ASP A C 1
ATOM 3020 O O . ASP A 1 387 ? 25.927 -2.012 -36.480 1.00 91.50 387 ASP A O 1
ATOM 3024 N N . SER A 1 388 ? 24.805 -0.818 -34.936 1.00 88.56 388 SER A N 1
ATOM 3025 C CA . SER A 1 388 ? 25.385 -1.502 -33.781 1.00 88.56 388 SER A CA 1
ATOM 3026 C C . SER A 1 388 ? 24.985 -2.979 -33.671 1.00 88.56 388 SER A C 1
ATOM 3028 O O . SER A 1 388 ? 25.747 -3.753 -33.098 1.00 88.56 388 SER A O 1
ATOM 3030 N N . LEU A 1 389 ? 23.833 -3.398 -34.211 1.00 92.69 389 LEU A N 1
ATOM 3031 C CA . LEU A 1 389 ? 23.275 -4.752 -34.037 1.00 92.69 389 LEU A CA 1
ATOM 3032 C C . LEU A 1 389 ? 23.884 -5.791 -34.995 1.00 92.69 389 LEU A C 1
ATOM 3034 O O . LEU A 1 389 ? 24.317 -5.455 -36.091 1.00 92.69 389 LEU A O 1
ATOM 3038 N N . THR A 1 390 ? 23.890 -7.076 -34.633 1.00 92.75 390 THR A N 1
ATOM 3039 C CA . THR A 1 390 ? 24.104 -8.167 -35.610 1.00 92.75 390 THR A CA 1
ATOM 3040 C C . THR A 1 390 ? 22.812 -8.478 -36.376 1.00 92.75 390 THR A C 1
ATOM 3042 O O . THR A 1 390 ? 21.737 -8.018 -35.990 1.00 92.75 390 THR A O 1
ATOM 3045 N N . GLY A 1 391 ? 22.878 -9.279 -37.446 1.00 91.38 391 GLY A N 1
ATOM 3046 C CA . GLY A 1 391 ? 21.683 -9.680 -38.204 1.00 91.38 391 GLY A CA 1
ATOM 3047 C C . GLY A 1 391 ? 20.617 -10.369 -37.341 1.00 91.38 391 GLY A C 1
ATOM 3048 O O . GLY A 1 391 ? 19.454 -9.968 -37.350 1.00 91.38 391 GLY A O 1
ATOM 3049 N N . GLY A 1 392 ? 21.023 -11.322 -36.497 1.00 88.44 392 GLY A N 1
ATOM 3050 C CA . GLY A 1 392 ? 20.111 -11.986 -35.558 1.00 88.44 392 GLY A CA 1
ATOM 3051 C C . GLY A 1 392 ? 19.560 -11.065 -34.460 1.00 88.44 392 GLY A C 1
ATOM 3052 O O . GLY A 1 392 ? 18.432 -11.233 -34.003 1.00 88.44 392 GLY A O 1
ATOM 3053 N N . GLU A 1 393 ? 20.321 -10.057 -34.028 1.00 92.75 393 GLU A N 1
ATOM 3054 C CA . GLU A 1 393 ? 19.838 -9.069 -33.054 1.00 92.75 393 GLU A CA 1
ATOM 3055 C C . GLU A 1 393 ? 18.847 -8.083 -33.666 1.00 92.75 393 GLU A C 1
ATOM 3057 O O . GLU A 1 393 ? 17.820 -7.787 -33.051 1.00 92.75 393 GLU A O 1
ATOM 3062 N N . ALA A 1 394 ? 19.123 -7.634 -34.892 1.00 92.75 394 ALA A N 1
ATOM 3063 C CA . ALA A 1 394 ? 18.197 -6.841 -35.682 1.00 92.75 394 ALA A CA 1
ATOM 3064 C C . ALA A 1 394 ? 16.883 -7.604 -35.898 1.00 92.75 394 ALA A C 1
ATOM 3066 O O . ALA A 1 394 ? 15.812 -7.022 -35.731 1.00 92.75 394 ALA A O 1
ATOM 3067 N N . HIS A 1 395 ? 16.960 -8.918 -36.153 1.00 90.12 395 HIS A N 1
ATOM 3068 C CA . HIS A 1 395 ? 15.795 -9.790 -36.304 1.00 90.12 395 HIS A CA 1
ATOM 3069 C C . HIS A 1 395 ? 14.924 -9.855 -35.032 1.00 90.12 395 HIS A C 1
ATOM 3071 O O . HIS A 1 395 ? 13.696 -9.734 -35.094 1.00 90.12 395 HIS A O 1
ATOM 3077 N N . ARG A 1 396 ? 15.539 -9.968 -33.849 1.00 86.81 396 ARG A N 1
ATOM 3078 C CA . ARG A 1 396 ? 14.805 -9.921 -32.570 1.00 86.81 396 ARG A CA 1
ATOM 3079 C C . ARG A 1 396 ? 14.106 -8.578 -32.354 1.00 86.81 396 ARG A C 1
ATOM 3081 O O . ARG A 1 396 ? 12.934 -8.540 -31.963 1.00 86.81 396 ARG A O 1
ATOM 3088 N N . LEU A 1 397 ? 14.810 -7.476 -32.616 1.00 90.06 397 LEU A N 1
ATOM 3089 C CA . LEU A 1 397 ? 14.271 -6.135 -32.396 1.00 90.06 397 LEU A CA 1
ATOM 3090 C C . LEU A 1 397 ? 13.118 -5.817 -33.352 1.00 90.06 397 LEU A C 1
ATOM 3092 O O . LEU A 1 397 ? 12.079 -5.343 -32.898 1.00 90.06 397 LEU A O 1
ATOM 3096 N N . ILE A 1 398 ? 13.241 -6.146 -34.641 1.00 90.75 398 ILE A N 1
ATOM 3097 C CA . ILE A 1 398 ? 12.157 -5.906 -35.602 1.00 90.75 398 ILE A CA 1
ATOM 3098 C C . ILE A 1 398 ? 10.914 -6.750 -35.301 1.00 90.75 398 ILE A C 1
ATOM 3100 O O . ILE A 1 398 ? 9.798 -6.234 -35.360 1.00 90.75 398 ILE A O 1
ATOM 3104 N N . THR A 1 399 ? 11.087 -8.014 -34.905 1.00 86.56 399 THR A N 1
ATOM 3105 C CA . THR A 1 399 ? 9.963 -8.878 -34.505 1.00 86.56 399 THR A CA 1
ATOM 3106 C C . THR A 1 399 ? 9.221 -8.285 -33.308 1.00 86.56 399 THR A C 1
ATOM 3108 O O . THR A 1 399 ? 7.992 -8.257 -33.286 1.00 86.56 399 THR A O 1
ATOM 3111 N N . SER A 1 400 ? 9.967 -7.722 -32.354 1.00 85.81 400 SER A N 1
ATOM 3112 C CA . SER A 1 400 ? 9.409 -7.016 -31.198 1.00 85.81 400 SER A CA 1
ATOM 3113 C C . SER A 1 400 ? 8.618 -5.774 -31.614 1.00 85.81 400 SER A C 1
ATOM 3115 O O . SER A 1 400 ? 7.459 -5.647 -31.232 1.00 85.81 400 SER A O 1
ATOM 3117 N N . ILE A 1 401 ? 9.189 -4.901 -32.457 1.00 86.31 401 ILE A N 1
ATOM 3118 C CA . ILE A 1 401 ? 8.511 -3.696 -32.977 1.00 86.31 401 ILE A CA 1
ATOM 3119 C C . ILE A 1 401 ? 7.182 -4.066 -33.653 1.00 86.31 401 ILE A C 1
ATOM 3121 O O . ILE A 1 401 ? 6.143 -3.461 -33.379 1.00 86.31 401 ILE A O 1
ATOM 3125 N N . ARG A 1 402 ? 7.195 -5.093 -34.512 1.00 86.81 402 ARG A N 1
ATOM 3126 C CA . ARG A 1 402 ? 5.998 -5.548 -35.233 1.00 86.81 402 ARG A CA 1
ATOM 3127 C C . ARG A 1 402 ? 4.954 -6.166 -34.314 1.00 86.81 402 ARG A C 1
ATOM 3129 O O . ARG A 1 402 ? 3.778 -5.836 -34.441 1.00 86.81 402 ARG A O 1
ATOM 3136 N N . GLY A 1 403 ? 5.370 -7.012 -33.373 1.00 82.12 403 GLY A N 1
ATOM 3137 C CA . GLY A 1 403 ? 4.476 -7.580 -32.363 1.00 82.12 403 GLY A CA 1
ATOM 3138 C C . GLY A 1 403 ? 3.807 -6.494 -31.520 1.00 82.12 403 GLY A C 1
ATOM 3139 O O . GLY A 1 403 ? 2.598 -6.545 -31.297 1.00 82.12 403 GLY A O 1
ATOM 3140 N N . GLY A 1 404 ? 4.565 -5.462 -31.139 1.00 78.81 404 GLY A N 1
ATOM 3141 C CA . GLY A 1 404 ? 4.033 -4.286 -30.459 1.00 78.81 404 GLY A CA 1
ATOM 3142 C C . GLY A 1 404 ? 2.977 -3.550 -31.284 1.00 78.81 404 GLY A C 1
ATOM 3143 O O . GLY A 1 404 ? 1.920 -3.212 -30.752 1.00 78.81 404 GLY A O 1
ATOM 3144 N N . ARG A 1 405 ? 3.214 -3.362 -32.591 1.00 81.94 405 ARG A N 1
ATOM 3145 C CA . ARG A 1 405 ? 2.248 -2.727 -33.506 1.00 81.94 405 ARG A CA 1
ATOM 3146 C C . ARG A 1 405 ? 0.938 -3.507 -33.596 1.00 81.94 405 ARG A C 1
ATOM 3148 O O . ARG A 1 405 ? -0.121 -2.906 -33.453 1.00 81.94 405 ARG A O 1
ATOM 3155 N N . VAL A 1 406 ? 1.014 -4.829 -33.758 1.00 80.00 406 VAL A N 1
ATOM 3156 C CA . VAL A 1 406 ? -0.167 -5.709 -33.807 1.00 80.00 406 VAL A CA 1
ATOM 3157 C C . VAL A 1 406 ? -0.965 -5.626 -32.506 1.00 80.00 406 VAL A C 1
ATOM 3159 O O . VAL A 1 406 ? -2.179 -5.461 -32.544 1.00 80.00 406 VAL A O 1
ATOM 3162 N N . MET A 1 407 ? -0.294 -5.668 -31.351 1.00 73.06 407 MET A N 1
ATOM 3163 C CA . MET A 1 407 ? -0.954 -5.539 -30.045 1.00 73.06 407 MET A CA 1
ATOM 3164 C C . MET A 1 407 ? -1.610 -4.167 -29.858 1.00 73.06 407 MET A C 1
ATOM 3166 O O . MET A 1 407 ? -2.695 -4.066 -29.288 1.00 73.06 407 MET A O 1
ATOM 3170 N N . ALA A 1 408 ? -0.966 -3.103 -30.339 1.00 72.69 408 ALA A N 1
ATOM 3171 C CA . ALA A 1 408 ? -1.508 -1.754 -30.261 1.00 72.69 408 ALA A CA 1
ATOM 3172 C C . ALA A 1 408 ? -2.726 -1.562 -31.183 1.00 72.69 408 ALA A C 1
ATOM 3174 O O . ALA A 1 408 ? -3.684 -0.917 -30.764 1.00 72.69 408 ALA A O 1
ATOM 3175 N N . GLN A 1 409 ? -2.703 -2.145 -32.387 1.00 77.06 409 GLN A N 1
ATOM 3176 C CA . GLN A 1 409 ? -3.822 -2.140 -33.336 1.00 77.06 409 GLN A CA 1
ATOM 3177 C C . GLN A 1 409 ? -5.003 -2.959 -32.804 1.00 77.06 409 GLN A C 1
ATOM 3179 O O . GLN A 1 409 ? -6.107 -2.436 -32.704 1.00 77.06 409 GLN A O 1
ATOM 3184 N N . TRP A 1 410 ? -4.746 -4.177 -32.316 1.00 75.88 410 TRP A N 1
ATOM 3185 C CA . TRP A 1 410 ? -5.761 -5.010 -31.665 1.00 75.88 410 TRP A CA 1
ATOM 3186 C C . TRP A 1 410 ? -6.435 -4.286 -30.490 1.00 75.88 410 TRP A C 1
ATOM 3188 O O . TRP A 1 410 ? -7.655 -4.295 -30.370 1.00 75.88 410 TRP A O 1
ATOM 3198 N N . ALA A 1 411 ? -5.659 -3.585 -29.657 1.00 68.56 411 ALA A N 1
ATOM 3199 C CA . ALA A 1 411 ? -6.196 -2.792 -28.552 1.00 68.56 411 ALA A CA 1
ATOM 3200 C C . ALA A 1 411 ? -6.990 -1.537 -28.985 1.00 68.56 411 ALA A C 1
ATOM 3202 O O . ALA A 1 411 ? -7.673 -0.946 -28.142 1.00 68.56 411 ALA A O 1
ATOM 3203 N N . ASP A 1 412 ? -6.864 -1.078 -30.237 1.00 70.94 412 ASP A N 1
ATOM 3204 C CA . ASP A 1 412 ? -7.706 -0.018 -30.815 1.00 70.94 412 ASP A CA 1
ATOM 3205 C C . ASP A 1 412 ? -9.000 -0.609 -31.395 1.00 70.94 412 ASP A C 1
ATOM 3207 O O . ASP A 1 412 ? -10.071 -0.036 -31.188 1.00 70.94 412 ASP A O 1
ATOM 3211 N N . ASP A 1 413 ? -8.917 -1.789 -32.019 1.00 73.00 413 ASP A N 1
ATOM 3212 C CA . ASP A 1 413 ? -10.053 -2.506 -32.611 1.00 73.00 413 ASP A CA 1
ATOM 3213 C C . ASP A 1 413 ? -11.030 -3.034 -31.543 1.00 73.00 413 ASP A C 1
ATOM 3215 O O . ASP A 1 413 ? -12.249 -2.927 -31.691 1.00 73.00 413 ASP A O 1
ATOM 3219 N N . THR A 1 414 ? -10.528 -3.526 -30.402 1.00 67.75 414 THR A N 1
ATOM 3220 C CA . THR A 1 414 ? -11.369 -4.045 -29.304 1.00 67.75 414 THR A CA 1
ATOM 3221 C C . THR A 1 414 ? -12.063 -2.964 -28.466 1.00 67.75 414 THR A C 1
ATOM 3223 O O . THR A 1 414 ? -12.823 -3.284 -27.547 1.00 67.75 414 THR A O 1
ATOM 3226 N N . LYS A 1 415 ? -11.890 -1.673 -28.791 1.00 56.53 415 LYS A N 1
ATOM 3227 C CA . LYS A 1 415 ? -12.562 -0.546 -28.108 1.00 56.53 415 LYS A CA 1
ATOM 3228 C C . LYS A 1 415 ? -14.090 -0.627 -28.097 1.00 56.53 415 LYS A C 1
ATOM 3230 O O . LYS A 1 415 ? -14.711 0.068 -27.302 1.00 56.53 415 LYS A O 1
ATOM 3235 N N . HIS A 1 416 ? -14.702 -1.453 -28.946 1.00 51.03 416 HIS A N 1
ATOM 3236 C CA . HIS A 1 416 ? -16.156 -1.637 -28.958 1.00 51.03 416 HIS A CA 1
ATOM 3237 C C . HIS A 1 416 ? -16.685 -2.491 -27.789 1.00 51.03 416 HIS A C 1
ATOM 3239 O O . HIS A 1 416 ? -17.895 -2.545 -27.604 1.00 51.03 416 HIS A O 1
ATOM 3245 N N . GLN A 1 417 ? -15.821 -3.125 -26.982 1.00 46.28 417 GLN A N 1
ATOM 3246 C CA . GLN A 1 417 ? -16.249 -3.958 -25.844 1.00 46.28 417 GLN A CA 1
ATOM 3247 C C . GLN A 1 417 ? -15.950 -3.381 -24.451 1.00 46.28 417 GLN A C 1
ATOM 3249 O O . GLN A 1 417 ? -16.521 -3.861 -23.476 1.00 46.28 417 GLN A O 1
ATOM 3254 N N . TYR A 1 418 ? -15.117 -2.342 -24.322 1.00 41.22 418 TYR A N 1
ATOM 3255 C CA . TYR A 1 418 ? -14.779 -1.742 -23.023 1.00 41.22 418 TYR A CA 1
ATOM 3256 C C . TYR A 1 418 ? -14.871 -0.211 -23.098 1.00 41.22 418 TYR A C 1
ATOM 3258 O O . TYR A 1 418 ? -14.007 0.449 -23.673 1.00 41.22 418 TYR A O 1
ATOM 3266 N N . HIS A 1 419 ? -15.937 0.353 -22.524 1.00 38.81 419 HIS A N 1
ATOM 3267 C CA . HIS A 1 419 ? -16.384 1.736 -22.743 1.00 38.81 419 HIS A CA 1
ATOM 3268 C C . HIS A 1 419 ? -15.561 2.867 -22.083 1.00 38.81 419 HIS A C 1
ATOM 3270 O O . HIS A 1 419 ? -15.936 4.021 -22.247 1.00 38.81 419 HIS A O 1
ATOM 3276 N N . ASP A 1 420 ? -14.419 2.605 -21.434 1.00 40.09 420 ASP A N 1
ATOM 3277 C CA . ASP A 1 420 ? -13.723 3.620 -20.610 1.00 40.09 420 ASP A CA 1
ATOM 3278 C C . ASP A 1 420 ? -12.225 3.835 -20.918 1.00 40.09 420 ASP A C 1
ATOM 3280 O O . ASP A 1 420 ? -11.422 4.160 -20.042 1.00 40.09 420 ASP A O 1
ATOM 3284 N N . VAL A 1 421 ? -11.797 3.700 -22.179 1.00 40.47 421 VAL A N 1
ATOM 3285 C CA . VAL A 1 421 ? -10.387 3.954 -22.547 1.00 40.47 421 VAL A CA 1
ATOM 3286 C C . VAL A 1 421 ? -10.213 5.317 -23.248 1.00 40.47 421 VAL A C 1
ATOM 3288 O O . VAL A 1 421 ? -10.772 5.527 -24.326 1.00 40.47 421 VAL A O 1
ATOM 3291 N N . PRO A 1 422 ? -9.400 6.251 -22.707 1.00 45.03 422 PRO A N 1
ATOM 3292 C CA . PRO A 1 422 ? -9.382 7.651 -23.140 1.00 45.03 422 PRO A CA 1
ATOM 3293 C C . PRO A 1 422 ? -8.851 7.892 -24.569 1.00 45.03 422 PRO A C 1
ATOM 3295 O O . PRO A 1 422 ? -7.914 7.246 -25.047 1.00 45.03 422 PRO A O 1
ATOM 3298 N N . VAL A 1 423 ? -9.408 8.934 -25.205 1.00 44.91 423 VAL A N 1
ATOM 3299 C CA . VAL A 1 423 ? -9.207 9.446 -26.586 1.00 44.91 423 VAL A CA 1
ATOM 3300 C C . VAL A 1 423 ? -7.734 9.609 -27.028 1.00 44.91 423 VAL A C 1
ATOM 3302 O O . VAL A 1 423 ? -7.438 9.576 -28.220 1.00 44.91 423 VAL A O 1
ATOM 3305 N N . ARG A 1 424 ? -6.773 9.687 -26.098 1.00 53.16 424 ARG A N 1
ATOM 3306 C CA . ARG A 1 424 ? -5.341 9.944 -26.372 1.00 53.16 424 ARG A CA 1
ATOM 3307 C C . ARG A 1 424 ? -4.532 8.761 -26.936 1.00 53.16 424 ARG A C 1
ATOM 3309 O O . ARG A 1 424 ? -3.380 8.955 -27.309 1.00 53.16 424 ARG A O 1
ATOM 3316 N N . ARG A 1 425 ? -5.097 7.549 -27.038 1.00 57.31 425 ARG A N 1
ATOM 3317 C CA . ARG A 1 425 ? -4.397 6.387 -27.641 1.00 57.31 425 ARG A CA 1
ATOM 3318 C C . ARG A 1 425 ? -4.146 6.526 -29.155 1.00 57.31 425 ARG A C 1
ATOM 3320 O O . ARG A 1 425 ? -3.155 5.989 -29.639 1.00 57.31 425 ARG A O 1
ATOM 3327 N N . ARG A 1 426 ? -5.001 7.245 -29.901 1.00 58.91 426 ARG A N 1
ATOM 3328 C CA . ARG A 1 426 ? -4.895 7.358 -31.375 1.00 58.91 426 ARG A CA 1
ATOM 3329 C C . ARG A 1 426 ? -3.717 8.214 -31.839 1.00 58.91 426 ARG A C 1
ATOM 3331 O O . ARG A 1 426 ? -3.004 7.810 -32.752 1.00 58.91 426 ARG A O 1
ATOM 3338 N N . ASP A 1 427 ? -3.489 9.362 -31.206 1.00 62.81 427 ASP A N 1
ATOM 3339 C CA . ASP A 1 427 ? -2.354 10.238 -31.545 1.00 62.81 427 ASP A CA 1
ATOM 3340 C C . ASP A 1 427 ? -1.020 9.540 -31.284 1.00 62.81 427 ASP A C 1
ATOM 3342 O O . ASP A 1 427 ? -0.050 9.692 -32.022 1.00 62.81 427 ASP A O 1
ATOM 3346 N N . TRP A 1 428 ? -1.006 8.696 -30.260 1.00 62.91 428 TRP A N 1
ATOM 3347 C CA . TRP A 1 428 ? 0.163 7.935 -29.884 1.00 62.91 428 TRP A CA 1
ATOM 3348 C C . TRP A 1 428 ? 0.436 6.740 -30.815 1.00 62.91 428 TRP A C 1
ATOM 3350 O O . TRP A 1 428 ? 1.588 6.491 -31.146 1.00 62.91 428 TRP A O 1
ATOM 3360 N N . LEU A 1 429 ? -0.594 6.042 -31.311 1.00 66.25 429 LEU A N 1
ATOM 3361 C CA . LEU A 1 429 ? -0.444 4.997 -32.340 1.00 66.25 429 LEU A CA 1
ATOM 3362 C C . LEU A 1 429 ? 0.166 5.556 -33.634 1.00 66.25 429 LEU A C 1
ATOM 3364 O O . LEU A 1 429 ? 0.986 4.898 -34.279 1.00 66.25 429 LEU A O 1
ATOM 3368 N N . LYS A 1 430 ? -0.209 6.790 -33.992 1.00 72.56 430 LYS A N 1
ATOM 3369 C CA . LYS A 1 430 ? 0.368 7.513 -35.132 1.00 72.56 430 LYS A CA 1
ATOM 3370 C C . LYS A 1 430 ? 1.836 7.864 -34.904 1.00 72.56 430 LYS A C 1
ATOM 3372 O O . LYS A 1 430 ? 2.635 7.635 -35.806 1.00 72.56 430 LYS A O 1
ATOM 3377 N N . ALA A 1 431 ? 2.178 8.366 -33.715 1.00 66.31 431 ALA A N 1
ATOM 3378 C CA . ALA A 1 431 ? 3.564 8.619 -33.322 1.00 66.31 431 ALA A CA 1
ATOM 3379 C C . ALA A 1 431 ? 4.378 7.313 -33.387 1.00 66.31 431 ALA A C 1
ATOM 3381 O O . ALA A 1 431 ? 5.243 7.166 -34.249 1.00 66.31 431 ALA A O 1
ATOM 3382 N N . PHE A 1 432 ? 3.970 6.285 -32.631 1.00 71.94 432 PHE A N 1
ATOM 3383 C CA . PHE A 1 432 ? 4.595 4.958 -32.630 1.00 71.94 432 PHE A CA 1
ATOM 3384 C C . PHE A 1 432 ? 4.893 4.438 -34.039 1.00 71.94 432 PHE A C 1
ATOM 3386 O O . PHE A 1 432 ? 6.003 3.989 -34.326 1.00 71.94 432 PHE A O 1
ATOM 3393 N N . SER A 1 433 ? 3.908 4.521 -34.935 1.00 75.62 433 SER A N 1
ATOM 3394 C CA . SER A 1 433 ? 4.047 4.069 -36.319 1.00 75.62 433 SER A CA 1
ATOM 3395 C C . SER A 1 433 ? 5.057 4.899 -37.109 1.00 75.62 433 SER A C 1
ATOM 3397 O O . SER A 1 433 ? 5.822 4.334 -37.883 1.00 75.62 433 SER A O 1
ATOM 3399 N N . ARG A 1 434 ? 5.104 6.217 -36.898 1.00 81.19 434 ARG A N 1
ATOM 3400 C CA . ARG A 1 434 ? 6.039 7.120 -37.573 1.00 81.19 434 ARG A CA 1
ATOM 3401 C C . ARG A 1 434 ? 7.475 6.926 -37.092 1.00 81.19 434 ARG A C 1
ATOM 3403 O O . ARG A 1 434 ? 8.362 6.733 -37.919 1.00 81.19 434 ARG A O 1
ATOM 3410 N N . GLU A 1 435 ? 7.710 6.963 -35.782 1.00 78.50 435 GLU A N 1
ATOM 3411 C CA . GLU A 1 435 ? 9.073 6.927 -35.237 1.00 78.50 435 GLU A CA 1
ATOM 3412 C C . GLU A 1 435 ? 9.716 5.538 -35.375 1.00 78.50 435 GLU A C 1
ATOM 3414 O O . GLU A 1 435 ? 10.914 5.428 -35.639 1.00 78.50 435 GLU A O 1
ATOM 3419 N N . THR A 1 436 ? 8.931 4.458 -35.272 1.00 83.50 436 THR A N 1
ATOM 3420 C CA . THR A 1 436 ? 9.469 3.098 -35.450 1.00 83.50 436 THR A CA 1
ATOM 3421 C C . THR A 1 436 ? 9.654 2.693 -36.910 1.00 83.50 436 THR A C 1
ATOM 3423 O O . THR A 1 436 ? 10.465 1.807 -37.166 1.00 83.50 436 THR A O 1
ATOM 3426 N N . ALA A 1 437 ? 8.975 3.334 -37.871 1.00 86.38 437 ALA A N 1
ATOM 3427 C CA . ALA A 1 437 ? 9.083 2.983 -39.292 1.00 86.38 437 ALA A CA 1
ATOM 3428 C C . ALA A 1 437 ? 10.501 3.174 -39.849 1.00 86.38 437 ALA A C 1
ATOM 3430 O O . ALA A 1 437 ? 10.970 2.349 -40.634 1.00 86.38 437 ALA A O 1
ATOM 3431 N N . ILE A 1 438 ? 11.201 4.230 -39.419 1.00 88.94 438 ILE A N 1
ATOM 3432 C CA . ILE A 1 438 ? 12.577 4.508 -39.855 1.00 88.94 438 ILE A CA 1
ATOM 3433 C C . ILE A 1 438 ? 13.513 3.395 -39.375 1.00 88.94 438 ILE A C 1
ATOM 3435 O O . ILE A 1 438 ? 14.226 2.791 -40.175 1.00 88.94 438 ILE A O 1
ATOM 3439 N N . LEU A 1 439 ? 13.475 3.084 -38.075 1.00 90.75 439 LEU A N 1
ATOM 3440 C CA . LEU A 1 439 ? 14.269 1.997 -37.506 1.00 90.75 439 LEU A CA 1
ATOM 3441 C C . LEU A 1 439 ? 13.905 0.653 -38.139 1.00 90.75 439 LEU A C 1
ATOM 3443 O O . LEU A 1 439 ? 14.793 -0.109 -38.499 1.00 90.75 439 LEU A O 1
ATOM 3447 N N . GLU A 1 440 ? 12.616 0.364 -38.303 1.00 90.88 440 GLU A N 1
ATOM 3448 C CA . GLU A 1 440 ? 12.146 -0.865 -38.934 1.00 90.88 440 GLU A CA 1
ATOM 3449 C C . GLU A 1 440 ? 12.738 -1.037 -40.336 1.00 90.88 440 GLU A C 1
ATOM 3451 O O . GLU A 1 440 ? 13.298 -2.092 -40.620 1.00 90.88 440 GLU A O 1
ATOM 3456 N N . GLY A 1 441 ? 12.692 -0.003 -41.182 1.00 90.75 441 GLY A N 1
ATOM 3457 C CA . GLY A 1 441 ? 13.285 -0.044 -42.520 1.00 90.75 441 GLY A CA 1
ATOM 3458 C C . GLY A 1 441 ? 14.777 -0.386 -42.494 1.00 90.75 441 GLY A C 1
ATOM 3459 O O . GLY A 1 441 ? 15.225 -1.263 -43.235 1.00 90.75 441 GLY A O 1
ATOM 3460 N N . LEU A 1 442 ? 15.534 0.235 -41.586 1.00 93.56 442 LEU A N 1
ATOM 3461 C CA . LEU A 1 442 ? 16.965 -0.036 -41.406 1.00 93.56 442 LEU A CA 1
ATOM 3462 C C . LEU A 1 442 ? 17.229 -1.474 -40.932 1.00 93.56 442 LEU A C 1
ATOM 3464 O O . LEU A 1 442 ? 18.131 -2.148 -41.434 1.00 93.56 442 LEU A O 1
ATOM 3468 N N . LEU A 1 443 ? 16.418 -1.977 -39.997 1.00 92.38 443 LEU A N 1
ATOM 3469 C CA . LEU A 1 443 ? 16.531 -3.348 -39.504 1.00 92.38 443 LEU A CA 1
ATOM 3470 C C . LEU A 1 443 ? 16.177 -4.377 -40.588 1.00 92.38 443 LEU A C 1
ATOM 3472 O O . LEU A 1 443 ? 16.858 -5.395 -40.670 1.00 92.38 443 LEU A O 1
ATOM 3476 N N . ILE A 1 444 ? 15.179 -4.121 -41.447 1.00 91.12 444 ILE A N 1
ATOM 3477 C CA . ILE A 1 444 ? 14.826 -5.014 -42.571 1.00 91.12 444 ILE A CA 1
ATOM 3478 C C . ILE A 1 444 ? 16.016 -5.191 -43.507 1.00 91.12 444 ILE A C 1
ATOM 3480 O O . ILE A 1 444 ? 16.363 -6.324 -43.835 1.00 91.12 444 ILE A O 1
ATOM 3484 N N . VAL A 1 445 ? 16.651 -4.088 -43.919 1.00 92.94 445 VAL A N 1
ATOM 3485 C CA . VAL A 1 445 ? 17.820 -4.129 -44.814 1.00 92.94 445 VAL A CA 1
ATOM 3486 C C . VAL A 1 445 ? 18.916 -5.000 -44.206 1.00 92.94 445 VAL A C 1
ATOM 3488 O O . VAL A 1 445 ? 19.477 -5.867 -44.876 1.00 92.94 445 VAL A O 1
ATOM 3491 N N . LYS A 1 446 ? 19.167 -4.827 -42.907 1.00 94.12 446 LYS A N 1
ATOM 3492 C CA . LYS A 1 446 ? 20.196 -5.575 -42.191 1.00 94.12 446 LYS A CA 1
ATOM 3493 C C . LYS A 1 446 ? 19.873 -7.060 -42.032 1.00 94.12 446 LYS A C 1
ATOM 3495 O O . LYS A 1 446 ? 20.749 -7.900 -42.226 1.00 94.12 446 LYS A O 1
ATOM 3500 N N . VAL A 1 447 ? 18.624 -7.393 -41.700 1.00 90.62 447 VAL A N 1
ATOM 3501 C CA . VAL A 1 447 ? 18.157 -8.783 -41.588 1.00 90.62 447 VAL A CA 1
ATOM 3502 C C . VAL A 1 447 ? 18.205 -9.480 -42.945 1.00 90.62 447 VAL A C 1
ATOM 3504 O O . VAL A 1 447 ? 18.627 -10.631 -43.011 1.00 90.62 447 VAL A O 1
ATOM 3507 N N . LYS A 1 448 ? 17.838 -8.784 -44.028 1.00 90.31 448 LYS A N 1
ATOM 3508 C CA . LYS A 1 448 ? 17.908 -9.315 -45.392 1.00 90.31 448 LYS A CA 1
ATOM 3509 C C . LYS A 1 448 ? 19.348 -9.626 -45.803 1.00 90.31 448 LYS A C 1
ATOM 3511 O O . LYS A 1 448 ? 19.614 -10.745 -46.223 1.00 90.31 448 LYS A O 1
ATOM 3516 N N . ALA A 1 449 ? 20.273 -8.688 -45.591 1.00 92.12 449 ALA A N 1
ATOM 3517 C CA . ALA A 1 449 ? 21.690 -8.895 -45.892 1.00 92.12 449 ALA A CA 1
ATOM 3518 C C . ALA A 1 449 ? 22.287 -10.081 -45.111 1.00 92.12 449 ALA A C 1
ATOM 3520 O O . ALA A 1 449 ? 23.048 -10.873 -45.659 1.00 92.12 449 ALA A O 1
ATOM 3521 N N . TRP A 1 450 ? 21.913 -10.236 -43.837 1.00 93.56 450 TRP A N 1
ATOM 3522 C CA . TRP A 1 450 ? 22.329 -11.385 -43.031 1.00 93.56 450 TRP A CA 1
ATOM 3523 C C . TRP A 1 450 ? 21.735 -12.707 -43.534 1.00 93.56 450 TRP A C 1
ATOM 3525 O O . TRP A 1 450 ? 22.455 -13.696 -43.635 1.00 93.56 450 TRP A O 1
ATOM 3535 N N . TYR A 1 451 ? 20.449 -12.727 -43.890 1.00 90.06 451 TYR A N 1
ATOM 3536 C CA . TYR A 1 451 ? 19.791 -13.921 -44.422 1.00 90.06 451 TYR A CA 1
ATOM 3537 C C . TYR A 1 451 ? 20.378 -14.363 -45.771 1.00 90.06 451 TYR A C 1
ATOM 3539 O O . TYR A 1 451 ? 20.554 -15.555 -45.996 1.00 90.06 451 TYR A O 1
ATOM 3547 N N . GLU A 1 452 ? 20.703 -13.417 -46.656 1.00 92.00 452 GLU A N 1
ATOM 3548 C CA . GLU A 1 452 ? 21.349 -13.699 -47.946 1.00 92.00 452 GLU A CA 1
ATOM 3549 C C . GLU A 1 452 ? 22.770 -14.254 -47.772 1.00 92.00 452 GLU A C 1
ATOM 3551 O O . GLU A 1 452 ? 23.181 -15.129 -48.532 1.00 92.00 452 GLU A O 1
ATOM 3556 N N . ALA A 1 453 ? 23.502 -13.785 -46.757 1.00 93.81 453 ALA A N 1
ATOM 3557 C CA . ALA A 1 453 ? 24.836 -14.284 -46.443 1.00 93.81 453 ALA A CA 1
ATOM 3558 C C . ALA A 1 453 ? 24.813 -15.678 -45.784 1.00 93.81 453 ALA A C 1
ATOM 3560 O O . ALA A 1 453 ? 25.640 -16.528 -46.114 1.00 93.81 453 ALA A O 1
ATOM 3561 N N . GLU A 1 454 ? 23.881 -15.925 -44.855 1.00 93.12 454 GLU A N 1
ATOM 3562 C CA . GLU A 1 454 ? 23.871 -17.113 -43.986 1.00 93.12 454 GLU A CA 1
ATOM 3563 C C . GLU A 1 454 ? 22.451 -17.696 -43.781 1.00 93.12 454 GLU A C 1
ATOM 3565 O O . GLU A 1 454 ? 21.935 -17.747 -42.657 1.00 93.12 454 GLU A O 1
ATOM 3570 N N . PRO A 1 455 ? 21.786 -18.205 -44.835 1.00 89.06 455 PRO A N 1
ATOM 3571 C CA . PRO A 1 455 ? 20.364 -18.566 -44.777 1.00 89.06 455 PRO A CA 1
ATOM 3572 C C . PRO A 1 455 ? 20.056 -19.689 -43.775 1.00 89.06 455 PRO A C 1
ATOM 3574 O O . PRO A 1 455 ? 19.038 -19.666 -43.081 1.00 89.06 455 PRO A O 1
ATOM 3577 N N . SER A 1 456 ? 20.955 -20.669 -43.649 1.00 88.50 456 SER A N 1
ATOM 3578 C CA . SER A 1 456 ? 20.774 -21.814 -42.748 1.00 88.50 456 SER A CA 1
ATOM 3579 C C . SER A 1 456 ? 21.045 -21.485 -41.277 1.00 88.50 456 SER A C 1
ATOM 3581 O O . SER A 1 456 ? 20.492 -22.140 -40.392 1.00 88.50 456 SER A O 1
ATOM 3583 N N . GLU A 1 457 ? 21.884 -20.491 -40.981 1.00 85.75 457 GLU A N 1
ATOM 3584 C CA . GLU A 1 457 ? 22.052 -19.972 -39.620 1.00 85.75 457 GLU A CA 1
ATOM 3585 C C . GLU A 1 457 ? 20.876 -19.075 -39.240 1.00 85.75 457 GLU A C 1
ATOM 3587 O O . GLU A 1 457 ? 20.335 -19.196 -38.139 1.00 85.75 457 GLU A O 1
ATOM 3592 N N . ALA A 1 458 ? 20.416 -18.244 -40.177 1.00 82.62 458 ALA A N 1
ATOM 3593 C CA . ALA A 1 458 ? 19.276 -17.374 -39.959 1.00 82.62 458 ALA A CA 1
ATOM 3594 C C . ALA A 1 458 ? 17.985 -18.147 -39.666 1.00 82.62 458 ALA A C 1
ATOM 3596 O O . ALA A 1 458 ? 17.281 -17.809 -38.711 1.00 82.62 458 ALA A O 1
ATOM 3597 N N . ALA A 1 459 ? 17.726 -19.228 -40.409 1.00 83.44 459 ALA A N 1
ATOM 3598 C CA . ALA A 1 459 ? 16.604 -20.130 -40.153 1.00 83.44 459 ALA A CA 1
ATOM 3599 C C . ALA A 1 459 ? 16.702 -20.808 -38.773 1.00 83.44 459 ALA A C 1
ATOM 3601 O O . ALA A 1 459 ? 15.751 -20.766 -37.996 1.00 83.44 459 ALA A O 1
ATOM 3602 N N . ARG A 1 460 ? 17.877 -21.351 -38.417 1.00 83.19 460 ARG A N 1
ATOM 3603 C CA . ARG A 1 460 ? 18.104 -21.992 -37.106 1.00 83.19 460 ARG A CA 1
ATOM 3604 C C . ARG A 1 460 ? 17.946 -21.022 -35.936 1.00 83.19 460 ARG A C 1
ATOM 3606 O O . ARG A 1 460 ? 17.458 -21.405 -34.876 1.00 83.19 460 ARG A O 1
ATOM 3613 N N . ASN A 1 461 ? 18.378 -19.775 -36.103 1.00 77.69 461 ASN A N 1
ATOM 3614 C CA . ASN A 1 461 ? 18.255 -18.749 -35.072 1.00 77.69 461 ASN A CA 1
ATOM 3615 C C . ASN A 1 461 ? 16.798 -18.282 -34.918 1.00 77.69 461 ASN A C 1
ATOM 3617 O O . ASN A 1 461 ? 16.335 -18.112 -33.795 1.00 77.69 461 ASN A O 1
ATOM 3621 N N . ALA A 1 462 ? 16.062 -18.142 -36.028 1.00 77.94 462 ALA A N 1
ATOM 3622 C CA . ALA A 1 462 ? 14.628 -17.862 -35.995 1.00 77.94 462 ALA A CA 1
ATOM 3623 C C . ALA A 1 462 ? 13.855 -18.974 -35.268 1.00 77.94 462 ALA A C 1
ATOM 3625 O O . ALA A 1 462 ? 13.076 -18.683 -34.366 1.00 77.94 462 ALA A O 1
ATOM 3626 N N . GLU A 1 463 ? 14.145 -20.239 -35.579 1.00 82.75 463 GLU A N 1
ATOM 3627 C CA . GLU A 1 463 ? 13.526 -21.400 -34.930 1.00 82.75 463 GLU A CA 1
ATOM 3628 C C . GLU A 1 463 ? 13.860 -21.476 -33.431 1.00 82.75 463 GLU A C 1
ATOM 3630 O O . GLU A 1 463 ? 12.962 -21.591 -32.597 1.00 82.75 463 GLU A O 1
ATOM 3635 N N . ARG A 1 464 ? 15.145 -21.340 -33.065 1.00 81.00 464 ARG A N 1
ATOM 3636 C CA . ARG A 1 464 ? 15.602 -21.383 -31.663 1.00 81.00 464 ARG A CA 1
ATOM 3637 C C . ARG A 1 464 ? 14.942 -20.310 -30.798 1.00 81.00 464 ARG A C 1
ATOM 3639 O O . ARG A 1 464 ? 14.651 -20.562 -29.633 1.00 81.00 464 ARG A O 1
ATOM 3646 N N . GLU A 1 465 ? 14.767 -19.116 -31.347 1.00 73.50 465 GLU A N 1
ATOM 3647 C CA . GLU A 1 465 ? 14.229 -17.952 -30.636 1.00 73.50 465 GLU A CA 1
ATOM 3648 C C . GLU A 1 465 ? 12.710 -17.797 -30.834 1.00 73.50 465 GLU A C 1
ATOM 3650 O O . GLU A 1 465 ? 12.139 -16.808 -30.379 1.00 73.50 465 GLU A O 1
ATOM 3655 N N . GLN A 1 466 ? 12.056 -18.757 -31.507 1.00 80.69 466 GLN A N 1
ATOM 3656 C CA . GLN A 1 466 ? 10.624 -18.727 -31.839 1.00 80.69 466 GLN A CA 1
ATOM 3657 C C . GLN A 1 466 ? 10.199 -17.431 -32.557 1.00 80.69 466 GLN A C 1
ATOM 3659 O O . GLN A 1 466 ? 9.116 -16.891 -32.329 1.00 80.69 466 GLN A O 1
ATOM 3664 N N . LEU A 1 467 ? 11.075 -16.904 -33.415 1.00 75.00 467 LEU A N 1
ATOM 3665 C CA . LEU A 1 467 ? 10.818 -15.721 -34.232 1.00 75.00 467 LEU A CA 1
ATOM 3666 C C . LEU A 1 467 ? 10.132 -16.121 -35.540 1.00 75.00 467 LEU A C 1
ATOM 3668 O O . LEU A 1 467 ? 10.253 -17.254 -36.007 1.00 75.00 467 LEU A O 1
ATOM 3672 N N . ALA A 1 468 ? 9.443 -15.165 -36.163 1.00 73.25 468 ALA A N 1
ATOM 3673 C CA . ALA A 1 468 ? 8.916 -15.355 -37.508 1.00 73.25 468 ALA A CA 1
ATOM 3674 C C . ALA A 1 468 ? 10.041 -15.685 -38.502 1.00 73.25 468 ALA A C 1
ATOM 3676 O O . ALA A 1 468 ? 11.187 -15.269 -38.328 1.00 73.25 468 ALA A O 1
ATOM 3677 N N . ASP A 1 469 ? 9.697 -16.389 -39.580 1.00 73.81 469 ASP A N 1
ATOM 3678 C CA . ASP A 1 469 ? 10.611 -16.559 -40.707 1.00 73.81 469 ASP A CA 1
ATOM 3679 C C . ASP A 1 469 ? 11.069 -15.167 -41.202 1.00 73.81 469 ASP A C 1
ATOM 3681 O O . ASP A 1 469 ? 10.215 -14.307 -41.460 1.00 73.81 469 ASP A O 1
ATOM 3685 N N . PRO A 1 470 ? 12.385 -14.913 -41.350 1.00 72.25 470 PRO A N 1
ATOM 3686 C CA . PRO A 1 470 ? 12.904 -13.635 -41.829 1.00 72.25 470 PRO A CA 1
ATOM 3687 C C . PRO A 1 470 ? 12.268 -13.159 -43.141 1.00 72.25 470 PRO A C 1
ATOM 3689 O O . PRO A 1 470 ? 12.099 -11.955 -43.331 1.00 72.25 470 PRO A O 1
ATOM 3692 N N . THR A 1 471 ? 11.868 -14.071 -44.032 1.00 72.62 471 THR A N 1
ATOM 3693 C CA . THR A 1 471 ? 11.194 -13.755 -45.307 1.00 72.62 471 THR A CA 1
ATOM 3694 C C . THR A 1 471 ? 9.801 -13.151 -45.104 1.00 72.62 471 THR A C 1
ATOM 3696 O O . THR A 1 471 ? 9.365 -12.282 -45.867 1.00 72.62 471 THR A O 1
ATOM 3699 N N . CYS A 1 472 ? 9.129 -13.490 -43.998 1.00 73.31 472 CYS A N 1
ATOM 3700 C CA . CYS A 1 472 ? 7.865 -12.878 -43.589 1.00 73.31 472 CYS A CA 1
ATOM 3701 C C . CYS A 1 472 ? 8.036 -11.411 -43.159 1.00 73.31 472 CYS A C 1
ATOM 3703 O O . CYS A 1 472 ? 7.038 -10.716 -42.934 1.00 73.31 472 CYS A O 1
ATOM 3705 N N . LEU A 1 473 ? 9.271 -10.901 -43.073 1.00 72.00 473 LEU A N 1
ATOM 3706 C CA . LEU A 1 473 ? 9.533 -9.509 -42.724 1.00 72.00 473 LEU A CA 1
ATOM 3707 C C . LEU A 1 473 ? 9.512 -8.550 -43.924 1.00 72.00 473 LEU A C 1
ATOM 3709 O O . LEU A 1 473 ? 9.380 -7.344 -43.734 1.00 72.00 473 LEU A O 1
ATOM 3713 N N . TRP A 1 474 ? 9.591 -9.056 -45.156 1.00 75.81 474 TRP A N 1
ATOM 3714 C CA . TRP A 1 474 ? 9.970 -8.237 -46.319 1.00 75.81 474 TRP A CA 1
ATOM 3715 C C . TRP A 1 474 ? 8.828 -7.439 -46.954 1.00 75.81 474 TRP A C 1
ATOM 3717 O O . TRP A 1 474 ? 9.074 -6.583 -47.796 1.00 75.81 474 TRP A O 1
ATOM 3727 N N . GLY A 1 475 ? 7.580 -7.714 -46.575 1.00 66.75 475 GLY A N 1
ATOM 3728 C CA . GLY A 1 475 ? 6.425 -6.988 -47.103 1.00 66.75 475 GLY A CA 1
ATOM 3729 C C . GLY A 1 475 ? 5.875 -5.956 -46.119 1.00 66.75 475 GLY A C 1
ATOM 3730 O O . GLY A 1 475 ? 6.125 -6.075 -44.913 1.00 66.75 475 GLY A O 1
ATOM 3731 N N . PRO A 1 476 ? 5.106 -4.971 -46.621 1.00 59.69 476 PRO A N 1
ATOM 3732 C CA . PRO A 1 476 ? 4.366 -4.053 -45.770 1.00 59.69 476 PRO A CA 1
ATOM 3733 C C . PRO A 1 476 ? 3.403 -4.836 -44.873 1.00 59.69 476 PRO A C 1
ATOM 3735 O O . PRO A 1 476 ? 2.880 -5.888 -45.259 1.00 59.69 476 PRO A O 1
ATOM 3738 N N . ILE A 1 477 ? 3.162 -4.315 -43.672 1.00 55.91 477 ILE A N 1
ATOM 3739 C CA . ILE A 1 477 ? 2.047 -4.759 -42.836 1.00 55.91 477 ILE A CA 1
ATOM 3740 C C . ILE A 1 477 ? 0.786 -4.228 -43.524 1.00 55.91 477 ILE A C 1
ATOM 3742 O O . ILE A 1 477 ? 0.365 -3.108 -43.266 1.00 55.91 477 ILE A O 1
ATOM 3746 N N . ALA A 1 478 ? 0.271 -4.964 -44.507 1.00 45.69 478 ALA A N 1
ATOM 3747 C CA . ALA A 1 478 ? -0.991 -4.633 -45.151 1.00 45.69 478 ALA A CA 1
ATOM 3748 C C . ALA A 1 478 ? -2.138 -4.943 -44.181 1.00 45.69 478 ALA A C 1
ATOM 3750 O O . ALA A 1 478 ? -2.129 -6.000 -43.541 1.00 45.69 478 ALA A O 1
ATOM 3751 N N . ASP A 1 479 ? -3.105 -4.029 -44.091 1.00 42.47 479 ASP A N 1
ATOM 3752 C CA . ASP A 1 479 ? -4.318 -4.169 -43.286 1.00 42.47 479 ASP A CA 1
ATOM 3753 C C . ASP A 1 479 ? -5.035 -5.486 -43.645 1.00 42.47 479 ASP A C 1
ATOM 3755 O O . ASP A 1 479 ? -5.651 -5.616 -44.699 1.00 42.47 479 ASP A O 1
ATOM 3759 N N . GLY A 1 480 ? -4.898 -6.507 -42.793 1.00 44.56 480 GLY A N 1
ATOM 3760 C CA . GLY A 1 480 ? -5.695 -7.739 -42.847 1.00 44.56 480 GLY A CA 1
ATOM 3761 C C . GLY A 1 480 ? -4.963 -9.050 -43.162 1.00 44.56 480 GLY A C 1
ATOM 3762 O O . GLY A 1 480 ? -5.418 -10.092 -42.700 1.00 44.56 480 GLY A O 1
ATOM 3763 N N . ILE A 1 481 ? -3.813 -9.063 -43.852 1.00 42.22 481 ILE A N 1
ATOM 3764 C CA . ILE A 1 481 ? -3.143 -10.326 -44.254 1.00 42.22 481 ILE A CA 1
ATOM 3765 C C . ILE A 1 481 ? -1.713 -10.382 -43.711 1.00 42.22 481 ILE A C 1
ATOM 3767 O O . ILE A 1 481 ? -0.747 -10.080 -44.409 1.00 42.22 481 ILE A O 1
ATOM 3771 N N . ARG A 1 482 ? -1.601 -10.748 -42.428 1.00 50.50 482 ARG A N 1
ATOM 3772 C CA . ARG A 1 482 ? -0.397 -11.308 -41.757 1.00 50.50 482 ARG A CA 1
ATOM 3773 C C . ARG A 1 482 ? -0.626 -11.660 -40.278 1.00 50.50 482 ARG A C 1
ATOM 3775 O O . ARG A 1 482 ? 0.323 -12.032 -39.589 1.00 50.50 482 ARG A O 1
ATOM 3782 N N . PHE A 1 483 ? -1.871 -11.587 -39.793 1.00 43.97 483 PHE A N 1
ATOM 3783 C CA . PHE A 1 483 ? -2.230 -12.022 -38.441 1.00 43.97 483 PHE A CA 1
ATOM 3784 C C . PHE A 1 483 ? -1.863 -13.494 -38.190 1.00 43.97 483 PHE A C 1
ATOM 3786 O O . PHE A 1 483 ? -1.438 -13.810 -37.088 1.00 43.97 483 PHE A O 1
ATOM 3793 N N . GLU A 1 484 ? -1.900 -14.378 -39.193 1.00 44.09 484 GLU A N 1
ATOM 3794 C CA . GLU A 1 484 ? -1.571 -15.804 -39.008 1.00 44.09 484 GLU A CA 1
ATOM 3795 C C . GLU A 1 484 ? -0.092 -16.079 -38.684 1.00 44.09 484 GLU A C 1
ATOM 3797 O O . GLU A 1 484 ? 0.199 -16.946 -37.858 1.00 44.09 484 GLU A O 1
ATOM 3802 N N . CYS A 1 485 ? 0.853 -15.324 -39.259 1.00 45.28 485 CYS A N 1
ATOM 3803 C CA . CYS A 1 485 ? 2.279 -15.493 -38.949 1.00 45.28 485 CYS A CA 1
ATOM 3804 C C . CYS A 1 485 ? 2.629 -14.997 -37.538 1.00 45.28 485 CYS A C 1
ATOM 3806 O O . CYS A 1 485 ? 3.549 -15.528 -36.926 1.00 45.28 485 CYS A O 1
ATOM 3808 N N . VAL A 1 486 ? 1.898 -14.002 -37.014 1.00 43.88 486 VAL A N 1
ATOM 3809 C CA . VAL A 1 486 ? 2.118 -13.436 -35.669 1.00 43.88 486 VAL A CA 1
ATOM 3810 C C . VAL A 1 486 ? 1.294 -14.147 -34.591 1.00 43.88 486 VAL A C 1
ATOM 3812 O O . VAL A 1 486 ? 1.790 -14.353 -33.486 1.00 43.88 486 VAL A O 1
ATOM 3815 N N . ALA A 1 487 ? 0.080 -14.604 -34.904 1.00 43.34 487 ALA A N 1
ATOM 3816 C CA . ALA A 1 487 ? -0.788 -15.342 -33.984 1.00 43.34 487 ALA A CA 1
ATOM 3817 C C . ALA A 1 487 ? -0.245 -16.740 -33.642 1.00 43.34 487 ALA A C 1
ATOM 3819 O O . ALA A 1 487 ? -0.414 -17.196 -32.511 1.00 43.34 487 ALA A O 1
ATOM 3820 N N . ARG A 1 488 ? 0.494 -17.388 -34.557 1.00 44.78 488 ARG A N 1
ATOM 3821 C CA . ARG A 1 488 ? 1.212 -18.645 -34.263 1.00 44.78 488 ARG A CA 1
ATOM 3822 C C . ARG A 1 488 ? 2.338 -18.494 -33.228 1.00 44.78 488 ARG A C 1
ATOM 3824 O O . ARG A 1 488 ? 2.819 -19.507 -32.735 1.00 44.78 488 ARG A O 1
ATOM 3831 N N . MET A 1 489 ? 2.739 -17.271 -32.863 1.00 47.41 489 MET A N 1
ATOM 3832 C CA . MET A 1 489 ? 3.842 -17.029 -31.921 1.00 47.41 489 MET A CA 1
ATOM 3833 C C . MET A 1 489 ? 3.432 -17.075 -30.433 1.00 47.41 489 MET A C 1
ATOM 3835 O O . MET A 1 489 ? 4.318 -17.037 -29.583 1.00 47.41 489 MET A O 1
ATOM 3839 N N . LYS A 1 490 ? 2.131 -17.128 -30.078 1.00 39.47 490 LYS A N 1
ATOM 3840 C CA . LYS A 1 490 ? 1.666 -17.057 -28.667 1.00 39.47 490 LYS A CA 1
ATOM 3841 C C . LYS A 1 490 ? 0.334 -17.772 -28.349 1.00 39.47 490 LYS A C 1
ATOM 3843 O O . LYS A 1 490 ? -0.434 -17.274 -27.530 1.00 39.47 490 LYS A O 1
ATOM 3848 N N . SER A 1 491 ? 0.017 -18.923 -28.942 1.00 31.72 491 SER A N 1
ATOM 3849 C CA . SER A 1 491 ? -1.122 -19.718 -28.440 1.00 31.72 491 SER A CA 1
ATOM 3850 C C . SER A 1 491 ? -0.758 -20.357 -27.084 1.00 31.72 491 SER A C 1
ATOM 3852 O O . SER A 1 491 ? 0.227 -21.097 -27.029 1.00 31.72 491 SER A O 1
ATOM 3854 N N . PRO A 1 492 ? -1.510 -20.132 -25.988 1.00 30.09 492 PRO A N 1
ATOM 3855 C CA . PRO A 1 492 ? -1.389 -20.958 -24.789 1.00 30.09 492 PRO A CA 1
ATOM 3856 C C . PRO A 1 492 ? -1.876 -22.383 -25.114 1.00 30.09 492 PRO A C 1
ATOM 3858 O O . PRO A 1 492 ? -2.841 -22.532 -25.867 1.00 30.09 492 PRO A O 1
ATOM 3861 N N . PRO A 1 493 ? -1.295 -23.449 -24.536 1.00 31.09 493 PRO A N 1
ATOM 3862 C CA . PRO A 1 493 ? -1.689 -24.831 -24.831 1.00 31.09 493 PRO A CA 1
ATOM 3863 C C . PRO A 1 493 ? -3.078 -25.248 -24.287 1.00 31.09 493 PRO A C 1
ATOM 3865 O O . PRO A 1 493 ? -3.356 -26.439 -24.186 1.00 31.09 493 PRO A O 1
ATOM 3868 N N . SER A 1 494 ? -3.978 -24.319 -23.941 1.00 38.81 494 SER A N 1
ATOM 3869 C CA . SER A 1 494 ? -5.247 -24.631 -23.261 1.00 38.81 494 SER A CA 1
ATOM 3870 C C . SER A 1 494 ? -6.533 -24.362 -24.055 1.00 38.81 494 SER A C 1
ATOM 3872 O O . SER A 1 494 ? -7.563 -24.932 -23.700 1.00 38.81 494 SER A O 1
ATOM 3874 N N . GLU A 1 495 ? -6.529 -23.592 -25.147 1.00 33.53 495 GLU A N 1
ATOM 3875 C CA . GLU A 1 495 ? -7.786 -23.277 -25.862 1.00 33.53 495 GLU A CA 1
ATOM 3876 C C . GLU A 1 495 ? -8.208 -24.323 -26.908 1.00 33.53 495 GLU A C 1
ATOM 3878 O O . GLU A 1 495 ? -9.376 -24.389 -27.287 1.00 33.53 495 GLU A O 1
ATOM 3883 N N . ALA A 1 496 ? -7.321 -25.251 -27.282 1.00 33.47 496 ALA A N 1
ATOM 3884 C CA . ALA A 1 496 ? -7.662 -26.354 -28.187 1.00 33.47 496 ALA A CA 1
ATOM 3885 C C . ALA A 1 496 ? -8.586 -27.424 -27.558 1.00 33.47 496 ALA A C 1
ATOM 3887 O O . ALA A 1 496 ? -9.043 -28.324 -28.260 1.00 33.47 496 ALA A O 1
ATOM 3888 N N . ARG A 1 497 ? -8.891 -27.350 -26.251 1.00 32.72 497 ARG A N 1
ATOM 3889 C CA . ARG A 1 497 ? -9.781 -28.312 -25.568 1.00 32.72 497 ARG A CA 1
ATOM 3890 C C . ARG A 1 497 ? -11.229 -27.849 -25.405 1.00 32.72 497 ARG A C 1
ATOM 3892 O O . ARG A 1 497 ? -12.101 -28.704 -25.276 1.00 32.72 497 ARG A O 1
ATOM 3899 N N . VAL A 1 498 ? -11.517 -26.550 -25.476 1.00 33.03 498 VAL A N 1
ATOM 3900 C CA . VAL A 1 498 ? -12.874 -26.031 -25.202 1.00 33.03 498 VAL A CA 1
ATOM 3901 C C . VAL A 1 498 ? -13.799 -26.128 -26.424 1.00 33.03 498 VAL A C 1
ATOM 3903 O O . VAL A 1 498 ? -15.007 -26.268 -26.270 1.00 33.03 498 VAL A O 1
ATOM 3906 N N . LEU A 1 499 ? -13.258 -26.201 -27.644 1.00 28.81 499 LEU A N 1
ATOM 3907 C CA . LEU A 1 499 ? -14.063 -26.332 -28.871 1.00 28.81 499 LEU A CA 1
ATOM 3908 C C . LEU A 1 499 ? -14.382 -27.782 -29.290 1.00 28.81 499 LEU A C 1
ATOM 3910 O O . LEU A 1 499 ? -14.996 -27.987 -30.331 1.00 28.81 499 LEU A O 1
ATOM 3914 N N . SER A 1 500 ? -14.037 -28.790 -28.476 1.00 32.53 500 SER A N 1
ATOM 3915 C CA . SER A 1 500 ? -14.403 -30.200 -28.739 1.00 32.53 500 SER A CA 1
ATOM 3916 C C . SER A 1 500 ? -15.589 -30.727 -27.915 1.00 32.53 500 SER A C 1
ATOM 3918 O O . SER A 1 500 ? -16.001 -31.866 -28.113 1.00 32.53 500 SER A O 1
ATOM 3920 N N . MET A 1 501 ? -16.175 -29.909 -27.027 1.00 32.06 501 MET A N 1
ATOM 3921 C CA . MET A 1 501 ? -17.361 -30.283 -26.229 1.00 32.06 501 MET A CA 1
ATOM 3922 C C . MET A 1 501 ? -18.642 -29.519 -26.604 1.00 32.06 501 MET A C 1
ATOM 3924 O O . MET A 1 501 ? -19.657 -29.687 -25.943 1.00 32.06 501 MET A O 1
ATOM 3928 N N . ALA A 1 502 ? -18.630 -28.726 -27.681 1.00 35.38 502 ALA A N 1
ATOM 3929 C CA . ALA A 1 502 ? -19.828 -28.056 -28.207 1.00 35.38 502 ALA A CA 1
ATOM 3930 C C . ALA A 1 502 ? -20.370 -28.694 -29.506 1.00 35.38 502 ALA A C 1
ATOM 3932 O O . ALA A 1 502 ? -21.165 -28.084 -30.216 1.00 35.38 502 ALA A O 1
ATOM 3933 N N . SER A 1 503 ? -19.947 -29.919 -29.832 1.00 40.25 503 SER A N 1
ATOM 3934 C CA . SER A 1 503 ? -20.461 -30.685 -30.979 1.00 40.25 503 SER A CA 1
ATOM 3935 C C . SER A 1 503 ? -20.590 -32.191 -30.704 1.00 40.25 503 SER A C 1
ATOM 3937 O O . SER A 1 503 ? -20.334 -33.018 -31.583 1.00 40.25 503 SER A O 1
ATOM 3939 N N . ARG A 1 504 ? -21.026 -32.549 -29.489 1.00 36.91 504 ARG A N 1
ATOM 3940 C CA . ARG A 1 504 ? -21.670 -33.835 -29.182 1.00 36.91 504 ARG A CA 1
ATOM 3941 C C . ARG A 1 504 ? -22.823 -33.645 -28.219 1.00 36.91 504 ARG A C 1
ATOM 3943 O O . ARG A 1 504 ? -22.609 -32.928 -27.220 1.00 36.91 504 ARG A O 1
#

Sequence (504 aa):
MLDDVTLDSLIERELSHQETKNLKVREAIHPHYLTEAIQAHRAGLSRSCIIMTANAVFDDLDRKLRHLVSVNDKRRPLLQDIDNRVRAGELREMVLSTELLSNDIIEPEQSEYLNRLRAARNDSAHPSGTVFTRSEAAALLSDGIDLILGQESLSPAAFAEMLAQRLRAPNFFPDDALGKIGVVKDEVSRVTSHGYHVLVRNVMDVAMEKDDNTASENAGTFLVTCAAIDNDDLTKVIYRHLFLPNLETTKAKDDPIARLIFNFSMVAPHSLKKNLNERQKERLDAKLVALLKVASRGPSLDNLRILELGIRLDEAARRSKSALPNTLSVARSSLSMSLKLLENRSLSSLARRKLLSKFTLLAANPQHLGSATFFSFIEENAAALADSLTGGEAHRLITSIRGGRVMAQWADDTKHQYHDVPVRRRDWLKAFSRETAILEGLLIVKVKAWYEAEPSEAARNAEREQLADPTCLWGPIADGIRFECVARMKSPPSEARVLSMASR